Protein 3GDE (pdb70)

Structure (mmCIF, N/CA/C/O backbone):
data_3GDE
#
_entry.id   3GDE
#
_cell.length_a   94.355
_cell.length_b   94.355
_cell.length_c   197.416
_cell.angle_alpha   90.000
_cell.angle_beta   90.000
_cell.angle_gamma   90.000
#
_symmetry.space_group_name_H-M   'P 41 21 2'
#
loop_
_entity.id
_entity.type
_entity.pdbx_description
1 polymer 'DNA ligase'
2 non-polymer 'PHOSPHATE ION'
3 water water
#
loop_
_atom_site.group_PDB
_atom_site.id
_atom_site.type_symbol
_atom_site.label_atom_id
_atom_site.label_alt_id
_atom_site.label_comp_id
_atom_site.label_asym_id
_atom_site.label_entity_id
_atom_site.label_seq_id
_atom_site.pdbx_PDB_ins_code
_atom_site.Cartn_x
_atom_site.Cartn_y
_atom_site.Cartn_z
_atom_site.occupancy
_atom_site.B_iso_or_equiv
_atom_site.auth_seq_id
_atom_site.auth_comp_id
_atom_site.auth_asym_id
_atom_site.auth_atom_id
_atom_site.pdbx_PDB_model_num
ATOM 1 N N . GLY A 1 1 ? 15.684 -29.255 61.396 1.00 42.14 -2 GLY A N 1
ATOM 2 C CA . GLY A 1 1 ? 14.893 -27.989 61.299 1.00 41.76 -2 GLY A CA 1
ATOM 3 C C . GLY A 1 1 ? 13.617 -28.126 60.489 1.00 41.41 -2 GLY A C 1
ATOM 4 O O . GLY A 1 1 ? 13.081 -29.226 60.334 1.00 41.75 -2 GLY A O 1
ATOM 5 N N . SER A 1 2 ? 13.150 -27.003 59.947 1.00 40.84 -1 SER A N 1
ATOM 6 C CA . SER A 1 2 ? 11.866 -26.927 59.239 1.00 40.04 -1 SER A CA 1
ATOM 7 C C . SER A 1 2 ? 11.885 -27.414 57.785 1.00 39.17 -1 SER A C 1
ATOM 8 O O . SER A 1 2 ? 10.836 -27.785 57.252 1.00 39.50 -1 SER A O 1
ATOM 11 N N . HIS A 1 3 ? 13.056 -27.373 57.142 1.00 37.66 0 HIS A N 1
ATOM 12 C CA . HIS A 1 3 ? 13.218 -27.798 55.743 1.00 36.34 0 HIS A CA 1
ATOM 13 C C . HIS A 1 3 ? 13.131 -29.325 55.609 1.00 34.41 0 HIS A C 1
ATOM 14 O O . HIS A 1 3 ? 13.718 -30.044 56.414 1.00 34.07 0 HIS A O 1
ATOM 21 N N . MET A 1 4 ? 12.407 -29.817 54.602 1.00 32.26 1 MET A N 1
ATOM 22 C CA . MET A 1 4 ? 12.311 -31.268 54.375 1.00 30.63 1 MET A CA 1
ATOM 23 C C . MET A 1 4 ? 13.688 -31.863 54.073 1.00 29.37 1 MET A C 1
ATOM 24 O O . MET A 1 4 ? 14.411 -31.353 53.235 1.00 29.02 1 MET A O 1
ATOM 29 N N . LEU A 1 5 ? 14.051 -32.923 54.776 1.00 28.71 2 LEU A N 1
ATOM 30 C CA . LEU A 1 5 ? 15.220 -33.713 54.398 1.00 28.13 2 LEU A CA 1
ATOM 31 C C . LEU A 1 5 ? 14.861 -34.589 53.214 1.00 27.24 2 LEU A C 1
ATOM 32 O O . LEU A 1 5 ? 13.765 -35.157 53.164 1.00 26.94 2 LEU A O 1
ATOM 37 N N . PHE A 1 6 ? 15.787 -34.695 52.262 1.00 26.64 3 PHE A N 1
ATOM 38 C CA . PHE A 1 6 ? 15.637 -35.620 51.140 1.00 25.93 3 PHE A CA 1
ATOM 39 C C . PHE A 1 6 ? 15.364 -37.030 51.675 1.00 25.51 3 PHE A C 1
ATOM 40 O O . PHE A 1 6 ? 14.611 -37.790 51.056 1.00 25.83 3 PHE A O 1
ATOM 48 N N . ALA A 1 7 ? 15.951 -37.357 52.830 1.00 24.74 4 ALA A N 1
ATOM 49 C CA . ALA A 1 7 ? 15.709 -38.637 53.521 1.00 25.02 4 ALA A CA 1
ATOM 50 C C . ALA A 1 7 ? 14.250 -38.898 53.894 1.00 25.07 4 ALA A C 1
ATOM 51 O O . ALA A 1 7 ? 13.838 -40.043 53.954 1.00 24.97 4 ALA A O 1
ATOM 53 N N . GLU A 1 8 ? 13.482 -37.851 54.185 1.00 25.43 5 GLU A N 1
ATOM 54 C CA . GLU A 1 8 ? 12.059 -38.038 54.451 1.00 26.08 5 GLU A CA 1
ATOM 55 C C . GLU A 1 8 ? 11.370 -38.452 53.150 1.00 25.65 5 GLU A C 1
ATOM 56 O O . GLU A 1 8 ? 10.581 -39.398 53.127 1.00 25.64 5 GLU A O 1
ATOM 62 N N . PHE A 1 9 ? 11.698 -37.740 52.076 1.00 25.24 6 PHE A N 1
ATOM 63 C CA . PHE A 1 9 ? 11.247 -38.070 50.732 1.00 25.27 6 PHE A CA 1
ATOM 64 C C . PHE A 1 9 ? 11.694 -39.476 50.315 1.00 25.33 6 PHE A C 1
ATOM 65 O O . PHE A 1 9 ? 10.900 -40.253 49.773 1.00 24.97 6 PHE A O 1
ATOM 73 N N . ALA A 1 10 ? 12.959 -39.798 50.586 1.00 25.76 7 ALA A N 1
ATOM 74 C CA . ALA A 1 10 ? 13.544 -41.091 50.214 1.00 26.00 7 ALA A CA 1
ATOM 75 C C . ALA A 1 10 ? 12.830 -42.269 50.884 1.00 26.31 7 ALA A C 1
ATOM 76 O O . ALA A 1 10 ? 12.503 -43.257 50.216 1.00 26.57 7 ALA A O 1
ATOM 78 N N . GLU A 1 11 ? 12.570 -42.158 52.187 1.00 26.63 8 GLU A N 1
ATOM 79 C CA . GLU A 1 11 ? 11.840 -43.194 52.932 1.00 27.40 8 GLU A CA 1
ATOM 80 C C . GLU A 1 11 ? 10.422 -43.336 52.438 1.00 26.72 8 GLU A C 1
ATOM 81 O O . GLU A 1 11 ? 9.890 -44.442 52.394 1.00 26.53 8 GLU A O 1
ATOM 87 N N . PHE A 1 12 ? 9.796 -42.208 52.102 1.00 26.67 9 PHE A N 1
ATOM 88 C CA . PHE A 1 12 ? 8.468 -42.225 51.487 1.00 26.66 9 PHE A CA 1
ATOM 89 C C . PHE A 1 12 ? 8.465 -43.014 50.168 1.00 26.73 9 PHE A C 1
ATOM 90 O O . PHE A 1 12 ? 7.567 -43.821 49.937 1.00 26.78 9 PHE A O 1
ATOM 98 N N . CYS A 1 13 ? 9.473 -42.781 49.322 1.00 26.61 10 CYS A N 1
ATOM 99 C CA . CYS A 1 13 ? 9.593 -43.455 48.021 1.00 27.01 10 CYS A CA 1
ATOM 100 C C . CYS A 1 13 ? 9.834 -44.950 48.165 1.00 27.95 10 CYS A C 1
ATOM 101 O O . CYS A 1 13 ? 9.261 -45.752 47.423 1.00 27.28 10 CYS A O 1
ATOM 104 N N . GLU A 1 14 ? 10.684 -45.314 49.123 1.00 29.36 11 GLU A N 1
ATOM 105 C CA . GLU A 1 14 ? 10.990 -46.706 49.395 1.00 30.83 11 GLU A CA 1
ATOM 106 C C . GLU A 1 14 ? 9.721 -47.512 49.684 1.00 31.54 11 GLU A C 1
ATOM 107 O O . GLU A 1 14 ? 9.560 -48.624 49.175 1.00 31.21 11 GLU A O 1
ATOM 113 N N . ARG A 1 15 ? 8.820 -46.928 50.477 1.00 32.24 12 ARG A N 1
ATOM 114 C CA . ARG A 1 15 ? 7.557 -47.564 50.826 1.00 33.26 12 ARG A CA 1
ATOM 115 C C . ARG A 1 15 ? 6.620 -47.734 49.619 1.00 33.37 12 ARG A C 1
ATOM 116 O O . ARG A 1 15 ? 5.834 -48.675 49.569 1.00 33.90 12 ARG A O 1
ATOM 124 N N . LEU A 1 16 ? 6.729 -46.841 48.639 1.00 33.80 13 LEU A N 1
ATOM 125 C CA . LEU A 1 16 ? 5.923 -46.911 47.416 1.00 33.67 13 LEU A CA 1
ATOM 126 C C . LEU A 1 16 ? 6.326 -48.055 46.495 1.00 34.67 13 LEU A C 1
ATOM 127 O O . LEU A 1 16 ? 5.522 -48.499 45.674 1.00 34.78 13 LEU A O 1
ATOM 132 N N . GLU A 1 17 ? 7.574 -48.508 46.612 1.00 35.54 14 GLU A N 1
ATOM 133 C CA . GLU A 1 17 ? 8.095 -49.595 45.782 1.00 37.03 14 GLU A CA 1
ATOM 134 C C . GLU A 1 17 ? 7.321 -50.902 45.957 1.00 37.56 14 GLU A C 1
ATOM 135 O O . GLU A 1 17 ? 7.171 -51.673 45.016 1.00 38.00 14 GLU A O 1
ATOM 141 N N . LYS A 1 18 ? 6.834 -51.130 47.170 1.00 38.39 15 LYS A N 1
ATOM 142 C CA . LYS A 1 18 ? 6.091 -52.331 47.530 1.00 39.22 15 LYS A CA 1
ATOM 143 C C . LYS A 1 18 ? 4.669 -52.301 46.969 1.00 38.88 15 LYS A C 1
ATOM 144 O O . LYS A 1 18 ? 4.037 -53.348 46.788 1.00 39.50 15 LYS A O 1
ATOM 150 N N . ILE A 1 19 ? 4.182 -51.100 46.679 1.00 38.19 16 ILE A N 1
ATOM 151 C CA . ILE A 1 19 ? 2.791 -50.897 46.317 1.00 37.47 16 ILE A CA 1
ATOM 152 C C . ILE A 1 19 ? 2.612 -50.971 44.804 1.00 37.22 16 ILE A C 1
ATOM 153 O O . ILE A 1 19 ? 3.240 -50.217 44.045 1.00 37.60 16 ILE A O 1
ATOM 158 N N . SER A 1 20 ? 1.756 -51.891 44.368 1.00 36.19 17 SER A N 1
ATOM 159 C CA . SER A 1 20 ? 1.519 -52.082 42.951 1.00 35.50 17 SER A CA 1
ATOM 160 C C . SER A 1 20 ? 0.203 -51.466 42.482 1.00 34.46 17 SER A C 1
ATOM 161 O O . SER A 1 20 ? 0.048 -51.166 41.299 1.00 34.64 17 SER A O 1
ATOM 164 N N . SER A 1 21 ? -0.736 -51.261 43.403 1.00 33.14 18 SER A N 1
ATOM 165 C CA . SER A 1 21 ? -2.014 -50.667 43.043 1.00 31.71 18 SER A CA 1
ATOM 166 C C . SER A 1 21 ? -1.881 -49.187 42.701 1.00 31.08 18 SER A C 1
ATOM 167 O O . SER A 1 21 ? -1.338 -48.407 43.483 1.00 31.46 18 SER A O 1
ATOM 170 N N . THR A 1 22 ? -2.390 -48.824 41.527 1.00 30.20 19 THR A N 1
ATOM 171 C CA . THR A 1 22 ? -2.399 -47.452 41.011 1.00 29.15 19 THR A CA 1
ATOM 172 C C . THR A 1 22 ? -3.197 -46.480 41.884 1.00 28.59 19 THR A C 1
ATOM 173 O O . THR A 1 22 ? -2.793 -45.324 42.076 1.00 28.16 19 THR A O 1
ATOM 177 N N . LEU A 1 23 ? -4.341 -46.949 42.379 1.00 28.27 20 LEU A N 1
ATOM 178 C CA . LEU A 1 23 ? -5.192 -46.177 43.291 1.00 27.89 20 LEU A CA 1
ATOM 179 C C . LEU A 1 23 ? -4.523 -45.974 44.649 1.00 27.34 20 LEU A C 1
ATOM 180 O O . LEU A 1 23 ? -4.526 -44.878 45.191 1.00 27.61 20 LEU A O 1
ATOM 185 N N . GLU A 1 24 ? -3.920 -47.029 45.173 1.00 27.36 21 GLU A N 1
ATOM 186 C CA . GLU A 1 24 ? -3.159 -46.950 46.414 1.00 27.84 21 GLU A CA 1
ATOM 187 C C . GLU A 1 24 ? -1.980 -45.988 46.324 1.00 26.67 21 GLU A C 1
ATOM 188 O O . GLU A 1 24 ? -1.755 -45.203 47.252 1.00 27.21 21 GLU A O 1
ATOM 194 N N . LEU A 1 25 ? -1.240 -46.050 45.216 1.00 25.15 22 LEU A N 1
ATOM 195 C CA . LEU A 1 25 ? -0.145 -45.113 44.949 1.00 23.74 22 LEU A CA 1
ATOM 196 C C . LEU A 1 25 ? -0.643 -43.677 44.914 1.00 23.27 22 LEU A C 1
ATOM 197 O O . LEU A 1 25 ? -0.063 -42.799 45.558 1.00 22.97 22 LEU A O 1
ATOM 202 N N . THR A 1 26 ? -1.725 -43.453 44.171 1.00 22.74 23 THR A N 1
ATOM 203 C CA . THR A 1 26 ? -2.376 -42.149 44.097 1.00 22.37 23 THR A CA 1
ATOM 204 C C . THR A 1 26 ? -2.715 -41.586 45.505 1.00 22.25 23 THR A C 1
ATOM 205 O O . THR A 1 26 ? -2.427 -40.423 45.808 1.00 22.19 23 THR A O 1
ATOM 209 N N . ALA A 1 27 ? -3.295 -42.428 46.355 1.00 22.43 24 ALA A N 1
ATOM 210 C CA . ALA A 1 27 ? -3.763 -42.007 47.680 1.00 22.97 24 ALA A CA 1
ATOM 211 C C . ALA A 1 27 ? -2.602 -41.743 48.664 1.00 23.13 24 ALA A C 1
ATOM 212 O O . ALA A 1 27 ? -2.609 -40.746 49.391 1.00 23.12 24 ALA A O 1
ATOM 214 N N . ARG A 1 28 ? -1.602 -42.622 48.660 1.00 23.67 25 ARG A N 1
ATOM 215 C CA . ARG A 1 28 ? -0.365 -42.400 49.409 1.00 24.67 25 ARG A CA 1
ATOM 216 C C . ARG A 1 28 ? 0.333 -41.102 49.032 1.00 23.98 25 ARG A C 1
ATOM 217 O O . ARG A 1 28 ? 0.749 -40.344 49.907 1.00 24.06 25 ARG A O 1
ATOM 225 N N . ILE A 1 29 ? 0.450 -40.848 47.732 1.00 23.62 26 ILE A N 1
ATOM 226 C CA . ILE A 1 29 ? 1.137 -39.651 47.227 1.00 22.79 26 ILE A CA 1
ATOM 227 C C . ILE A 1 29 ? 0.381 -38.360 47.544 1.00 22.45 26 ILE A C 1
ATOM 228 O O . ILE A 1 29 ? 1.001 -37.366 47.908 1.00 22.45 26 ILE A O 1
ATOM 233 N N . ALA A 1 30 ? -0.949 -38.389 47.403 1.00 22.19 27 ALA A N 1
ATOM 234 C CA . ALA A 1 30 ? -1.812 -37.267 47.785 1.00 22.23 27 ALA A CA 1
ATOM 235 C C . ALA A 1 30 ? -1.648 -36.898 49.248 1.00 22.00 27 ALA A C 1
ATOM 236 O O . ALA A 1 30 ? -1.454 -35.724 49.574 1.00 22.63 27 ALA A O 1
ATOM 238 N N . ALA A 1 31 ? -1.725 -37.902 50.119 1.00 21.83 28 ALA A N 1
ATOM 239 C CA . ALA A 1 31 ? -1.532 -37.715 51.565 1.00 22.03 28 ALA A CA 1
ATOM 240 C C . ALA A 1 31 ? -0.216 -37.028 51.893 1.00 22.10 28 ALA A C 1
ATOM 241 O O . ALA A 1 31 ? -0.194 -36.086 52.683 1.00 21.68 28 ALA A O 1
ATOM 243 N N . PHE A 1 32 ? 0.874 -37.500 51.284 1.00 22.69 29 PHE A N 1
ATOM 244 C CA . PHE A 1 32 ? 2.208 -36.897 51.454 1.00 23.36 29 PHE A CA 1
ATOM 245 C C . PHE A 1 32 ? 2.266 -35.438 51.005 1.00 23.94 29 PHE A C 1
ATOM 246 O O . PHE A 1 32 ? 2.766 -34.574 51.729 1.00 23.68 29 PHE A O 1
ATOM 254 N N . LEU A 1 33 ? 1.757 -35.181 49.799 1.00 24.48 30 LEU A N 1
ATOM 255 C CA . LEU A 1 33 ? 1.750 -33.847 49.197 1.00 25.12 30 LEU A CA 1
ATOM 256 C C . LEU A 1 33 ? 0.983 -32.817 50.042 1.00 25.61 30 LEU A C 1
ATOM 257 O O . LEU A 1 33 ? 1.403 -31.667 50.163 1.00 25.60 30 LEU A O 1
ATOM 262 N N . GLN A 1 34 ? -0.137 -33.248 50.617 1.00 26.45 31 GLN A N 1
ATOM 263 C CA . GLN A 1 34 ? -0.997 -32.414 51.468 1.00 27.35 31 GLN A CA 1
ATOM 264 C C . GLN A 1 34 ? -0.334 -31.808 52.696 1.00 27.46 31 GLN A C 1
ATOM 265 O O . GLN A 1 34 ? -0.800 -30.788 53.205 1.00 27.45 31 GLN A O 1
ATOM 271 N N . LYS A 1 35 ? 0.726 -32.452 53.183 1.00 27.49 32 LYS A N 1
ATOM 272 C CA . LYS A 1 35 ? 1.331 -32.102 54.463 1.00 27.47 32 LYS A CA 1
ATOM 273 C C . LYS A 1 35 ? 2.609 -31.286 54.296 1.00 28.07 32 LYS A C 1
ATOM 274 O O . LYS A 1 35 ? 3.284 -30.927 55.280 1.00 28.48 32 LYS A O 1
ATOM 280 N N . ILE A 1 36 ? 2.935 -30.983 53.046 1.00 27.93 33 ILE A N 1
ATOM 281 C CA . ILE A 1 36 ? 4.059 -30.119 52.752 1.00 28.12 33 ILE A CA 1
ATOM 282 C C . ILE A 1 36 ? 3.572 -28.666 52.758 1.00 29.12 33 ILE A C 1
ATOM 283 O O . ILE A 1 36 ? 2.665 -28.299 52.007 1.00 28.83 33 ILE A O 1
ATOM 288 N N . GLU A 1 37 ? 4.172 -27.852 53.622 1.00 30.33 34 GLU A N 1
ATOM 289 C CA . GLU A 1 37 ? 3.796 -26.443 53.736 1.00 31.67 34 GLU A CA 1
ATOM 290 C C . GLU A 1 37 ? 4.719 -25.535 52.946 1.00 31.70 34 GLU A C 1
ATOM 291 O O . GLU A 1 37 ? 4.268 -24.544 52.391 1.00 32.42 34 GLU A O 1
ATOM 297 N N . ASP A 1 38 ? 5.998 -25.883 52.885 1.00 31.75 35 ASP A N 1
ATOM 298 C CA . ASP A 1 38 ? 6.958 -25.108 52.120 1.00 32.37 35 ASP A CA 1
ATOM 299 C C . ASP A 1 38 ? 6.768 -25.384 50.637 1.00 32.35 35 ASP A C 1
ATOM 300 O O . ASP A 1 38 ? 6.931 -26.520 50.184 1.00 32.13 35 ASP A O 1
ATOM 305 N N . GLU A 1 39 ? 6.436 -24.339 49.882 1.00 32.78 36 GLU A N 1
ATOM 306 C CA . GLU A 1 39 ? 5.988 -24.515 48.501 1.00 33.74 36 GLU A CA 1
ATOM 307 C C . GLU A 1 39 ? 7.089 -24.968 47.527 1.00 32.94 36 GLU A C 1
ATOM 308 O O . GLU A 1 39 ? 6.795 -25.539 46.478 1.00 32.68 36 GLU A O 1
ATOM 314 N N . ARG A 1 40 ? 8.349 -24.728 47.889 1.00 32.32 37 ARG A N 1
ATOM 315 C CA . ARG A 1 40 ? 9.469 -25.191 47.068 1.00 31.96 37 ARG A CA 1
ATOM 316 C C . ARG A 1 40 ? 9.895 -26.630 47.357 1.00 30.59 37 ARG A C 1
ATOM 317 O O . ARG A 1 40 ? 10.414 -27.291 46.466 1.00 30.48 37 ARG A O 1
ATOM 325 N N . ASP A 1 41 ? 9.672 -27.114 48.581 1.00 29.03 38 ASP A N 1
ATOM 326 C CA . ASP A 1 41 ? 9.776 -28.552 48.852 1.00 28.04 38 ASP A CA 1
ATOM 327 C C . ASP A 1 41 ? 8.662 -29.296 48.115 1.00 27.17 38 ASP A C 1
ATOM 328 O O . ASP A 1 41 ? 8.879 -30.404 47.642 1.00 27.10 38 ASP A O 1
ATOM 333 N N . LEU A 1 42 ? 7.472 -28.692 48.047 1.00 26.43 39 LEU A N 1
ATOM 334 C CA . LEU A 1 42 ? 6.338 -29.267 47.305 1.00 25.92 39 LEU A CA 1
ATOM 335 C C . LEU A 1 42 ? 6.692 -29.391 45.821 1.00 25.62 39 LEU A C 1
ATOM 336 O O . LEU A 1 42 ? 6.605 -30.468 45.241 1.00 25.14 39 LEU A O 1
ATOM 341 N N . TYR A 1 43 ? 7.114 -28.271 45.241 1.00 25.79 40 TYR A N 1
ATOM 342 C CA . TYR A 1 43 ? 7.581 -28.193 43.864 1.00 25.80 40 TYR A CA 1
ATOM 343 C C . TYR A 1 43 ? 8.632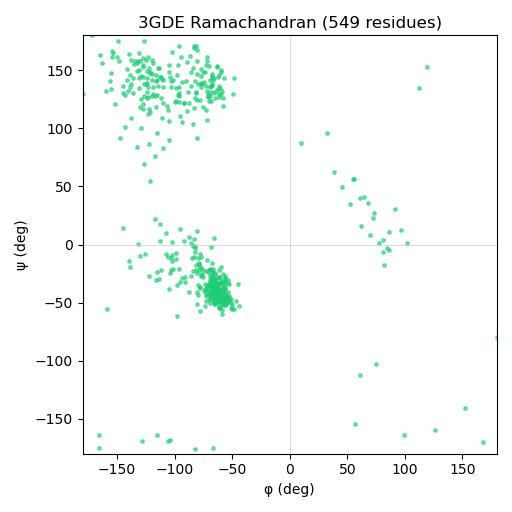 -29.257 43.580 1.00 25.55 40 TYR A C 1
ATOM 344 O O . TYR A 1 43 ? 8.492 -30.059 42.654 1.00 25.35 40 TYR A O 1
ATOM 353 N N . ASP A 1 44 ? 9.681 -29.275 44.387 1.00 25.56 41 ASP A N 1
ATOM 354 C CA . ASP A 1 44 ? 10.751 -30.241 44.191 1.00 25.87 41 ASP A CA 1
ATOM 355 C C . ASP A 1 44 ? 10.271 -31.688 44.314 1.00 25.18 41 ASP A C 1
ATOM 356 O O . ASP A 1 44 ? 10.640 -32.526 43.500 1.00 25.46 41 ASP A O 1
ATOM 361 N N . VAL A 1 45 ? 9.432 -31.975 45.303 1.00 24.12 42 VAL A N 1
ATOM 362 C CA . VAL A 1 45 ? 8.941 -33.348 45.502 1.00 23.75 42 VAL A CA 1
ATOM 363 C C . VAL A 1 45 ? 8.130 -33.837 44.286 1.00 23.31 42 VAL A C 1
ATOM 364 O O . VAL A 1 45 ? 8.262 -34.988 43.872 1.00 23.02 42 VAL A O 1
ATOM 368 N N . VAL A 1 46 ? 7.308 -32.954 43.718 1.00 22.65 43 VAL A N 1
ATOM 369 C CA . VAL A 1 46 ? 6.470 -33.319 42.585 1.00 22.50 43 VAL A CA 1
ATOM 370 C C . VAL A 1 46 ? 7.339 -33.648 41.358 1.00 22.29 43 VAL A C 1
ATOM 371 O O . VAL A 1 46 ? 7.142 -34.680 40.705 1.00 21.53 43 VAL A O 1
ATOM 375 N N . LEU A 1 47 ? 8.305 -32.778 41.072 1.00 22.12 44 LEU A N 1
ATOM 376 C CA . LEU A 1 47 ? 9.302 -33.060 40.046 1.00 22.39 44 LEU A CA 1
ATOM 377 C C . LEU A 1 47 ? 10.075 -34.338 40.355 1.00 21.96 44 LEU A C 1
ATOM 378 O O . LEU A 1 47 ? 10.022 -35.289 39.573 1.00 21.65 44 LEU A O 1
ATOM 383 N N . PHE A 1 48 ? 10.752 -34.366 41.505 1.00 21.91 45 PHE A N 1
ATOM 384 C CA . PHE A 1 48 ? 11.631 -35.477 41.877 1.00 22.27 45 PHE A CA 1
ATOM 385 C C . PHE A 1 48 ? 10.980 -36.868 41.820 1.00 23.08 45 PHE A C 1
ATOM 386 O O . PHE A 1 48 ? 11.607 -37.822 41.365 1.00 22.66 45 PHE A O 1
ATOM 394 N N . ILE A 1 49 ? 9.728 -36.991 42.259 1.00 24.15 46 ILE A N 1
ATOM 395 C CA . ILE A 1 49 ? 9.065 -38.302 42.237 1.00 25.10 46 ILE A CA 1
ATOM 396 C C . ILE A 1 49 ? 8.849 -38.831 40.804 1.00 25.25 46 ILE A C 1
ATOM 397 O O . ILE A 1 49 ? 8.764 -40.051 40.591 1.00 24.80 46 ILE A O 1
ATOM 402 N N . THR A 1 50 ? 8.785 -37.915 39.835 1.00 25.22 47 THR A N 1
ATOM 403 C CA . THR A 1 50 ? 8.631 -38.285 38.424 1.00 25.70 47 THR A CA 1
ATOM 404 C C . THR A 1 50 ? 9.963 -38.544 37.716 1.00 25.92 47 THR A C 1
ATOM 405 O O . THR A 1 50 ? 9.983 -38.742 36.503 1.00 25.72 47 THR A O 1
ATOM 409 N N . GLY A 1 51 ? 11.064 -38.531 38.470 1.00 25.94 48 GLY A N 1
ATOM 410 C CA . GLY A 1 51 ? 12.400 -38.667 37.896 1.00 26.10 48 GLY A CA 1
ATOM 411 C C . GLY A 1 51 ? 12.894 -37.454 37.131 1.00 26.53 48 GLY A C 1
ATOM 412 O O . GLY A 1 51 ? 13.779 -37.580 36.290 1.00 25.89 48 GLY A O 1
ATOM 413 N N . LYS A 1 52 ? 12.332 -36.279 37.426 1.00 27.07 49 LYS A N 1
ATOM 414 C CA . LYS A 1 52 ? 12.725 -35.030 36.755 1.00 27.93 49 LYS A CA 1
ATOM 415 C C . LYS A 1 52 ? 13.354 -34.050 37.730 1.00 27.75 49 LYS A C 1
ATOM 416 O O . LYS A 1 52 ? 12.898 -33.896 38.868 1.00 27.45 49 LYS A O 1
ATOM 422 N N . VAL A 1 53 ? 14.375 -33.353 37.257 1.00 28.08 50 VAL A N 1
ATOM 423 C CA . VAL A 1 53 ? 14.976 -32.260 38.004 1.00 28.42 50 VAL A CA 1
ATOM 424 C C . VAL A 1 53 ? 14.536 -30.923 37.384 1.00 28.81 50 VAL A C 1
ATOM 425 O O . VAL A 1 53 ? 14.278 -29.949 38.107 1.00 29.00 50 VAL A O 1
ATOM 429 N N . TYR A 1 54 ? 14.445 -30.897 36.052 1.00 29.15 51 TYR A N 1
ATOM 430 C CA . TYR A 1 54 ? 13.965 -29.737 35.291 1.00 30.19 51 TYR A CA 1
ATOM 431 C C . TYR A 1 54 ? 12.912 -30.180 34.288 1.00 31.30 51 TYR A C 1
ATOM 432 O O . TYR A 1 54 ? 12.948 -31.313 33.836 1.00 31.70 51 TYR A O 1
ATOM 441 N N . PRO A 1 55 ? 11.954 -29.292 33.952 1.00 32.96 52 PRO A N 1
ATOM 442 C CA . PRO A 1 55 ? 11.106 -29.503 32.768 1.00 33.50 52 PRO A CA 1
ATOM 443 C C . PRO A 1 55 ? 11.963 -29.581 31.499 1.00 34.57 52 PRO A C 1
ATOM 444 O O . PRO A 1 55 ? 13.023 -28.961 31.435 1.00 34.36 52 PRO A O 1
ATOM 448 N N . PRO A 1 56 ? 11.527 -30.368 30.497 1.00 35.64 53 PRO A N 1
ATOM 449 C CA . PRO A 1 56 ? 12.352 -30.551 29.291 1.00 36.03 53 PRO A CA 1
ATOM 450 C C . PRO A 1 56 ? 12.542 -29.260 28.481 1.00 36.24 53 PRO A C 1
ATOM 451 O O . PRO A 1 56 ? 13.579 -29.074 27.837 1.00 36.72 53 PRO A O 1
ATOM 455 N N . TRP A 1 57 ? 11.553 -28.380 28.529 1.00 35.85 54 TRP A N 1
ATOM 456 C CA . TRP A 1 57 ? 11.602 -27.122 27.798 1.00 35.92 54 TRP A CA 1
ATOM 457 C C . TRP A 1 57 ? 12.498 -26.071 28.452 1.00 35.99 54 TRP A C 1
ATOM 458 O O . TRP A 1 57 ? 12.898 -25.100 27.806 1.00 36.00 54 TRP A O 1
ATOM 469 N N . ASP A 1 58 ? 12.761 -26.251 29.746 1.00 36.11 55 ASP A N 1
ATOM 470 C CA . ASP A 1 58 ? 13.723 -25.451 30.486 1.00 36.35 55 ASP A CA 1
ATOM 471 C C . ASP A 1 58 ? 15.095 -25.669 29.839 1.00 36.26 55 ASP A C 1
ATOM 472 O O . ASP A 1 58 ? 15.444 -26.788 29.489 1.00 36.17 55 ASP A O 1
ATOM 477 N N . GLU A 1 59 ? 15.858 -24.601 29.657 1.00 36.63 56 GLU A N 1
ATOM 478 C CA . GLU A 1 59 ? 17.190 -24.729 29.060 1.00 37.41 56 GLU A CA 1
ATOM 479 C C . GLU A 1 59 ? 18.190 -25.467 29.965 1.00 36.68 56 GLU A C 1
ATOM 480 O O . GLU A 1 59 ? 19.166 -26.011 29.470 1.00 37.08 56 GLU A O 1
ATOM 486 N N . ARG A 1 60 ? 17.928 -25.505 31.271 1.00 35.96 57 ARG A N 1
ATOM 487 C CA . ARG A 1 60 ? 18.782 -26.235 32.223 1.00 35.36 57 ARG A CA 1
ATOM 488 C C . ARG A 1 60 ? 18.684 -27.764 32.106 1.00 35.04 57 ARG A C 1
ATOM 489 O O . ARG A 1 60 ? 17.593 -28.328 32.087 1.00 34.63 57 ARG A O 1
ATOM 497 N N . GLU A 1 61 ? 19.849 -28.403 32.009 1.00 34.69 58 GLU A N 1
ATOM 498 C CA . GLU A 1 61 ? 20.019 -29.855 32.081 1.00 35.09 58 GLU A CA 1
ATOM 499 C C . GLU A 1 61 ? 21.140 -30.117 33.085 1.00 33.62 58 GLU A C 1
ATOM 500 O O . GLU A 1 61 ? 22.115 -29.358 33.112 1.00 33.40 58 GLU A O 1
ATOM 506 N N . LEU A 1 62 ? 21.026 -31.185 33.882 1.00 32.28 59 LEU A N 1
ATOM 507 C CA . LEU A 1 62 ? 22.118 -31.598 34.780 1.00 31.39 59 LEU A CA 1
ATOM 508 C C . LEU A 1 62 ? 23.414 -31.915 34.017 1.00 31.03 59 LEU A C 1
ATOM 509 O O . LEU A 1 62 ? 24.490 -31.466 34.406 1.00 31.06 59 LEU A O 1
ATOM 514 N N . GLY A 1 63 ? 23.303 -32.697 32.942 1.00 30.59 60 GLY A N 1
ATOM 515 C CA . GLY A 1 63 ? 24.469 -33.081 32.141 1.00 29.90 60 GLY A CA 1
ATOM 516 C C . GLY A 1 63 ? 25.391 -34.012 32.902 1.00 29.57 60 GLY A C 1
ATOM 517 O O . GLY A 1 63 ? 26.621 -33.942 32.775 1.00 29.89 60 GLY A O 1
ATOM 518 N N . VAL A 1 64 ? 24.788 -34.877 33.708 1.00 28.87 61 VAL A N 1
ATOM 519 C CA . VAL A 1 64 ? 25.522 -35.858 34.486 1.00 28.26 61 VAL A CA 1
ATOM 520 C C . VAL A 1 64 ? 25.235 -37.267 33.950 1.00 28.28 61 VAL A C 1
ATOM 521 O O . VAL A 1 64 ? 24.122 -37.793 34.097 1.00 27.86 61 VAL A O 1
ATOM 525 N N . GLY A 1 65 ? 26.248 -37.851 33.307 1.00 28.42 62 GLY A N 1
ATOM 526 C CA . GLY A 1 65 ? 26.183 -39.230 32.820 1.00 28.57 62 GLY A CA 1
ATOM 527 C C . GLY A 1 65 ? 26.601 -40.213 33.897 1.00 29.02 62 GLY A C 1
ATOM 528 O O . GLY A 1 65 ? 27.249 -39.829 34.901 1.00 28.88 62 GLY A O 1
ATOM 529 N N . ILE A 1 66 ? 26.242 -41.480 33.694 1.00 28.55 63 ILE A N 1
ATOM 530 C CA . ILE A 1 66 ? 26.558 -42.533 34.654 1.00 28.86 63 ILE A CA 1
ATOM 531 C C . ILE A 1 66 ? 28.058 -42.611 35.032 1.00 29.32 63 ILE A C 1
ATOM 532 O O . ILE A 1 66 ? 28.402 -43.002 36.153 1.00 29.38 63 ILE A O 1
ATOM 537 N N . GLY A 1 67 ? 28.931 -42.243 34.093 1.00 29.50 64 GLY A N 1
ATOM 538 C CA . GLY A 1 67 ? 30.376 -42.210 34.318 1.00 29.92 64 GLY A CA 1
ATOM 539 C C . GLY A 1 67 ? 30.793 -41.244 35.420 1.00 30.44 64 GLY A C 1
ATOM 540 O O . GLY A 1 67 ? 31.689 -41.552 36.206 1.00 30.59 64 GLY A O 1
ATOM 541 N N . LEU A 1 68 ? 30.149 -40.075 35.474 1.00 30.38 65 LEU A N 1
ATOM 542 C CA . LEU A 1 68 ? 30.354 -39.120 36.568 1.00 30.57 65 LEU A CA 1
ATOM 543 C C . LEU A 1 68 ? 29.903 -39.677 37.905 1.00 30.45 65 LEU A C 1
ATOM 544 O O . LEU A 1 68 ? 30.553 -39.439 38.926 1.00 31.09 65 LEU A O 1
ATOM 549 N N . LEU A 1 69 ? 28.798 -40.419 37.901 1.00 30.32 66 LEU A N 1
ATOM 550 C CA . LEU A 1 69 ? 28.307 -41.094 39.106 1.00 30.60 66 LEU A CA 1
ATOM 551 C C . LEU A 1 69 ? 29.297 -42.133 39.637 1.00 30.59 66 LEU A C 1
ATOM 552 O O . LEU A 1 69 ? 29.535 -42.208 40.850 1.00 30.36 66 LEU A O 1
ATOM 557 N N . TYR A 1 70 ? 29.863 -42.930 38.728 1.00 30.34 67 TYR A N 1
ATOM 558 C CA . TYR A 1 70 ? 30.884 -43.912 39.083 1.00 30.58 67 TYR A CA 1
ATOM 559 C C . TYR A 1 70 ? 32.087 -43.296 39.808 1.00 30.65 67 TYR A C 1
ATOM 560 O O . TYR A 1 70 ? 32.484 -43.776 40.868 1.00 30.79 67 TYR A O 1
ATOM 569 N N . GLU A 1 71 ? 32.651 -42.241 39.237 1.00 30.88 68 GLU A N 1
ATOM 570 C CA . GLU A 1 71 ? 33.787 -41.544 39.834 1.00 31.97 68 GLU A CA 1
ATOM 571 C C . GLU A 1 71 ? 33.476 -40.980 41.227 1.00 31.74 68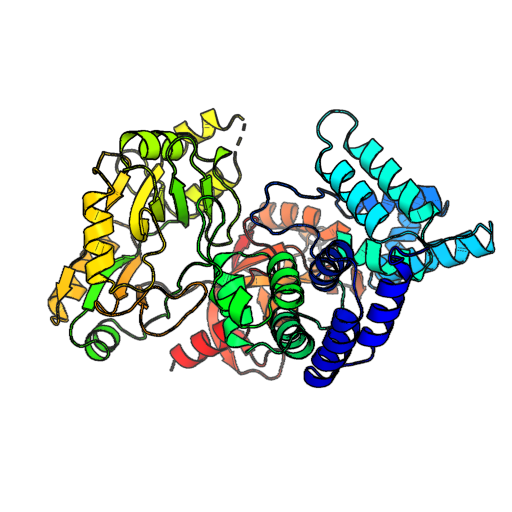 GLU A C 1
ATOM 572 O O . GLU A 1 71 ? 34.314 -41.079 42.131 1.00 32.19 68 GLU A O 1
ATOM 578 N N . ALA A 1 72 ? 32.285 -40.399 41.399 1.00 31.10 69 ALA A N 1
ATOM 579 C CA . ALA A 1 72 ? 31.865 -39.867 42.699 1.00 30.98 69 ALA A CA 1
ATOM 580 C C . ALA A 1 72 ? 31.723 -40.984 43.724 1.00 31.04 69 ALA A C 1
ATOM 581 O O . ALA A 1 72 ? 32.157 -40.847 44.865 1.00 31.48 69 ALA A O 1
ATOM 583 N N . LEU A 1 73 ? 31.122 -42.089 43.308 1.00 31.21 70 LEU A N 1
ATOM 584 C CA . LEU A 1 73 ? 30.962 -43.261 44.160 1.00 31.51 70 LEU A CA 1
ATOM 585 C C . LEU A 1 73 ? 32.311 -43.893 44.527 1.00 32.42 70 LEU A C 1
ATOM 586 O O . LEU A 1 73 ? 32.489 -44.366 45.648 1.00 32.65 70 LEU A O 1
ATOM 591 N N . GLU A 1 74 ? 33.248 -43.885 43.579 1.00 33.44 71 GLU A N 1
ATOM 592 C CA . GLU A 1 74 ? 34.641 -44.249 43.814 1.00 34.40 71 GLU A CA 1
ATOM 593 C C . GLU A 1 74 ? 35.235 -43.391 44.931 1.00 34.32 71 GLU A C 1
ATOM 594 O O . GLU A 1 74 ? 35.832 -43.912 45.881 1.00 34.25 71 GLU A O 1
ATOM 600 N N . ASN A 1 75 ? 35.097 -42.071 44.785 1.00 33.81 72 ASN A N 1
ATOM 601 C CA . ASN A 1 75 ? 35.654 -41.122 45.748 1.00 33.92 72 ASN A CA 1
ATOM 602 C C . ASN A 1 75 ? 35.173 -41.355 47.169 1.00 33.79 72 ASN A C 1
ATOM 603 O O . ASN A 1 75 ? 35.980 -41.363 48.093 1.00 33.87 72 ASN A O 1
ATOM 608 N N . VAL A 1 76 ? 33.867 -41.562 47.336 1.00 33.50 73 VAL A N 1
ATOM 609 C CA . VAL A 1 76 ? 33.280 -41.636 48.670 1.00 33.48 73 VAL A CA 1
ATOM 610 C C . VAL A 1 76 ? 33.489 -42.986 49.350 1.00 33.99 73 VAL A C 1
ATOM 611 O O . VAL A 1 76 ? 33.676 -43.043 50.568 1.00 34.03 73 VAL A O 1
ATOM 615 N N . SER A 1 77 ? 33.476 -44.063 48.563 1.00 34.25 74 SER A N 1
ATOM 616 C CA . SER A 1 77 ? 33.491 -45.424 49.104 1.00 34.39 74 SER A CA 1
ATOM 617 C C . SER A 1 77 ? 34.885 -46.027 49.148 1.00 35.35 74 SER A C 1
ATOM 618 O O . SER A 1 77 ? 35.134 -46.985 49.892 1.00 35.84 74 SER A O 1
ATOM 621 N N . GLY A 1 78 ? 35.782 -45.483 48.334 1.00 35.98 75 GLY A N 1
ATOM 622 C CA . GLY A 1 78 ? 37.122 -46.033 48.200 1.00 37.11 75 GLY A CA 1
ATOM 623 C C . GLY A 1 78 ? 37.207 -47.215 47.248 1.00 37.88 75 GLY A C 1
ATOM 624 O O . GLY A 1 78 ? 38.301 -47.554 46.798 1.00 38.16 75 GLY A O 1
ATOM 625 N N . VAL A 1 79 ? 36.067 -47.844 46.941 1.00 38.21 76 VAL A N 1
ATOM 626 C CA . VAL A 1 79 ? 36.058 -49.016 46.057 1.00 38.46 76 VAL A CA 1
ATOM 627 C C . VAL A 1 79 ? 36.269 -48.602 44.597 1.00 38.85 76 VAL A C 1
ATOM 628 O O . VAL A 1 79 ? 35.753 -47.568 44.150 1.00 39.04 76 VAL A O 1
ATOM 632 N N . LYS A 1 80 ? 37.051 -49.393 43.864 1.00 38.88 77 LYS A N 1
ATOM 633 C CA . LYS A 1 80 ? 37.412 -49.009 42.499 1.00 39.27 77 LYS A CA 1
ATOM 634 C C . LYS A 1 80 ? 36.241 -49.155 41.544 1.00 38.82 77 LYS A C 1
ATOM 635 O O . LYS A 1 80 ? 35.331 -49.950 41.782 1.00 38.77 77 LYS A O 1
ATOM 641 N N . ARG A 1 81 ? 36.276 -48.380 40.467 1.00 39.00 78 ARG A N 1
ATOM 642 C CA . ARG A 1 81 ? 35.162 -48.297 39.522 1.00 38.89 78 ARG A CA 1
ATOM 643 C C . ARG A 1 81 ? 34.769 -49.657 38.931 1.00 38.57 78 ARG A C 1
ATOM 644 O O . ARG A 1 81 ? 33.580 -49.942 38.785 1.00 38.38 78 ARG A O 1
ATOM 652 N N . SER A 1 82 ? 35.765 -50.488 38.616 1.00 38.37 79 SER A N 1
ATOM 653 C CA . SER A 1 82 ? 35.528 -51.838 38.073 1.00 38.04 79 SER A CA 1
ATOM 654 C C . SER A 1 82 ? 34.654 -52.692 38.994 1.00 37.27 79 SER A C 1
ATOM 655 O O . SER A 1 82 ? 33.783 -53.418 38.525 1.00 36.88 79 SER A O 1
ATOM 658 N N . GLU A 1 83 ? 34.874 -52.580 40.302 1.00 36.87 80 GLU A N 1
ATOM 659 C CA . GLU A 1 83 ? 34.018 -53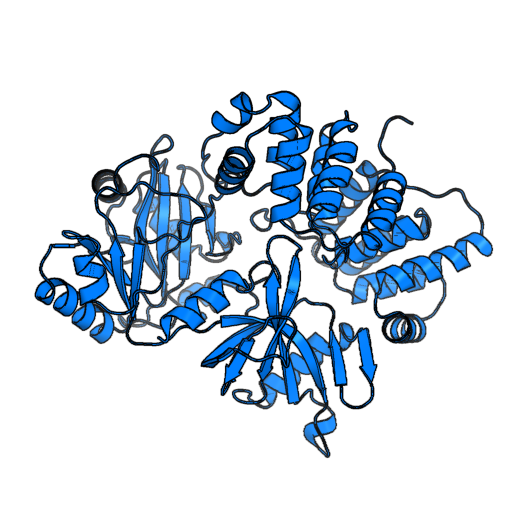.261 41.282 1.00 36.53 80 GLU A CA 1
ATOM 660 C C . GLU A 1 83 ? 32.596 -52.674 41.363 1.00 35.60 80 GLU A C 1
ATOM 661 O O . GLU A 1 83 ? 31.626 -53.421 41.473 1.00 35.70 80 GLU A O 1
ATOM 667 N N . ILE A 1 84 ? 32.476 -51.348 41.316 1.00 35.02 81 ILE A N 1
ATOM 668 C CA . ILE A 1 84 ? 31.164 -50.686 41.343 1.00 34.36 81 ILE A CA 1
ATOM 669 C C . ILE A 1 84 ? 30.341 -51.063 40.098 1.00 34.14 81 ILE A C 1
ATOM 670 O O . ILE A 1 84 ? 29.121 -51.208 40.178 1.00 33.94 81 ILE A O 1
ATOM 675 N N . GLU A 1 85 ? 31.022 -51.217 38.963 1.00 33.66 82 GLU A N 1
ATOM 676 C CA . GLU A 1 85 ? 30.391 -51.655 37.720 1.00 33.93 82 GLU A CA 1
ATOM 677 C C . GLU A 1 85 ? 29.887 -53.095 37.809 1.00 33.97 82 GLU A C 1
ATOM 678 O O . GLU A 1 85 ? 28.765 -53.384 37.391 1.00 34.02 82 GLU A O 1
ATOM 684 N N . SER A 1 86 ? 30.672 -53.991 38.401 1.00 33.82 83 SER A N 1
ATOM 685 C CA . SER A 1 86 ? 30.191 -55.357 38.591 1.00 34.27 83 SER A CA 1
ATOM 686 C C . SER A 1 86 ? 29.008 -55.393 39.560 1.00 33.92 83 SER A C 1
ATOM 687 O O . SER A 1 86 ? 28.113 -56.225 39.415 1.00 34.02 83 SER A O 1
ATOM 690 N N . MET A 1 87 ? 29.010 -54.483 40.537 1.00 33.51 84 MET A N 1
ATOM 691 C CA . MET A 1 87 ? 27.896 -54.339 41.474 1.00 32.88 84 MET A CA 1
ATOM 692 C C . MET A 1 87 ? 26.590 -53.919 40.779 1.00 32.54 84 MET A C 1
ATOM 693 O O . MET A 1 87 ? 25.524 -54.395 41.156 1.00 32.29 84 MET A O 1
ATOM 698 N N . ILE A 1 88 ? 26.667 -53.039 39.776 1.00 32.54 85 ILE A N 1
ATOM 699 C CA . ILE A 1 88 ? 25.462 -52.634 39.029 1.00 32.89 85 ILE A CA 1
ATOM 700 C C . ILE A 1 88 ? 24.816 -53.815 38.294 1.00 33.08 85 ILE A C 1
ATOM 701 O O . ILE A 1 88 ? 23.598 -53.905 38.224 1.00 33.31 85 ILE A O 1
ATOM 706 N N . ARG A 1 89 ? 25.642 -54.725 37.784 1.00 33.87 86 ARG A N 1
ATOM 707 C CA . ARG A 1 89 ? 25.166 -55.939 37.113 1.00 34.28 86 ARG A CA 1
ATOM 708 C C . ARG A 1 89 ? 24.683 -56.979 38.125 1.00 34.95 86 ARG A C 1
ATOM 709 O O . ARG A 1 89 ? 23.830 -57.809 37.809 1.00 35.15 86 ARG A O 1
ATOM 717 N N . GLU A 1 90 ? 25.227 -56.922 39.341 1.00 35.56 87 GLU A N 1
ATOM 718 C CA . GLU A 1 90 ? 24.755 -57.751 40.455 1.00 36.39 87 GLU A CA 1
ATOM 719 C C . GLU A 1 90 ? 23.406 -57.263 40.991 1.00 36.28 87 GLU A C 1
ATOM 720 O O . GLU A 1 90 ? 22.457 -58.042 41.097 1.00 36.40 87 GLU A O 1
ATOM 726 N N . TYR A 1 91 ? 23.324 -55.974 41.327 1.00 36.11 88 TYR A N 1
ATOM 727 C CA . TYR A 1 91 ? 22.109 -55.416 41.927 1.00 36.03 88 TYR A CA 1
ATOM 728 C C . TYR A 1 91 ? 21.045 -55.012 40.895 1.00 35.57 88 TYR A C 1
ATOM 729 O O . TYR A 1 91 ? 19.862 -54.926 41.231 1.00 35.81 88 TYR A O 1
ATOM 738 N N . GLY A 1 92 ? 21.464 -54.762 39.655 1.00 34.90 89 GLY A N 1
ATOM 739 C CA . GLY A 1 92 ? 20.533 -54.391 38.582 1.00 34.27 89 GLY A CA 1
ATOM 740 C C . GLY A 1 92 ? 20.125 -52.919 38.584 1.00 33.79 89 GLY A C 1
ATOM 741 O O . GLY A 1 92 ? 19.303 -52.496 37.771 1.00 33.37 89 GLY A O 1
ATOM 742 N N . ASP A 1 93 ? 20.717 -52.137 39.486 1.00 32.90 90 ASP A N 1
ATOM 743 C CA . ASP A 1 93 ? 20.357 -50.734 39.660 1.00 32.35 90 ASP A CA 1
ATOM 744 C C . ASP A 1 93 ? 21.494 -50.003 40.349 1.00 31.25 90 ASP A C 1
ATOM 745 O O . ASP A 1 93 ? 22.005 -50.481 41.354 1.00 30.70 90 ASP A O 1
ATOM 750 N N . LEU A 1 94 ? 21.888 -48.847 39.811 1.00 30.24 91 LEU A N 1
ATOM 751 C CA . LEU A 1 94 ? 22.954 -48.060 40.420 1.00 29.76 91 LEU A CA 1
ATOM 752 C C . LEU A 1 94 ? 22.522 -47.443 41.753 1.00 29.72 91 LEU A C 1
ATOM 753 O O . LEU A 1 94 ? 23.367 -47.217 42.629 1.00 30.03 91 LEU A O 1
ATOM 758 N N . GLY A 1 95 ? 21.218 -47.179 41.899 1.00 29.35 92 GLY A N 1
ATOM 759 C CA . GLY A 1 95 ? 20.654 -46.671 43.149 1.00 28.57 92 GLY A CA 1
ATOM 760 C C . GLY A 1 95 ? 20.921 -47.630 44.297 1.00 28.85 92 GLY A C 1
ATOM 761 O O . GLY A 1 95 ? 21.398 -47.217 45.355 1.00 28.46 92 GLY A O 1
ATOM 762 N N . LEU A 1 96 ? 20.635 -48.914 44.074 1.00 28.23 93 LEU A N 1
ATOM 763 C CA . LEU A 1 96 ? 20.860 -49.949 45.080 1.00 28.28 93 LEU A CA 1
ATOM 764 C C . LEU A 1 96 ? 22.342 -50.156 45.383 1.00 28.43 93 LEU A C 1
ATOM 765 O O . LEU A 1 96 ? 22.711 -50.521 46.499 1.00 28.54 93 LEU A O 1
ATOM 770 N N . VAL A 1 97 ? 23.188 -49.910 44.388 1.00 28.49 94 VAL A N 1
ATOM 771 C CA . VAL A 1 97 ? 24.627 -49.955 44.581 1.00 28.38 94 VAL A CA 1
ATOM 772 C C . VAL A 1 97 ? 25.100 -48.779 45.437 1.00 28.49 94 VAL A C 1
ATOM 773 O O . VAL A 1 97 ? 25.887 -48.969 46.368 1.00 28.91 94 VAL A O 1
ATOM 777 N N . ALA A 1 98 ? 24.641 -47.573 45.107 1.00 28.20 95 ALA A N 1
ATOM 778 C CA . ALA A 1 98 ? 24.972 -46.387 45.889 1.00 28.32 95 ALA A CA 1
ATOM 779 C C . ALA A 1 98 ? 24.570 -46.580 47.361 1.00 28.62 95 ALA A C 1
ATOM 780 O O . ALA A 1 98 ? 25.378 -46.332 48.258 1.00 28.37 95 ALA A O 1
ATOM 782 N N . GLU A 1 99 ? 23.345 -47.057 47.587 1.00 29.08 96 GLU A N 1
ATOM 783 C CA . GLU A 1 99 ? 22.851 -47.388 48.918 1.00 30.55 96 GLU A CA 1
ATOM 784 C C . GLU A 1 99 ? 23.793 -48.332 49.683 1.00 31.15 96 GLU A C 1
ATOM 785 O O . GLU A 1 99 ? 24.075 -48.125 50.861 1.00 30.80 96 GLU A O 1
ATOM 791 N N . GLN A 1 100 ? 24.282 -49.352 48.987 1.00 32.23 97 GLN A N 1
ATOM 792 C CA . GLN A 1 100 ? 25.172 -50.343 49.563 1.00 33.31 97 GLN A CA 1
ATOM 793 C C . GLN A 1 100 ? 26.542 -49.766 49.892 1.00 33.11 97 GLN A C 1
ATOM 794 O O . GLN A 1 100 ? 27.083 -50.031 50.964 1.00 33.12 97 GLN A O 1
ATOM 800 N N . LEU A 1 101 ? 27.097 -48.971 48.985 1.00 33.36 98 LEU A N 1
ATOM 801 C CA . LEU A 1 101 ? 28.393 -48.331 49.238 1.00 34.19 98 LEU A CA 1
ATOM 802 C C . LEU A 1 101 ? 28.368 -47.356 50.424 1.00 34.86 98 LEU A C 1
ATOM 803 O O . LEU A 1 101 ? 29.296 -47.326 51.217 1.00 34.70 98 LEU A O 1
ATOM 808 N N . ILE A 1 102 ? 27.309 -46.560 50.539 1.00 35.82 99 ILE A N 1
ATOM 809 C CA . ILE A 1 102 ? 27.190 -45.614 51.644 1.00 37.03 99 ILE A CA 1
ATOM 810 C C . ILE A 1 102 ? 26.898 -46.328 52.976 1.00 37.88 99 ILE A C 1
ATOM 811 O O . ILE A 1 102 ? 27.408 -45.927 54.021 1.00 37.92 99 ILE A O 1
ATOM 816 N N . LYS A 1 103 ? 26.113 -47.401 52.921 1.00 39.19 100 LYS A N 1
ATOM 817 C CA . LYS A 1 103 ? 25.849 -48.231 54.091 1.00 40.87 100 LYS A CA 1
ATOM 818 C C . LYS A 1 103 ? 27.154 -48.763 54.679 1.00 41.93 100 LYS A C 1
ATOM 819 O O . LYS A 1 103 ? 27.368 -48.694 55.886 1.00 42.36 100 LYS A O 1
ATOM 825 N N . LYS A 1 104 ? 28.019 -49.277 53.808 1.00 43.18 101 LYS A N 1
ATOM 826 C CA . LYS A 1 104 ? 29.348 -49.761 54.178 1.00 44.45 101 LYS A CA 1
ATOM 827 C C . LYS A 1 104 ? 30.254 -48.633 54.694 1.00 45.18 101 LYS A C 1
ATOM 828 O O . LYS A 1 104 ? 30.998 -48.827 55.655 1.00 45.62 101 LYS A O 1
ATOM 834 N N . LYS A 1 105 ? 30.168 -47.460 54.074 1.00 46.15 102 LYS A N 1
ATOM 835 C CA . LYS A 1 105 ? 31.047 -46.335 54.400 1.00 47.38 102 LYS A CA 1
ATOM 836 C C . LYS A 1 105 ? 30.751 -45.644 55.734 1.00 48.07 102 LYS A C 1
ATOM 837 O O . LYS A 1 105 ? 31.672 -45.247 56.440 1.00 48.01 102 LYS A O 1
ATOM 843 N N . LYS A 1 106 ? 29.479 -45.477 56.074 1.00 49.30 103 LYS A N 1
ATOM 844 C CA . LYS A 1 106 ? 29.151 -44.869 57.356 1.00 50.57 103 LYS A CA 1
ATOM 845 C C . LYS A 1 106 ? 29.325 -45.858 58.515 1.00 51.19 103 LYS A C 1
ATOM 846 O O . LYS A 1 106 ? 29.581 -45.455 59.645 1.00 51.34 103 LYS A O 1
ATOM 852 N N . MET A 1 107 ? 29.186 -47.149 58.226 1.00 51.90 104 MET A N 1
ATOM 853 C CA . MET A 1 107 ? 29.549 -48.191 59.177 1.00 52.79 104 MET A CA 1
ATOM 854 C C . MET A 1 107 ? 31.041 -48.087 59.523 1.00 52.71 104 MET A C 1
ATOM 855 O O . MET A 1 107 ? 31.431 -48.229 60.681 1.00 52.71 104 MET A O 1
ATOM 860 N N . THR A 1 108 ? 31.860 -47.819 58.510 1.00 52.59 105 THR A N 1
ATOM 861 C CA . THR A 1 108 ? 33.300 -47.725 58.685 1.00 52.56 105 THR A CA 1
ATOM 862 C C . THR A 1 108 ? 33.703 -46.362 59.276 1.00 52.43 105 THR A C 1
ATOM 863 O O . THR A 1 108 ? 34.521 -46.293 60.196 1.00 52.45 105 THR A O 1
ATOM 867 N N . THR A 1 109 ? 33.104 -45.288 58.768 1.00 52.16 106 THR A N 1
ATOM 868 C CA . THR A 1 109 ? 33.444 -43.938 59.199 1.00 51.82 106 THR A CA 1
ATOM 869 C C . THR A 1 109 ? 32.176 -43.126 59.496 1.00 51.31 106 THR A C 1
ATOM 870 O O . THR A 1 109 ? 31.690 -42.372 58.649 1.00 51.14 106 THR A O 1
ATOM 874 N N . LEU A 1 110 ? 31.654 -43.295 60.711 1.00 50.64 107 LEU A N 1
ATOM 875 C CA . LEU A 1 110 ? 30.405 -42.655 61.146 1.00 50.10 107 LEU A CA 1
ATOM 876 C C . LEU A 1 110 ? 30.476 -41.120 61.162 1.00 49.41 107 LEU A C 1
ATOM 877 O O . LEU A 1 110 ? 31.459 -40.531 61.629 1.00 49.15 107 LEU A O 1
ATOM 882 N N . ALA A 1 111 ? 29.433 -40.497 60.616 1.00 48.35 108 ALA A N 1
ATOM 883 C CA . ALA A 1 111 ? 29.189 -39.057 60.721 1.00 47.55 108 ALA A CA 1
ATOM 884 C C . ALA A 1 111 ? 27.682 -38.898 60.661 1.00 46.76 108 ALA A C 1
ATOM 885 O O . ALA A 1 111 ? 26.995 -39.817 60.221 1.00 46.66 108 ALA A O 1
ATOM 887 N N . PHE A 1 112 ? 27.125 -37.772 61.096 1.00 45.77 109 PHE A N 1
ATOM 888 C CA . PHE A 1 112 ? 25.695 -37.678 60.866 1.00 44.94 109 PHE A CA 1
ATOM 889 C C . PHE A 1 112 ? 25.346 -37.213 59.454 1.00 43.52 109 PHE A C 1
ATOM 890 O O . PHE A 1 112 ? 26.043 -36.385 58.853 1.00 42.73 109 PHE A O 1
ATOM 898 N N . GLU A 1 113 ? 24.300 -37.842 58.929 1.00 41.65 110 GLU A N 1
ATOM 899 C CA . GLU A 1 113 ? 23.968 -37.787 57.527 1.00 40.24 110 GLU A CA 1
ATOM 900 C C . GLU A 1 113 ? 22.529 -37.346 57.365 1.00 39.08 110 GLU A C 1
ATOM 901 O O . GLU A 1 113 ? 21.816 -37.184 58.362 1.00 38.89 110 GLU A O 1
ATOM 907 N N . GLU A 1 114 ? 22.122 -37.155 56.110 1.00 37.48 111 GLU A N 1
ATOM 908 C CA . GLU A 1 114 ? 20.854 -36.521 55.737 1.00 36.35 111 GLU A CA 1
ATOM 909 C C . GLU A 1 114 ? 21.164 -35.186 55.062 1.00 34.48 111 GLU A C 1
ATOM 910 O O . GLU A 1 114 ? 22.032 -34.444 55.513 1.00 33.96 111 GLU A O 1
ATOM 916 N N . LEU A 1 115 ? 20.502 -34.896 53.952 1.00 32.36 112 LEU A N 1
ATOM 917 C CA . LEU A 1 115 ? 20.507 -33.529 53.444 1.00 30.88 112 LEU A CA 1
ATOM 918 C C . LEU A 1 115 ? 19.129 -33.098 53.046 1.00 29.14 112 LEU A C 1
ATOM 919 O O . LEU A 1 115 ? 18.265 -33.920 52.800 1.00 28.78 112 LEU A O 1
ATOM 924 N N . THR A 1 116 ? 18.945 -31.787 53.022 1.00 27.66 113 THR A N 1
ATOM 925 C CA . THR A 1 116 ? 17.667 -31.190 52.716 1.00 26.38 113 THR A CA 1
ATOM 926 C C . THR A 1 116 ? 17.416 -31.255 51.224 1.00 25.67 113 THR A C 1
ATOM 927 O O . THR A 1 116 ? 18.355 -31.260 50.416 1.00 25.32 113 THR A O 1
ATOM 931 N N . VAL A 1 117 ? 16.142 -31.310 50.869 1.00 24.98 114 VAL A N 1
ATOM 932 C CA . VAL A 1 117 ? 15.723 -31.182 49.491 1.00 24.68 114 VAL A CA 1
ATOM 933 C C . VAL A 1 117 ? 16.263 -29.856 48.937 1.00 25.23 114 VAL A C 1
ATOM 934 O O . VAL A 1 117 ? 16.646 -29.767 47.770 1.00 25.18 114 VAL A O 1
ATOM 938 N N . ARG A 1 118 ? 16.317 -28.836 49.790 1.00 25.84 115 ARG A N 1
ATOM 939 C CA . ARG A 1 118 ? 16.806 -27.526 49.385 1.00 26.44 115 ARG A CA 1
ATOM 940 C C . ARG A 1 118 ? 18.276 -27.591 48.947 1.00 26.02 115 ARG A C 1
ATOM 941 O O . ARG A 1 118 ? 18.624 -27.079 47.884 1.00 25.94 115 ARG A O 1
ATOM 949 N N . LYS A 1 119 ? 19.118 -28.242 49.750 1.00 25.56 116 LYS A N 1
ATOM 950 C CA . LYS A 1 119 ? 20.514 -28.478 49.381 1.00 25.54 116 LYS A CA 1
ATOM 951 C C . LYS A 1 119 ? 20.678 -29.307 48.099 1.00 25.25 116 LYS A C 1
ATOM 952 O O . LYS A 1 119 ? 21.545 -28.998 47.274 1.00 25.65 116 LYS A O 1
ATOM 958 N N . VAL A 1 120 ? 19.860 -30.346 47.938 1.00 24.53 117 VAL A N 1
ATOM 959 C CA . VAL A 1 120 ? 19.856 -31.147 46.704 1.00 24.72 117 VAL A CA 1
ATOM 960 C C . VAL A 1 120 ? 19.559 -30.265 45.483 1.00 24.76 117 VAL A C 1
ATOM 961 O O . VAL A 1 120 ? 20.275 -30.297 44.492 1.00 24.48 117 VAL A O 1
ATOM 965 N N . ARG A 1 121 ? 18.501 -29.475 45.588 1.00 25.42 118 ARG A N 1
ATOM 966 C CA . ARG A 1 121 ? 18.127 -28.512 44.562 1.00 26.39 118 ARG A CA 1
ATOM 967 C C . ARG A 1 121 ? 19.256 -27.523 44.229 1.00 26.34 118 ARG A C 1
ATOM 968 O O . ARG A 1 121 ? 19.531 -27.289 43.061 1.00 26.39 118 ARG A O 1
ATOM 976 N N . GLU A 1 122 ? 19.893 -26.963 45.258 1.00 26.84 119 GLU A N 1
ATOM 977 C CA . GLU A 1 122 ? 20.968 -25.967 45.081 1.00 27.89 119 GLU A CA 1
ATOM 978 C C . GLU A 1 122 ? 22.190 -26.575 44.403 1.00 26.82 119 GLU A C 1
ATOM 979 O O . GLU A 1 122 ? 22.736 -25.987 43.478 1.00 26.98 119 GLU A O 1
ATOM 985 N N . THR A 1 123 ? 22.602 -27.750 44.874 1.00 26.05 120 THR A N 1
ATOM 986 C CA . THR A 1 123 ? 23.718 -28.497 44.293 1.00 25.69 120 THR A CA 1
ATOM 987 C C . THR A 1 123 ? 23.456 -28.855 42.822 1.00 25.40 120 THR A C 1
ATOM 988 O O . THR A 1 123 ? 24.344 -28.698 41.974 1.00 24.97 120 THR A O 1
ATOM 992 N N . PHE A 1 124 ? 22.234 -29.323 42.536 1.00 25.31 121 PHE A N 1
ATOM 993 C CA . PHE A 1 124 ? 21.777 -29.582 41.151 1.00 24.88 121 PHE A CA 1
ATOM 994 C C . PHE A 1 124 ? 21.828 -28.346 40.254 1.00 25.16 121 PHE A C 1
ATOM 995 O O . PHE A 1 124 ? 22.316 -28.426 39.120 1.00 25.33 121 PHE A O 1
ATOM 1003 N N . ASP A 1 125 ? 21.323 -27.212 40.752 1.00 25.14 122 ASP A N 1
ATOM 1004 C CA . ASP A 1 125 ? 21.347 -25.960 39.990 1.00 25.54 122 ASP A CA 1
ATOM 1005 C C . ASP A 1 125 ? 22.774 -25.501 39.672 1.00 25.80 122 ASP A C 1
ATOM 1006 O O . ASP A 1 125 ? 23.036 -25.027 38.564 1.00 25.79 122 ASP A O 1
ATOM 1011 N N . GLU A 1 126 ? 23.701 -25.667 40.623 1.00 25.96 123 GLU A N 1
ATOM 1012 C CA . GLU A 1 126 ? 25.108 -25.398 40.344 1.00 25.90 123 GLU A CA 1
ATOM 1013 C C . GLU A 1 126 ? 25.688 -26.349 39.289 1.00 26.04 123 GLU A C 1
ATOM 1014 O O . GLU A 1 126 ? 26.331 -25.898 38.352 1.00 26.34 123 GLU A O 1
ATOM 1020 N N . ILE A 1 127 ? 25.469 -27.654 39.460 1.00 25.89 124 ILE A N 1
ATOM 1021 C CA . ILE A 1 127 ? 25.913 -28.654 38.496 1.00 26.18 124 ILE A CA 1
ATOM 1022 C C . ILE A 1 127 ? 25.443 -28.339 37.073 1.00 26.77 124 ILE A C 1
ATOM 1023 O O . ILE A 1 127 ? 26.250 -28.357 36.148 1.00 26.85 124 ILE A O 1
ATOM 1028 N N . ALA A 1 128 ? 24.154 -28.030 36.911 1.00 27.70 125 ALA A N 1
ATOM 1029 C CA . ALA A 1 128 ? 23.582 -27.625 35.612 1.00 28.69 125 ALA A CA 1
ATOM 1030 C C . ALA A 1 128 ? 24.250 -26.403 34.939 1.00 29.65 125 ALA A C 1
ATOM 1031 O O . ALA A 1 128 ? 24.298 -26.311 33.706 1.00 30.28 125 ALA A O 1
ATOM 1033 N N . SER A 1 129 ? 24.763 -25.473 35.736 1.00 30.69 126 SER A N 1
ATOM 1034 C CA . SER A 1 129 ? 25.389 -24.251 35.207 1.00 31.72 126 SER A CA 1
ATOM 1035 C C . SER A 1 129 ? 26.838 -24.431 34.709 1.00 32.54 126 SER A C 1
ATOM 1036 O O . SER A 1 129 ? 27.389 -23.544 34.039 1.00 32.07 126 SER A O 1
ATOM 1039 N N . LEU A 1 130 ? 27.443 -25.577 35.018 1.00 33.61 127 LEU A N 1
ATOM 1040 C CA . LEU A 1 130 ? 28.873 -25.764 34.792 1.00 34.53 127 LEU A CA 1
ATOM 1041 C C . LEU A 1 130 ? 29.210 -26.161 33.360 1.00 35.73 127 LEU A C 1
ATOM 1042 O O . LEU A 1 130 ? 28.789 -27.206 32.882 1.00 36.20 127 LEU A O 1
ATOM 1047 N N . THR A 1 131 ? 29.971 -25.309 32.681 1.00 37.11 128 THR A N 1
ATOM 1048 C CA . THR A 1 131 ? 30.487 -25.619 31.352 1.00 38.44 128 THR A CA 1
ATOM 1049 C C . THR A 1 131 ? 31.980 -25.318 31.270 1.00 38.90 128 THR A C 1
ATOM 1050 O O . THR A 1 131 ? 32.526 -24.541 32.066 1.00 38.56 128 THR A O 1
ATOM 1054 N N . GLY A 1 132 ? 32.637 -25.956 30.310 1.00 39.59 129 GLY A N 1
ATOM 1055 C CA . GLY A 1 132 ? 33.983 -25.558 29.934 1.00 40.67 129 GLY A CA 1
ATOM 1056 C C . GLY A 1 132 ? 35.037 -26.430 30.555 1.00 41.23 129 GLY A C 1
ATOM 1057 O O . GLY A 1 132 ? 34.741 -27.525 31.040 1.00 41.39 129 GLY A O 1
ATOM 1058 N N . GLU A 1 133 ? 36.274 -25.940 30.536 1.00 41.88 130 GLU A N 1
ATOM 1059 C CA . GLU A 1 133 ? 37.407 -26.708 31.042 1.00 42.47 130 GLU A CA 1
ATOM 1060 C C . GLU A 1 133 ? 37.283 -26.935 32.533 1.00 41.54 130 GLU A C 1
ATOM 1061 O O . GLU A 1 133 ? 37.095 -25.985 33.299 1.00 42.28 130 GLU A O 1
ATOM 1067 N N . GLY A 1 134 ? 37.363 -28.199 32.932 1.00 40.37 131 GLY A N 1
ATOM 1068 C CA . GLY A 1 134 ? 37.324 -28.565 34.342 1.00 39.04 131 GLY A CA 1
ATOM 1069 C C . GLY A 1 134 ? 35.936 -28.739 34.919 1.00 37.98 131 GLY A C 1
ATOM 1070 O O . GLY A 1 134 ? 35.801 -29.135 36.071 1.00 37.88 131 GLY A O 1
ATOM 1071 N N . SER A 1 135 ? 34.907 -28.442 34.123 1.00 37.31 132 SER A N 1
ATOM 1072 C CA . SER A 1 135 ? 33.515 -28.549 34.564 1.00 36.57 132 SER A CA 1
ATOM 1073 C C . SER A 1 135 ? 33.117 -29.970 34.957 1.00 36.30 132 SER A C 1
ATOM 1074 O O . SER A 1 135 ? 32.471 -30.156 35.970 1.00 36.13 132 SER A O 1
ATOM 1077 N N . MET A 1 136 ? 33.531 -30.965 34.174 1.00 36.39 133 MET A N 1
ATOM 1078 C CA . MET A 1 136 ? 33.244 -32.371 34.481 1.00 37.31 133 MET A CA 1
ATOM 1079 C C . MET A 1 136 ? 33.796 -32.796 35.852 1.00 36.32 133 MET A C 1
ATOM 1080 O O . MET A 1 136 ? 33.109 -33.480 36.615 1.00 35.83 133 MET A O 1
ATOM 1085 N N . LYS A 1 137 ? 35.033 -32.397 36.152 1.00 35.62 134 LYS A N 1
ATOM 1086 C CA . LYS A 1 137 ? 35.660 -32.763 37.419 1.00 35.38 134 LYS A CA 1
ATOM 1087 C C . LYS A 1 137 ? 35.010 -32.065 38.625 1.00 34.03 134 LYS A C 1
ATOM 1088 O O . LYS A 1 137 ? 34.837 -32.681 39.677 1.00 33.84 134 LYS A O 1
ATOM 1094 N N . ARG A 1 138 ? 34.644 -30.794 38.472 1.00 32.65 135 ARG A N 1
ATOM 1095 C CA . ARG A 1 138 ? 33.900 -30.107 39.537 1.00 31.80 135 ARG A CA 1
ATOM 1096 C C . ARG A 1 138 ? 32.535 -30.764 39.794 1.00 30.71 135 ARG A C 1
ATOM 1097 O O . ARG A 1 138 ? 32.135 -30.947 40.950 1.00 30.13 135 ARG A O 1
ATOM 1105 N N . LYS A 1 139 ? 31.840 -31.135 38.718 1.00 29.42 136 LYS A N 1
ATOM 1106 C CA . LYS A 1 139 ? 30.592 -31.889 38.842 1.00 28.21 136 LYS A CA 1
ATOM 1107 C C . LYS A 1 139 ? 30.781 -33.141 39.686 1.00 27.08 136 LYS A C 1
ATOM 1108 O O . LYS A 1 139 ? 29.979 -33.429 40.560 1.00 27.17 136 LYS A O 1
ATOM 1114 N N . ILE A 1 140 ? 31.853 -33.874 39.429 1.00 26.13 137 ILE A N 1
ATOM 1115 C CA . ILE A 1 140 ? 32.183 -35.049 40.225 1.00 25.37 137 ILE A CA 1
ATOM 1116 C C . ILE A 1 140 ? 32.424 -34.652 41.695 1.00 25.22 137 ILE A C 1
ATOM 1117 O O . ILE A 1 140 ? 31.950 -35.324 42.602 1.00 24.64 137 ILE A O 1
ATOM 1122 N N . MET A 1 141 ? 33.128 -33.544 41.923 1.00 25.21 138 MET A N 1
ATOM 1123 C CA . MET A 1 141 ? 33.379 -33.083 43.288 1.00 25.43 138 MET A CA 1
ATOM 1124 C C . MET A 1 141 ? 32.101 -32.678 44.022 1.00 24.54 138 MET A C 1
ATOM 1125 O O . MET A 1 141 ? 31.951 -32.966 45.204 1.00 24.95 138 MET A O 1
ATOM 1130 N N . LEU A 1 142 ? 31.174 -32.038 43.311 1.00 23.60 139 LEU A N 1
ATOM 1131 C CA . LEU A 1 142 ? 29.867 -31.669 43.869 1.00 22.58 139 LEU A CA 1
ATOM 1132 C C . LEU A 1 142 ? 28.995 -32.874 44.200 1.00 22.53 139 LEU A C 1
ATOM 1133 O O . LEU A 1 142 ? 28.386 -32.930 45.263 1.00 22.35 139 LEU A O 1
ATOM 1138 N N . LEU A 1 143 ? 28.940 -33.836 43.286 1.00 22.71 140 LEU A N 1
ATOM 1139 C CA . LEU A 1 143 ? 28.261 -35.107 43.539 1.00 22.94 140 LEU A CA 1
ATOM 1140 C C . LEU A 1 143 ? 28.889 -35.887 44.699 1.00 23.17 140 LEU A C 1
ATOM 1141 O O . LEU A 1 143 ? 28.168 -36.469 45.504 1.00 23.51 140 LEU A O 1
ATOM 1146 N N . THR A 1 144 ? 30.225 -35.918 44.745 1.00 23.21 141 THR A N 1
ATOM 1147 C CA . THR A 1 144 ? 31.017 -36.526 45.829 1.00 23.61 141 THR A CA 1
ATOM 1148 C C . THR A 1 144 ? 30.711 -35.914 47.201 1.00 24.12 141 THR A C 1
ATOM 1149 O O . THR A 1 144 ? 30.639 -36.628 48.204 1.00 24.05 141 THR A O 1
ATOM 1153 N N . GLY A 1 145 ? 30.535 -34.595 47.237 1.00 24.20 142 GLY A N 1
ATOM 1154 C CA . GLY A 1 145 ? 30.162 -33.909 48.454 1.00 25.05 142 GLY A CA 1
ATOM 1155 C C . GLY A 1 145 ? 28.776 -34.298 48.918 1.00 25.98 142 GLY A C 1
ATOM 1156 O O . GLY A 1 145 ? 28.524 -34.388 50.124 1.00 26.19 142 GLY A O 1
ATOM 1157 N N . LEU A 1 146 ? 27.880 -34.536 47.960 1.00 26.20 143 LEU A N 1
ATOM 1158 C CA . LEU A 1 146 ? 26.501 -34.894 48.252 1.00 26.78 143 LEU A CA 1
ATOM 1159 C C . LEU A 1 146 ? 26.409 -36.337 48.778 1.00 26.76 143 LEU A C 1
ATOM 1160 O O . LEU A 1 146 ? 25.718 -36.608 49.769 1.00 26.42 143 LEU A O 1
ATOM 1165 N N . TYR A 1 147 ? 27.123 -37.253 48.126 1.00 26.70 144 TYR A N 1
ATOM 1166 C CA . TYR A 1 147 ? 27.174 -38.652 48.566 1.00 27.03 144 TYR A CA 1
ATOM 1167 C C . TYR A 1 147 ? 27.842 -38.820 49.930 1.00 26.65 144 TYR A C 1
ATOM 1168 O O . TYR A 1 147 ? 27.509 -39.741 50.668 1.00 26.76 144 TYR A O 1
ATOM 1177 N N . GLY A 1 148 ? 28.797 -37.946 50.248 1.00 26.60 145 GLY A N 1
ATOM 1178 C CA . GLY A 1 148 ? 29.431 -37.927 51.568 1.00 26.23 145 GLY A CA 1
ATOM 1179 C C . GLY A 1 148 ? 28.503 -37.527 52.710 1.00 26.09 145 GLY A C 1
ATOM 1180 O O . GLY A 1 148 ? 28.748 -37.884 53.856 1.00 26.34 145 GLY A O 1
ATOM 1181 N N . LEU A 1 149 ? 27.438 -36.797 52.400 1.00 25.97 146 LEU A N 1
ATOM 1182 C CA . LEU A 1 149 ? 26.482 -36.314 53.412 1.00 26.21 146 LEU A CA 1
ATOM 1183 C C . LEU A 1 149 ? 25.165 -37.102 53.464 1.00 26.51 146 LEU A C 1
ATOM 1184 O O . LEU A 1 149 ? 24.381 -36.947 54.408 1.00 27.49 146 LEU A O 1
ATOM 1189 N N . ALA A 1 150 ? 24.930 -37.943 52.463 1.00 26.04 147 ALA A N 1
ATOM 1190 C CA . ALA A 1 150 ? 23.658 -38.628 52.287 1.00 26.02 147 ALA A CA 1
ATOM 1191 C C . ALA A 1 150 ? 23.540 -39.938 53.074 1.00 26.22 147 ALA A C 1
ATOM 1192 O O . ALA A 1 150 ? 24.528 -40.631 53.294 1.00 26.60 147 ALA A O 1
ATOM 1194 N N . THR A 1 151 ? 22.323 -40.269 53.500 1.00 26.17 148 THR A N 1
ATOM 1195 C CA . THR A 1 151 ? 22.039 -41.603 54.033 1.00 26.27 148 THR A CA 1
ATOM 1196 C C . THR A 1 151 ? 22.048 -42.624 52.874 1.00 26.27 148 THR A C 1
ATOM 1197 O O . THR A 1 151 ? 21.966 -42.236 51.711 1.00 26.35 148 THR A O 1
ATOM 1201 N N . PRO A 1 152 ? 22.186 -43.925 53.186 1.00 26.54 149 PRO A N 1
ATOM 1202 C CA . PRO A 1 152 ? 22.103 -44.953 52.146 1.00 26.13 149 PRO A CA 1
ATOM 1203 C C . PRO A 1 152 ? 20.849 -44.816 51.271 1.00 25.92 149 PRO A C 1
ATOM 1204 O O . PRO A 1 152 ? 20.957 -44.844 50.048 1.00 25.32 149 PRO A O 1
ATOM 1208 N N . LEU A 1 153 ? 19.686 -44.631 51.890 1.00 25.70 150 LEU A N 1
ATOM 1209 C CA . LEU A 1 153 ? 18.434 -44.454 51.140 1.00 25.93 150 LEU A CA 1
ATOM 1210 C C . LEU A 1 153 ? 18.363 -43.149 50.345 1.00 25.85 150 LEU A C 1
ATOM 1211 O O . LEU A 1 153 ? 17.741 -43.096 49.277 1.00 25.88 150 LEU A O 1
ATOM 1216 N N . GLU A 1 154 ? 18.992 -42.093 50.856 1.00 25.52 151 GLU A N 1
ATOM 1217 C CA . GLU A 1 154 ? 19.116 -40.855 50.082 1.00 25.66 151 GLU A CA 1
ATOM 1218 C C . GLU A 1 154 ? 19.977 -41.076 48.847 1.00 24.95 151 GLU A C 1
ATOM 1219 O O . GLU A 1 154 ? 19.656 -40.583 47.772 1.00 24.80 151 GLU A O 1
ATOM 1225 N N . ALA A 1 155 ? 21.078 -41.805 49.018 1.00 24.68 152 ALA A N 1
ATOM 1226 C CA . ALA A 1 155 ? 22.015 -42.051 47.931 1.00 24.75 152 ALA A CA 1
ATOM 1227 C C . ALA A 1 155 ? 21.350 -42.856 46.815 1.00 24.62 152 ALA A C 1
ATOM 1228 O O . ALA A 1 155 ? 21.630 -42.660 45.631 1.00 24.67 152 ALA A O 1
ATOM 1230 N N . ARG A 1 156 ? 20.468 -43.762 47.212 1.00 24.85 153 ARG A N 1
ATOM 1231 C CA . ARG A 1 156 ? 19.673 -44.552 46.281 1.00 24.99 153 ARG A CA 1
ATOM 1232 C C . ARG A 1 156 ? 18.815 -43.699 45.354 1.00 24.86 153 ARG A C 1
ATOM 1233 O O . ARG A 1 156 ? 18.933 -43.817 44.139 1.00 25.17 153 ARG A O 1
ATOM 1241 N N . TYR A 1 157 ? 17.960 -42.843 45.923 1.00 24.99 154 TYR A N 1
ATOM 1242 C CA . TYR A 1 157 ? 17.055 -42.004 45.113 1.00 24.82 154 TYR A CA 1
ATOM 1243 C C . TYR A 1 157 ? 17.707 -40.775 44.487 1.00 24.76 154 TYR A C 1
ATOM 1244 O O . TYR A 1 157 ? 17.208 -40.256 43.508 1.00 24.77 154 TYR A O 1
ATOM 1253 N N . LEU A 1 158 ? 18.822 -40.316 45.044 1.00 24.85 155 LEU A N 1
ATOM 1254 C CA . LEU A 1 158 ? 19.622 -39.274 44.395 1.00 25.08 155 LEU A CA 1
ATOM 1255 C C . LEU A 1 158 ? 20.154 -39.812 43.077 1.00 24.49 155 LEU A C 1
ATOM 1256 O O . LEU A 1 158 ? 20.113 -39.136 42.043 1.00 24.61 155 LEU A O 1
ATOM 1261 N N . THR A 1 159 ? 20.651 -41.038 43.132 1.00 24.12 156 THR A N 1
ATOM 1262 C CA . THR A 1 159 ? 21.227 -41.708 41.979 1.00 24.17 156 THR A CA 1
ATOM 1263 C C . THR A 1 159 ? 20.139 -41.974 40.935 1.00 24.06 156 THR A C 1
ATOM 1264 O O . THR A 1 159 ? 20.320 -41.668 39.755 1.00 24.29 156 THR A O 1
ATOM 1268 N N . ARG A 1 160 ? 19.004 -42.508 41.381 1.00 23.71 157 ARG A N 1
ATOM 1269 C CA . ARG A 1 160 ? 17.891 -42.827 40.487 1.00 23.50 157 ARG A CA 1
ATOM 1270 C C . ARG A 1 160 ? 17.292 -41.572 39.857 1.00 23.76 157 ARG A C 1
ATOM 1271 O O . ARG A 1 160 ? 16.854 -41.599 38.706 1.00 23.44 157 ARG A O 1
ATOM 1279 N N . LEU A 1 161 ? 17.304 -40.480 40.617 1.00 23.86 158 LEU A N 1
ATOM 1280 C CA . LEU A 1 161 ? 16.812 -39.184 40.161 1.00 24.27 158 LEU A CA 1
ATOM 1281 C C . LEU A 1 161 ? 17.684 -38.639 39.029 1.00 24.38 158 LEU A C 1
ATOM 1282 O O . LEU A 1 161 ? 17.163 -38.277 37.975 1.00 24.92 158 LEU A O 1
ATOM 1287 N N . ILE A 1 162 ? 19.001 -38.604 39.244 1.00 24.55 159 ILE A N 1
ATOM 1288 C CA . ILE A 1 162 ? 19.970 -38.216 38.209 1.00 24.50 159 ILE A CA 1
ATOM 1289 C C . ILE A 1 162 ? 19.852 -39.078 36.933 1.00 25.20 159 ILE A C 1
ATOM 1290 O O . ILE A 1 162 ? 20.001 -38.578 35.820 1.00 24.82 159 ILE A O 1
ATOM 1295 N N . LEU A 1 163 ? 19.581 -40.367 37.112 1.00 26.22 160 LEU A N 1
ATOM 1296 C CA . LEU A 1 163 ? 19.386 -41.302 36.003 1.00 27.38 160 LEU A CA 1
ATOM 1297 C C . LEU A 1 163 ? 17.955 -41.280 35.449 1.00 28.65 160 LEU A C 1
ATOM 1298 O O . LEU A 1 163 ? 17.645 -42.007 34.510 1.00 28.87 160 LEU A O 1
ATOM 1303 N N . ASN A 1 164 ? 17.096 -40.450 36.048 1.00 29.90 161 ASN A N 1
ATOM 1304 C CA . ASN A 1 164 ? 15.714 -40.242 35.608 1.00 31.03 161 ASN A CA 1
ATOM 1305 C C . ASN A 1 164 ? 14.764 -41.460 35.628 1.00 31.40 161 ASN A C 1
ATOM 1306 O O . ASN A 1 164 ? 13.695 -41.407 35.011 1.00 31.80 161 ASN A O 1
ATOM 1311 N N . GLU A 1 165 ? 15.141 -42.531 36.328 1.00 31.75 162 GLU A N 1
ATOM 1312 C CA . GLU A 1 165 ? 14.246 -43.676 36.560 1.00 32.42 162 GLU A CA 1
ATOM 1313 C C . GLU A 1 165 ? 14.164 -44.069 38.039 1.00 31.04 162 GLU A C 1
ATOM 1314 O O . GLU A 1 165 ? 15.043 -44.744 38.574 1.00 31.35 162 GLU A O 1
ATOM 1320 N N . MET A 1 166 ? 13.087 -43.629 38.692 1.00 29.99 163 MET A N 1
ATOM 1321 C CA . MET A 1 166 ? 12.891 -43.802 40.139 1.00 28.20 163 MET A CA 1
ATOM 1322 C C . MET A 1 166 ? 12.472 -45.223 40.523 1.00 27.91 163 MET A C 1
ATOM 1323 O O . MET A 1 166 ? 12.696 -45.658 41.658 1.00 26.82 163 MET A O 1
ATOM 1328 N N . ARG A 1 167 ? 11.846 -45.916 39.571 1.00 27.81 164 ARG A N 1
ATOM 1329 C CA . ARG A 1 167 ? 11.413 -47.326 39.694 1.00 28.86 164 ARG A CA 1
ATOM 1330 C C . ARG A 1 167 ? 10.348 -47.540 40.760 1.00 27.64 164 ARG A C 1
ATOM 1331 O O . ARG A 1 167 ? 10.380 -48.525 41.487 1.00 27.77 164 ARG A O 1
ATOM 1339 N N . LEU A 1 168 ? 9.395 -46.611 40.821 1.00 26.98 165 LEU A N 1
ATOM 1340 C CA . LEU A 1 168 ? 8.355 -46.599 41.851 1.00 26.12 165 LEU A CA 1
ATOM 1341 C C . LEU A 1 168 ? 7.008 -46.993 41.280 1.00 25.93 165 LEU A C 1
ATOM 1342 O O . LEU A 1 168 ? 6.036 -47.164 42.024 1.00 26.74 165 LEU A O 1
ATOM 1347 N N . GLY A 1 169 ? 6.940 -47.120 39.958 1.00 25.03 166 GLY A N 1
ATOM 1348 C CA . GLY A 1 169 ? 5.674 -47.382 39.291 1.00 23.98 166 GLY A CA 1
ATOM 1349 C C . GLY A 1 169 ? 4.765 -46.158 39.272 1.00 23.53 166 GLY A C 1
ATOM 1350 O O . GLY A 1 169 ? 3.540 -46.289 39.199 1.00 23.41 166 GLY A O 1
ATOM 1351 N N . VAL A 1 170 ? 5.369 -44.971 39.306 1.00 22.58 167 VAL A N 1
ATOM 1352 C CA . VAL A 1 170 ? 4.630 -43.711 39.342 1.00 22.15 167 VAL A CA 1
ATOM 1353 C C . VAL A 1 170 ? 4.913 -42.912 38.071 1.00 22.72 167 VAL A C 1
ATOM 1354 O O . VAL A 1 170 ? 6.056 -42.562 37.776 1.00 22.19 167 VAL A O 1
ATOM 1358 N N . GLY A 1 171 ? 3.864 -42.662 37.303 1.00 23.39 168 GLY A N 1
ATOM 1359 C CA . GLY A 1 171 ? 3.990 -41.853 36.106 1.00 24.74 168 GLY A CA 1
ATOM 1360 C C . GLY A 1 171 ? 3.203 -40.564 36.215 1.00 25.68 168 GLY A C 1
ATOM 1361 O O . GLY A 1 171 ? 2.791 -40.145 37.310 1.00 25.28 168 GLY A O 1
ATOM 1362 N N . GLU A 1 172 ? 2.996 -39.955 35.054 1.00 26.60 169 GLU A N 1
ATOM 1363 C CA . GLU A 1 172 ? 2.323 -38.676 34.904 1.00 27.83 169 GLU A CA 1
ATOM 1364 C C . GLU A 1 172 ? 0.865 -38.766 35.336 1.00 27.43 169 GLU A C 1
ATOM 1365 O O . GLU A 1 172 ? 0.358 -37.852 35.986 1.00 27.62 169 GLU A O 1
ATOM 1371 N N . GLY A 1 173 ? 0.207 -39.871 34.972 1.00 27.19 170 GLY A N 1
ATOM 1372 C CA . GLY A 1 173 ? -1.201 -40.115 35.285 1.00 27.07 170 GLY A CA 1
ATOM 1373 C C . GLY A 1 173 ? -1.471 -40.205 36.783 1.00 27.20 170 GLY A C 1
ATOM 1374 O O . GLY A 1 173 ? -2.396 -39.585 37.301 1.00 26.82 170 GLY A O 1
ATOM 1375 N N . ILE A 1 174 ? -0.655 -40.984 37.485 1.00 27.13 171 ILE A N 1
ATOM 1376 C CA . ILE A 1 174 ? -0.778 -41.072 38.937 1.00 26.85 171 ILE A CA 1
ATOM 1377 C C . ILE A 1 174 ? -0.551 -39.700 39.589 1.00 27.18 171 ILE A C 1
ATOM 1378 O O . ILE A 1 174 ? -1.337 -39.277 40.443 1.00 26.90 171 ILE A O 1
ATOM 1383 N N . MET A 1 175 ? 0.481 -38.986 39.146 1.00 27.41 172 MET A N 1
ATOM 1384 C CA . MET A 1 175 ? 0.777 -37.657 39.691 1.00 28.02 172 MET A CA 1
ATOM 1385 C C . MET A 1 175 ? -0.331 -36.614 39.495 1.00 28.10 172 MET A C 1
ATOM 1386 O O . MET A 1 175 ? -0.635 -35.870 40.429 1.00 27.02 172 MET A O 1
ATOM 1391 N N . ARG A 1 176 ? -0.911 -36.562 38.288 1.00 28.69 173 ARG A N 1
ATOM 1392 C CA . ARG A 1 176 ? -2.079 -35.709 37.992 1.00 29.39 173 ARG A CA 1
ATOM 1393 C C . ARG A 1 176 ? -3.202 -36.028 38.983 1.00 28.76 173 ARG A C 1
ATOM 1394 O O . ARG A 1 176 ? -3.770 -35.130 39.595 1.00 28.91 173 ARG A O 1
ATOM 1402 N N . ASP A 1 177 ? -3.483 -37.317 39.144 1.00 28.58 174 ASP A N 1
ATOM 1403 C CA . ASP A 1 177 ? -4.565 -37.796 39.993 1.00 28.29 174 ASP A CA 1
ATOM 1404 C C . ASP A 1 177 ? -4.302 -37.528 41.478 1.00 28.05 174 ASP A C 1
ATOM 1405 O O . ASP A 1 177 ? -5.235 -37.236 42.236 1.00 28.25 174 ASP A O 1
ATOM 1410 N N . ALA A 1 178 ? -3.036 -37.634 41.881 1.00 27.33 175 ALA A N 1
ATOM 1411 C CA . ALA A 1 178 ? -2.623 -37.430 43.270 1.00 26.58 175 ALA A CA 1
ATOM 1412 C C . ALA A 1 178 ? -2.676 -35.956 43.652 1.00 26.28 175 ALA A C 1
ATOM 1413 O O . ALA A 1 178 ? -3.077 -35.607 44.766 1.00 26.71 175 ALA A O 1
ATOM 1415 N N . ILE A 1 179 ? -2.283 -35.093 42.721 1.00 25.97 176 ILE A N 1
ATOM 1416 C CA . ILE A 1 179 ? -2.382 -33.649 42.909 1.00 25.42 176 ILE A CA 1
ATOM 1417 C C . ILE A 1 179 ? -3.844 -33.215 42.987 1.00 25.82 176 ILE A C 1
ATOM 1418 O O . ILE A 1 179 ? -4.200 -32.356 43.808 1.00 25.77 176 ILE A O 1
ATOM 1423 N N . ALA A 1 180 ? -4.681 -33.800 42.128 1.00 25.57 177 ALA A N 1
ATOM 1424 C CA . ALA A 1 180 ? -6.124 -33.554 42.172 1.00 25.52 177 ALA A CA 1
ATOM 1425 C C . ALA A 1 180 ? -6.746 -33.997 43.510 1.00 25.45 177 ALA A C 1
ATOM 1426 O O . ALA A 1 180 ? -7.536 -33.265 44.102 1.00 25.12 177 ALA A O 1
ATOM 1428 N N . ARG A 1 181 ? -6.377 -35.194 43.969 1.00 25.59 178 ARG A N 1
ATOM 1429 C CA . ARG A 1 181 ? -6.866 -35.752 45.226 1.00 25.78 178 ARG A CA 1
ATOM 1430 C C . ARG A 1 181 ? -6.451 -34.905 46.441 1.00 26.49 178 ARG A C 1
ATOM 1431 O O . ARG A 1 181 ? -7.285 -34.603 47.301 1.00 26.68 178 ARG A O 1
ATOM 1439 N N . ALA A 1 182 ? -5.176 -34.506 46.477 1.00 26.88 179 ALA A N 1
ATOM 1440 C CA . ALA A 1 182 ? -4.585 -33.769 47.588 1.00 27.55 179 ALA A CA 1
ATOM 1441 C C . ALA A 1 182 ? -5.214 -32.401 47.794 1.00 28.45 179 ALA A C 1
ATOM 1442 O O . ALA A 1 182 ? -5.444 -31.978 48.933 1.00 28.56 179 ALA A O 1
ATOM 1444 N N . PHE A 1 183 ? -5.480 -31.711 46.692 1.00 29.08 180 PHE A N 1
ATOM 1445 C CA . PHE A 1 183 ? -5.849 -30.303 46.750 1.00 29.71 180 PHE A CA 1
ATOM 1446 C C . PHE A 1 183 ? -7.253 -30.005 46.238 1.00 30.70 180 PHE A C 1
ATOM 1447 O O . PHE A 1 183 ? -7.550 -28.865 45.874 1.00 31.07 180 PHE A O 1
ATOM 1455 N N . ARG A 1 184 ? -8.110 -31.026 46.231 1.00 32.02 181 ARG A N 1
ATOM 1456 C CA . ARG A 1 184 ? -9.537 -30.869 45.935 1.00 33.57 181 ARG A CA 1
ATOM 1457 C C . ARG A 1 184 ? -9.766 -30.195 44.586 1.00 33.95 181 ARG A C 1
ATOM 1458 O O . ARG A 1 184 ? -10.427 -29.153 44.493 1.00 34.18 181 ARG A O 1
ATOM 1466 N N . ALA A 1 185 ? -9.190 -30.799 43.548 1.00 34.26 182 ALA A N 1
ATOM 1467 C CA . ALA A 1 185 ? -9.363 -30.341 42.177 1.00 34.54 182 ALA A CA 1
ATOM 1468 C C . ALA A 1 185 ? -9.821 -31.492 41.284 1.00 34.76 182 ALA A C 1
ATOM 1469 O O . ALA A 1 185 ? -9.597 -32.668 41.597 1.00 34.77 182 ALA A O 1
ATOM 1471 N N . ASP A 1 186 ? -10.496 -31.141 40.193 1.00 35.21 183 ASP A N 1
ATOM 1472 C CA . ASP A 1 186 ? -10.875 -32.095 39.152 1.00 35.75 183 ASP A CA 1
ATOM 1473 C C . ASP A 1 186 ? -9.565 -32.511 38.493 1.00 35.18 183 ASP A C 1
ATOM 1474 O O . ASP A 1 186 ? -8.745 -31.659 38.189 1.00 35.05 183 ASP A O 1
ATOM 1479 N N . PRO A 1 187 ? -9.339 -33.830 38.319 1.00 35.06 184 PRO A N 1
ATOM 1480 C CA . PRO A 1 187 ? -8.148 -34.306 37.611 1.00 34.69 184 PRO A CA 1
ATOM 1481 C C . PRO A 1 187 ? -8.015 -33.735 36.195 1.00 34.50 184 PRO A C 1
ATOM 1482 O O . PRO A 1 187 ? -6.903 -33.602 35.698 1.00 34.10 184 PRO A O 1
ATOM 1486 N N . GLU A 1 188 ? -9.145 -33.414 35.566 1.00 34.34 185 GLU A N 1
ATOM 1487 C CA . GLU A 1 188 ? -9.167 -32.833 34.222 1.00 34.73 185 GLU A CA 1
ATOM 1488 C C . GLU A 1 188 ? -8.674 -31.405 34.170 1.00 33.52 185 GLU A C 1
ATOM 1489 O O . GLU A 1 188 ? -8.067 -30.999 33.188 1.00 33.43 185 GLU A O 1
ATOM 1495 N N . THR A 1 189 ? -8.946 -30.637 35.217 1.00 32.68 186 THR A N 1
ATOM 1496 C CA . THR A 1 189 ? -8.423 -29.283 35.276 1.00 31.88 186 THR A CA 1
ATOM 1497 C C . THR A 1 189 ? -6.967 -29.219 35.750 1.00 31.26 186 THR A C 1
ATOM 1498 O O . THR A 1 189 ? -6.283 -28.262 35.435 1.00 31.38 186 THR A O 1
ATOM 1502 N N . VAL A 1 190 ? -6.491 -30.245 36.460 1.00 30.73 187 VAL A N 1
ATOM 1503 C CA . VAL A 1 190 ? -5.049 -30.370 36.769 1.00 30.09 187 VAL A CA 1
ATOM 1504 C C . VAL A 1 190 ? -4.311 -30.676 35.463 1.00 30.26 187 VAL A C 1
ATOM 1505 O O . VAL A 1 190 ? -3.317 -30.026 35.117 1.00 29.77 187 VAL A O 1
ATOM 1509 N N . GLU A 1 191 ? -4.830 -31.679 34.756 1.00 30.24 188 GLU A N 1
ATOM 1510 C CA . GLU A 1 191 ? -4.407 -32.030 33.415 1.00 31.11 188 GLU A CA 1
ATOM 1511 C C . GLU A 1 191 ? -4.342 -30.818 32.491 1.00 30.47 188 GLU A C 1
ATOM 1512 O O . GLU A 1 191 ? -3.302 -30.561 31.894 1.00 30.60 188 GLU A O 1
ATOM 1518 N N . ARG A 1 192 ? -5.455 -30.092 32.373 1.00 29.98 189 ARG A N 1
ATOM 1519 C CA . ARG A 1 192 ? -5.534 -28.908 31.502 1.00 29.71 189 ARG A CA 1
ATOM 1520 C C . ARG A 1 192 ? -4.483 -27.855 31.811 1.00 28.31 189 ARG A C 1
ATOM 1521 O O . ARG A 1 192 ? -3.888 -27.296 30.900 1.00 27.70 189 ARG A O 1
ATOM 1529 N N . ALA A 1 193 ? -4.270 -27.591 33.098 1.00 27.80 190 ALA A N 1
ATOM 1530 C CA . ALA A 1 193 ? -3.254 -26.642 33.565 1.00 27.25 190 ALA A CA 1
ATOM 1531 C C . ALA A 1 193 ? -1.820 -27.101 33.243 1.00 27.15 190 ALA A C 1
ATOM 1532 O O . ALA A 1 193 ? -0.942 -26.287 32.920 1.00 26.73 190 ALA A O 1
ATOM 1534 N N . TYR A 1 194 ? -1.596 -28.407 33.342 1.00 26.89 191 TYR A N 1
ATOM 1535 C CA . TYR A 1 194 ? -0.332 -29.013 32.957 1.00 27.40 191 TYR A CA 1
ATOM 1536 C C . TYR A 1 194 ? -0.029 -28.834 31.468 1.00 26.97 191 TYR A C 1
ATOM 1537 O O . TYR A 1 194 ? 1.121 -28.572 31.084 1.00 26.45 191 TYR A O 1
ATOM 1546 N N . MET A 1 195 ? -1.060 -28.976 30.640 1.00 26.60 192 MET A N 1
ATOM 1547 C CA . MET A 1 195 ? -0.899 -28.856 29.190 1.00 26.62 192 MET A CA 1
ATOM 1548 C C . MET A 1 195 ? -0.486 -27.442 28.734 1.00 26.53 192 MET A C 1
ATOM 1549 O O . MET A 1 195 ? 0.143 -27.289 27.686 1.00 26.75 192 MET A O 1
ATOM 1554 N N . ILE A 1 196 ? -0.815 -26.414 29.514 1.00 26.42 193 ILE A N 1
ATOM 1555 C CA . ILE A 1 196 ? -0.429 -25.046 29.135 1.00 26.88 193 ILE A CA 1
ATOM 1556 C C . ILE A 1 196 ? 0.782 -24.481 29.892 1.00 26.68 193 ILE A C 1
ATOM 1557 O O . ILE A 1 196 ? 1.283 -23.415 29.537 1.00 26.62 193 ILE A O 1
ATOM 1562 N N . THR A 1 197 ? 1.247 -25.188 30.923 1.00 26.71 194 THR A N 1
ATOM 1563 C CA . THR A 1 197 ? 2.428 -24.752 31.693 1.00 26.47 194 THR A CA 1
ATOM 1564 C C . THR A 1 197 ? 3.604 -25.688 31.524 1.00 26.62 194 THR A C 1
ATOM 1565 O O . THR A 1 197 ? 4.750 -25.255 31.622 1.00 27.11 194 THR A O 1
ATOM 1569 N N . ASN A 1 198 ? 3.308 -26.970 31.296 1.00 26.83 195 ASN A N 1
ATOM 1570 C CA . ASN A 1 198 ? 4.313 -28.034 31.204 1.00 26.79 195 ASN A CA 1
ATOM 1571 C C . ASN A 1 198 ? 5.298 -28.100 32.388 1.00 27.06 195 ASN A C 1
ATOM 1572 O O . ASN A 1 198 ? 6.488 -28.438 32.235 1.00 26.83 195 ASN A O 1
ATOM 1577 N N . ASP A 1 199 ? 4.771 -27.786 33.570 1.00 27.19 196 ASP A N 1
ATOM 1578 C CA . ASP A 1 199 ? 5.491 -27.909 34.822 1.00 27.62 196 ASP A CA 1
ATOM 1579 C C . ASP A 1 199 ? 4.505 -28.365 35.896 1.00 27.55 196 ASP A C 1
ATOM 1580 O O . ASP A 1 199 ? 3.736 -27.553 36.418 1.00 27.44 196 ASP A O 1
ATOM 1585 N N . LEU A 1 200 ? 4.532 -29.662 36.219 1.00 27.54 197 LEU A N 1
ATOM 1586 C CA . LEU A 1 200 ? 3.643 -30.239 37.227 1.00 27.31 197 LEU A CA 1
ATOM 1587 C C . LEU A 1 200 ? 3.885 -29.697 38.622 1.00 26.83 197 LEU A C 1
ATOM 1588 O O . LEU A 1 200 ? 2.971 -29.659 39.443 1.00 26.70 197 LEU A O 1
ATOM 1593 N N . GLY A 1 201 ? 5.125 -29.303 38.892 1.00 26.76 198 GLY A N 1
ATOM 1594 C CA . GLY A 1 201 ? 5.481 -28.668 40.156 1.00 26.83 198 GLY A CA 1
ATOM 1595 C C . GLY A 1 201 ? 4.767 -27.343 40.337 1.00 26.79 198 GLY A C 1
ATOM 1596 O O . GLY A 1 201 ? 4.147 -27.107 41.376 1.00 26.54 198 GLY A O 1
ATOM 1597 N N . ARG A 1 202 ? 4.855 -26.488 39.314 1.00 27.02 199 ARG A N 1
ATOM 1598 C CA . ARG A 1 202 ? 4.122 -25.228 39.263 1.00 27.22 199 ARG A CA 1
ATOM 1599 C C . ARG A 1 202 ? 2.622 -25.458 39.461 1.00 26.67 199 ARG A C 1
ATOM 1600 O O . ARG A 1 202 ? 1.972 -24.741 40.217 1.00 26.94 199 ARG A O 1
ATOM 1608 N N . VAL A 1 203 ? 2.083 -26.450 38.763 1.00 25.89 200 VAL A N 1
ATOM 1609 C CA . VAL A 1 203 ? 0.670 -26.810 38.873 1.00 25.87 200 VAL A CA 1
ATOM 1610 C C . VAL A 1 203 ? 0.284 -27.222 40.310 1.00 26.25 200 VAL A C 1
ATOM 1611 O O . VAL A 1 203 ? -0.754 -26.787 40.821 1.00 26.94 200 VAL A O 1
ATOM 1615 N N . ALA A 1 204 ? 1.117 -28.043 40.952 1.00 26.03 201 ALA A N 1
ATOM 1616 C CA . ALA A 1 204 ? 0.874 -28.486 42.326 1.00 25.99 201 ALA A CA 1
ATOM 1617 C C . ALA A 1 204 ? 0.826 -27.294 43.289 1.00 26.53 201 ALA A C 1
ATOM 1618 O O . ALA A 1 204 ? -0.081 -27.194 44.128 1.00 26.33 201 ALA A O 1
ATOM 1620 N N . VAL A 1 205 ? 1.784 -26.380 43.137 1.00 26.57 202 VAL A N 1
ATOM 1621 C CA . VAL A 1 205 ? 1.846 -25.190 43.972 1.00 26.72 202 VAL A CA 1
ATOM 1622 C C . VAL A 1 205 ? 0.595 -24.309 43.807 1.00 27.24 202 VAL A C 1
ATOM 1623 O O . VAL A 1 205 ? 0.081 -23.772 44.782 1.00 27.18 202 VAL A O 1
ATOM 1627 N N . VAL A 1 206 ? 0.097 -24.176 42.583 1.00 28.07 203 VAL A N 1
ATOM 1628 C CA . VAL A 1 206 ? -1.120 -23.402 42.346 1.00 28.41 203 VAL A CA 1
ATOM 1629 C C . VAL A 1 206 ? -2.310 -24.121 42.981 1.00 28.99 203 VAL A C 1
ATOM 1630 O O . VAL A 1 206 ? -3.161 -23.478 43.591 1.00 29.24 203 VAL A O 1
ATOM 1634 N N . ALA A 1 207 ? -2.341 -25.449 42.861 1.00 29.35 204 ALA A N 1
ATOM 1635 C CA . ALA A 1 207 ? -3.401 -26.254 43.453 1.00 30.33 204 ALA A CA 1
ATOM 1636 C C . ALA A 1 207 ? -3.405 -26.143 44.973 1.00 30.99 204 ALA A C 1
ATOM 1637 O O . ALA A 1 207 ? -4.459 -26.133 45.574 1.00 31.30 204 ALA A O 1
ATOM 1639 N N . LYS A 1 208 ? -2.223 -26.062 45.579 1.00 31.85 205 LYS A N 1
ATOM 1640 C CA . LYS A 1 208 ? -2.085 -25.893 47.018 1.00 32.90 205 LYS A CA 1
ATOM 1641 C C . LYS A 1 208 ? -2.623 -24.532 47.481 1.00 33.45 205 LYS A C 1
ATOM 1642 O O . LYS A 1 208 ? -3.413 -24.445 48.423 1.00 33.39 205 LYS A O 1
ATOM 1648 N N . LYS A 1 209 ? -2.184 -23.482 46.801 1.00 34.28 206 LYS A N 1
ATOM 1649 C CA . LYS A 1 209 ? -2.464 -22.114 47.206 1.00 35.49 206 LYS A CA 1
ATOM 1650 C C . LYS A 1 209 ? -3.880 -21.653 46.859 1.00 35.52 206 LYS A C 1
ATOM 1651 O O . LYS A 1 209 ? -4.487 -20.908 47.630 1.00 35.65 206 LYS A O 1
ATOM 1657 N N . GLU A 1 210 ? -4.402 -22.098 45.712 1.00 35.80 207 GLU A N 1
ATOM 1658 C CA . GLU A 1 210 ? -5.630 -21.518 45.151 1.00 36.10 207 GLU A CA 1
ATOM 1659 C C . GLU A 1 210 ? -6.677 -22.544 44.720 1.00 35.64 207 GLU A C 1
ATOM 1660 O O . GLU A 1 210 ? -7.732 -22.173 44.211 1.00 35.38 207 GLU A O 1
ATOM 1666 N N . GLY A 1 211 ? -6.382 -23.825 44.910 1.00 35.71 208 GLY A N 1
ATOM 1667 C CA . GLY A 1 211 ? -7.307 -24.899 44.544 1.00 35.86 208 GLY A CA 1
ATOM 1668 C C . GLY A 1 211 ? -7.758 -24.922 43.086 1.00 36.25 208 GLY A C 1
ATOM 1669 O O . GLY A 1 211 ? -7.068 -24.424 42.192 1.00 35.42 208 GLY A O 1
ATOM 1670 N N . GLU A 1 212 ? -8.931 -25.507 42.870 1.00 36.97 209 GLU A N 1
ATOM 1671 C CA . GLU A 1 212 ? -9.564 -25.619 41.553 1.00 38.32 209 GLU A CA 1
ATOM 1672 C C . GLU A 1 212 ? -9.699 -24.281 40.799 1.00 38.64 209 GLU A C 1
ATOM 1673 O O . GLU A 1 212 ? -9.347 -24.180 39.621 1.00 38.30 209 GLU A O 1
ATOM 1679 N N . GLU A 1 213 ? -10.198 -23.263 41.491 1.00 39.44 210 GLU A N 1
ATOM 1680 C CA . GLU A 1 213 ? -10.402 -21.941 40.891 1.00 40.34 210 GLU A CA 1
ATOM 1681 C C . GLU A 1 213 ? -9.109 -21.312 40.371 1.00 39.90 210 GLU A C 1
ATOM 1682 O O . GLU A 1 213 ? -9.112 -20.686 39.317 1.00 40.23 210 GLU A O 1
ATOM 1688 N N . GLY A 1 214 ? -8.013 -21.488 41.109 1.00 39.70 211 GLY A N 1
ATOM 1689 C CA . GLY A 1 214 ? -6.704 -20.975 40.705 1.00 39.04 211 GLY A CA 1
ATOM 1690 C C . GLY A 1 214 ? -6.133 -21.698 39.491 1.00 38.72 211 GLY A C 1
ATOM 1691 O O . GLY A 1 214 ? -5.417 -21.103 38.686 1.00 38.14 211 GLY A O 1
ATOM 1692 N N . LEU A 1 215 ? -6.459 -22.981 39.361 1.00 38.30 212 LEU A N 1
ATOM 1693 C CA . LEU A 1 215 ? -6.015 -23.779 38.221 1.00 38.44 212 LEU A CA 1
ATOM 1694 C C . LEU A 1 215 ? -6.765 -23.436 36.928 1.00 38.83 212 LEU A C 1
ATOM 1695 O O . LEU A 1 215 ? -6.168 -23.425 35.854 1.00 38.63 212 LEU A O 1
ATOM 1700 N N . ARG A 1 216 ? -8.067 -23.166 37.040 1.00 39.62 213 ARG A N 1
ATOM 1701 C CA . ARG A 1 216 ? -8.886 -22.769 35.891 1.00 40.39 213 ARG A CA 1
ATOM 1702 C C . ARG A 1 216 ? -8.437 -21.430 35.339 1.00 40.28 213 ARG A C 1
ATOM 1703 O O . ARG A 1 216 ? -8.523 -21.195 34.144 1.00 40.72 213 ARG A O 1
ATOM 1711 N N . LYS A 1 217 ? -7.944 -20.575 36.229 1.00 40.55 214 LYS A N 1
ATOM 1712 C CA . LYS A 1 217 ? -7.517 -19.213 35.920 1.00 41.03 214 LYS A CA 1
ATOM 1713 C C . LYS A 1 217 ? -6.153 -19.131 35.227 1.00 40.57 214 LYS A C 1
ATOM 1714 O O . LYS A 1 217 ? -5.756 -18.056 34.764 1.00 40.64 214 LYS A O 1
ATOM 1720 N N . MET A 1 218 ? -5.425 -20.244 35.175 1.00 40.17 215 MET A N 1
ATOM 1721 C CA . MET A 1 218 ? -4.118 -20.260 34.506 1.00 40.00 215 MET A CA 1
ATOM 1722 C C . MET A 1 218 ? -4.252 -20.087 32.987 1.00 39.52 215 MET A C 1
ATOM 1723 O O . MET A 1 218 ? -5.129 -20.680 32.347 1.00 39.64 215 MET A O 1
ATOM 1728 N N . LYS A 1 219 ? -3.387 -19.250 32.425 1.00 39.15 216 LYS A N 1
ATOM 1729 C CA . LYS A 1 219 ? -3.423 -18.931 30.999 1.00 38.72 216 LYS A CA 1
ATOM 1730 C C . LYS A 1 219 ? -2.094 -19.241 30.319 1.00 38.07 216 LYS A C 1
ATOM 1731 O O . LYS A 1 219 ? -1.056 -19.376 30.981 1.00 37.81 216 LYS A O 1
ATOM 1737 N N . ILE A 1 220 ? -2.145 -19.353 28.993 1.00 37.54 217 ILE A N 1
ATOM 1738 C CA . ILE A 1 220 ? -0.951 -19.420 28.162 1.00 37.15 217 ILE A CA 1
ATOM 1739 C C . ILE A 1 220 ? -0.197 -18.099 28.294 1.00 37.12 217 ILE A C 1
ATOM 1740 O O . ILE A 1 220 ? -0.790 -17.030 28.204 1.00 36.44 217 ILE A O 1
ATOM 1745 N N . GLU A 1 221 ? 1.106 -18.188 28.532 1.00 37.33 218 GLU A N 1
ATOM 1746 C CA . GLU A 1 221 ? 1.968 -17.025 28.469 1.00 38.05 218 GLU A CA 1
ATOM 1747 C C . GLU A 1 221 ? 3.106 -17.265 27.484 1.00 37.37 218 GLU A C 1
ATOM 1748 O O . GLU A 1 221 ? 3.619 -18.389 27.367 1.00 37.45 218 GLU A O 1
ATOM 1754 N N . ILE A 1 222 ? 3.477 -16.208 26.761 1.00 36.80 219 ILE A N 1
ATOM 1755 C CA . ILE A 1 222 ? 4.507 -16.297 25.733 1.00 36.27 219 ILE A CA 1
ATOM 1756 C C . ILE A 1 222 ? 5.848 -16.741 26.322 1.00 35.81 219 ILE A C 1
ATOM 1757 O O . ILE A 1 222 ? 6.278 -16.256 27.382 1.00 35.39 219 ILE A O 1
ATOM 1762 N N . HIS A 1 223 ? 6.473 -17.683 25.615 1.00 34.89 220 HIS A N 1
ATOM 1763 C CA . HIS A 1 223 ? 7.751 -18.297 25.974 1.00 34.28 220 HIS A CA 1
ATOM 1764 C C . HIS A 1 223 ? 7.602 -19.467 26.960 1.00 33.46 220 HIS A C 1
ATOM 1765 O O . HIS A 1 223 ? 8.580 -20.140 27.285 1.00 33.34 220 HIS A O 1
ATOM 1772 N N . ILE A 1 224 ? 6.374 -19.725 27.402 1.00 32.39 221 ILE A N 1
ATOM 1773 C CA . ILE A 1 224 ? 6.079 -20.974 28.104 1.00 31.69 221 ILE A CA 1
ATOM 1774 C C . ILE A 1 224 ? 5.300 -21.905 27.174 1.00 30.47 221 ILE A C 1
ATOM 1775 O O . ILE A 1 224 ? 4.175 -21.593 26.770 1.00 30.40 221 ILE A O 1
ATOM 1780 N N . PRO A 1 225 ? 5.911 -23.051 26.826 1.00 29.46 222 PRO A N 1
ATOM 1781 C CA . PRO A 1 225 ? 5.361 -23.927 25.800 1.00 28.58 222 PRO A CA 1
ATOM 1782 C C . PRO A 1 225 ? 4.064 -24.566 26.231 1.00 27.62 222 PRO A C 1
ATOM 1783 O O . PRO A 1 225 ? 3.880 -24.900 27.404 1.00 26.89 222 PRO A O 1
ATOM 1787 N N . VAL A 1 226 ? 3.169 -24.713 25.268 1.00 27.08 223 VAL A N 1
ATOM 1788 C CA . VAL A 1 226 ? 1.940 -25.441 25.478 1.00 26.54 223 VAL A CA 1
ATOM 1789 C C . VAL A 1 226 ? 1.966 -26.756 24.697 1.00 26.52 223 VAL A C 1
ATOM 1790 O O . VAL A 1 226 ? 2.521 -26.839 23.591 1.00 26.53 223 VAL A O 1
ATOM 1794 N N . ARG A 1 227 ? 1.421 -27.797 25.317 1.00 26.04 224 ARG A N 1
ATOM 1795 C CA . ARG A 1 227 ? 1.398 -29.116 24.714 1.00 26.10 224 ARG A CA 1
ATOM 1796 C C . ARG A 1 227 ? 0.600 -29.047 23.425 1.00 25.52 224 ARG A C 1
ATOM 1797 O O . ARG A 1 227 ? -0.530 -28.555 23.413 1.00 25.23 224 ARG A O 1
ATOM 1805 N N . MET A 1 228 ? 1.197 -29.508 22.335 1.00 25.20 225 MET A N 1
ATOM 1806 C CA . MET A 1 228 ? 0.551 -29.394 21.031 1.00 25.52 225 MET A CA 1
ATOM 1807 C C . MET A 1 228 ? -0.698 -30.269 20.917 1.00 25.40 225 MET A C 1
ATOM 1808 O O . MET A 1 228 ? -0.763 -31.361 21.491 1.00 25.08 225 MET A O 1
ATOM 1813 N N . MET A 1 229 ? -1.691 -29.774 20.193 1.00 25.68 226 MET A N 1
ATOM 1814 C CA . MET A 1 229 ? -2.853 -30.594 19.840 1.00 26.69 226 MET A CA 1
ATOM 1815 C C . MET A 1 229 ? -2.408 -31.656 18.842 1.00 26.83 226 MET A C 1
ATOM 1816 O O . MET A 1 229 ? -1.673 -31.358 17.902 1.00 27.06 226 MET A O 1
ATOM 1821 N N . LEU A 1 230 ? -2.845 -32.893 19.050 1.00 27.64 227 LEU A N 1
ATOM 1822 C CA . LEU A 1 230 ? -2.398 -34.009 18.216 1.00 28.22 227 LEU A CA 1
ATOM 1823 C C . LEU A 1 230 ? -3.524 -34.598 17.375 1.00 29.09 227 LEU A C 1
ATOM 1824 O O . LEU A 1 230 ? -4.683 -34.553 17.777 1.00 29.58 227 LEU A O 1
ATOM 1829 N N . ALA A 1 231 ? -3.176 -35.172 16.221 1.00 30.03 228 ALA A N 1
ATOM 1830 C CA . ALA A 1 231 ? -4.155 -35.789 15.326 1.00 30.76 228 ALA A CA 1
ATOM 1831 C C . ALA A 1 231 ? -4.134 -37.322 15.360 1.00 31.68 228 ALA A C 1
ATOM 1832 O O . ALA A 1 231 ? -3.086 -37.939 15.579 1.00 31.56 228 ALA A O 1
ATOM 1834 N N . GLN A 1 232 ? -5.303 -37.922 15.146 1.00 32.81 229 GLN A N 1
ATOM 1835 C CA . GLN A 1 232 ? -5.428 -39.370 14.966 1.00 35.07 229 GLN A CA 1
ATOM 1836 C C . GLN A 1 232 ? -5.161 -39.773 13.517 1.00 35.52 229 GLN A C 1
ATOM 1837 O O . GLN A 1 232 ? -5.387 -38.993 12.603 1.00 35.09 229 GLN A O 1
ATOM 1843 N N . VAL A 1 233 ? -4.682 -40.994 13.312 1.00 37.15 230 VAL A N 1
ATOM 1844 C CA . VAL A 1 233 ? -4.536 -41.510 11.956 1.00 39.20 230 VAL A CA 1
ATOM 1845 C C . VAL A 1 233 ? -5.918 -41.942 11.446 1.00 40.33 230 VAL A C 1
ATOM 1846 O O . VAL A 1 233 ? -6.603 -42.726 12.087 1.00 40.25 230 VAL A O 1
ATOM 1850 N N . ALA A 1 234 ? -6.326 -41.393 10.306 1.00 42.18 231 ALA A N 1
ATOM 1851 C CA . ALA A 1 234 ? -7.579 -41.783 9.666 1.00 44.22 231 ALA A CA 1
ATOM 1852 C C . ALA A 1 234 ? -7.382 -43.071 8.888 1.00 45.71 231 ALA A C 1
ATOM 1853 O O . ALA A 1 234 ? -6.300 -43.314 8.346 1.00 46.02 231 ALA A O 1
ATOM 1855 N N . GLU A 1 235 ? -8.432 -43.885 8.837 1.00 47.67 232 GLU A N 1
ATOM 1856 C CA . GLU A 1 235 ? -8.432 -45.138 8.080 1.00 49.59 232 GLU A CA 1
ATOM 1857 C C . GLU A 1 235 ? -8.254 -44.856 6.595 1.00 50.12 232 GLU A C 1
ATOM 1858 O O . GLU A 1 235 ? -7.434 -45.483 5.922 1.00 50.20 232 GLU A O 1
ATOM 1864 N N . SER A 1 236 ? -9.035 -43.896 6.101 1.00 51.11 233 SER A N 1
ATOM 1865 C CA . SER A 1 236 ? -9.001 -43.485 4.707 1.00 51.93 233 SER A CA 1
ATOM 1866 C C . SER A 1 236 ? -9.452 -42.038 4.567 1.00 52.54 233 SER A C 1
ATOM 1867 O O . SER A 1 236 ? -10.055 -41.464 5.478 1.00 52.16 233 SER A O 1
ATOM 1870 N N . LEU A 1 237 ? -9.165 -41.473 3.398 1.00 53.69 234 LEU A N 1
ATOM 1871 C CA . LEU A 1 237 ? -9.524 -40.106 3.048 1.00 54.79 234 LEU A CA 1
ATOM 1872 C C . LEU A 1 237 ? -11.042 -39.849 3.092 1.00 56.03 234 LEU A C 1
ATOM 1873 O O . LEU A 1 237 ? -11.494 -38.869 3.692 1.00 56.04 234 LEU A O 1
ATOM 1878 N N . GLU A 1 238 ? -11.818 -40.737 2.473 1.00 57.54 235 GLU A N 1
ATOM 1879 C CA . GLU A 1 238 ? -13.274 -40.562 2.373 1.00 58.91 235 GLU A CA 1
ATOM 1880 C C . GLU A 1 238 ? -14.051 -40.906 3.650 1.00 59.62 235 GLU A C 1
ATOM 1881 O O . GLU A 1 238 ? -15.190 -40.471 3.813 1.00 59.72 235 GLU A O 1
ATOM 1887 N N . SER A 1 239 ? -13.441 -41.676 4.548 1.00 60.53 236 SER A N 1
ATOM 1888 C CA . SER A 1 239 ? -14.047 -41.948 5.851 1.00 61.45 236 SER A CA 1
ATOM 1889 C C . SER A 1 239 ? -13.870 -40.757 6.785 1.00 62.05 236 SER A C 1
ATOM 1890 O O . SER A 1 239 ? -14.765 -40.431 7.573 1.00 62.33 236 SER A O 1
ATOM 1893 N N . ALA A 1 240 ? -12.706 -40.118 6.695 1.00 62.71 237 ALA A N 1
ATOM 1894 C CA . ALA A 1 240 ? -12.421 -38.905 7.454 1.00 63.28 237 ALA A CA 1
ATOM 1895 C C . ALA A 1 240 ? -13.324 -37.758 6.997 1.00 63.72 237 ALA A C 1
ATOM 1896 O O . ALA A 1 240 ? -13.957 -37.088 7.819 1.00 63.90 237 ALA A O 1
ATOM 1898 N N . VAL A 1 241 ? -13.403 -37.559 5.682 1.00 64.26 238 VAL A N 1
ATOM 1899 C CA . VAL A 1 241 ? -14.146 -36.430 5.113 1.00 64.90 238 VAL A CA 1
ATOM 1900 C C . VAL A 1 241 ? -15.663 -36.684 5.042 1.00 65.13 238 VAL A C 1
ATOM 1901 O O . VAL A 1 241 ? -16.401 -35.924 4.407 1.00 65.27 238 VAL A O 1
ATOM 1905 N N . ARG A 1 242 ? -16.119 -37.745 5.709 1.00 65.39 239 ARG A N 1
ATOM 1906 C CA . ARG A 1 242 ? -17.551 -37.988 5.878 1.00 65.67 239 ARG A CA 1
ATOM 1907 C C . ARG A 1 242 ? -17.992 -37.937 7.347 1.00 65.49 239 ARG A C 1
ATOM 1908 O O . ARG A 1 242 ? -19.138 -37.561 7.637 1.00 65.53 239 ARG A O 1
ATOM 1916 N N . GLU A 1 243 ? -17.091 -38.308 8.265 1.00 65.17 240 GLU A N 1
ATOM 1917 C CA . GLU A 1 243 ? -17.333 -38.105 9.697 1.00 64.85 240 GLU A CA 1
ATOM 1918 C C . GLU A 1 243 ? -17.512 -36.606 9.947 1.00 64.07 240 GLU A C 1
ATOM 1919 O O . GLU A 1 243 ? -18.515 -36.179 10.520 1.00 63.98 240 GLU A O 1
ATOM 1925 N N . MET A 1 244 ? -16.532 -35.820 9.511 1.00 63.21 241 MET A N 1
ATOM 1926 C CA . MET A 1 244 ? -16.723 -34.390 9.328 1.00 62.41 241 MET A CA 1
ATOM 1927 C C . MET A 1 244 ? -17.396 -34.253 7.975 1.00 61.67 241 MET A C 1
ATOM 1928 O O . MET A 1 244 ? -16.954 -34.863 7.001 1.00 62.02 241 MET A O 1
ATOM 1933 N N . ARG A 1 245 ? -18.468 -33.474 7.909 1.00 60.48 242 ARG A N 1
ATOM 1934 C CA . 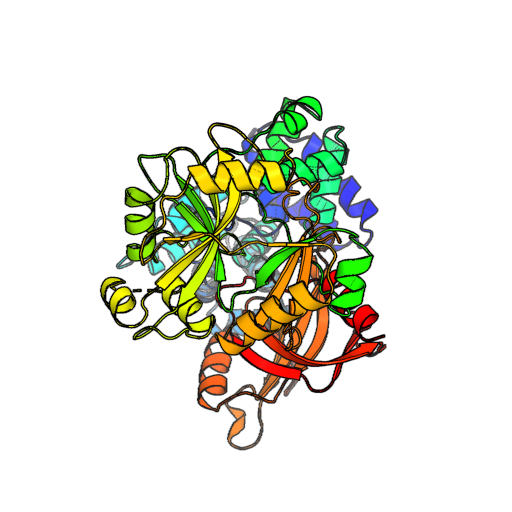ARG A 1 245 ? -19.201 -33.300 6.659 1.00 59.12 242 ARG A CA 1
ATOM 1935 C C . ARG A 1 245 ? -18.437 -32.317 5.768 1.00 57.66 242 ARG A C 1
ATOM 1936 O O . ARG A 1 245 ? -18.067 -32.642 4.639 1.00 57.46 242 ARG A O 1
ATOM 1944 N N . THR A 1 246 ? -18.208 -31.118 6.296 1.00 55.81 243 THR A N 1
ATOM 1945 C CA . THR A 1 246 ? -17.291 -30.152 5.708 1.00 53.81 243 THR A CA 1
ATOM 1946 C C . THR A 1 246 ? -16.019 -30.175 6.557 1.00 52.30 243 THR A C 1
ATOM 1947 O O . THR A 1 246 ? -16.083 -30.357 7.777 1.00 52.09 243 THR A O 1
ATOM 1951 N N . ALA A 1 247 ? -14.867 -30.005 5.913 1.00 50.34 244 ALA A N 1
ATOM 1952 C CA . ALA A 1 247 ? -13.581 -30.135 6.594 1.00 48.20 244 ALA A CA 1
ATOM 1953 C C . ALA A 1 247 ? -12.580 -29.105 6.118 1.00 46.70 244 ALA A C 1
ATOM 1954 O O . ALA A 1 247 ? -12.529 -28.780 4.928 1.00 46.69 244 ALA A O 1
ATOM 1956 N N . ALA A 1 248 ? -11.793 -28.585 7.057 1.00 44.61 245 ALA A N 1
ATOM 1957 C CA . ALA A 1 248 ? -10.623 -27.781 6.727 1.00 42.59 245 ALA A CA 1
ATOM 1958 C C . ALA A 1 248 ? -9.482 -28.746 6.406 1.00 41.17 245 ALA A C 1
ATOM 1959 O O . ALA A 1 248 ? -9.175 -29.643 7.199 1.00 40.95 245 ALA A O 1
ATOM 1961 N N . VAL A 1 249 ? -8.878 -28.583 5.233 1.00 39.37 246 VAL A N 1
ATOM 1962 C CA . VAL A 1 249 ? -7.869 -29.522 4.759 1.00 37.74 246 VAL A CA 1
ATOM 1963 C C . VAL A 1 249 ? -6.578 -28.791 4.451 1.00 36.57 246 VAL A C 1
ATOM 1964 O O . VAL A 1 249 ? -6.580 -27.768 3.774 1.00 36.31 246 VAL A O 1
ATOM 1968 N N . GLU A 1 250 ? -5.479 -29.330 4.966 1.00 35.06 247 GLU A N 1
ATOM 1969 C CA . GLU A 1 250 ? -4.150 -28.792 4.732 1.00 33.98 247 GLU A CA 1
ATOM 1970 C C . GLU A 1 250 ? -3.231 -29.932 4.316 1.00 32.74 247 GLU A C 1
ATOM 1971 O O . GLU A 1 250 ? -3.564 -31.095 4.483 1.00 32.10 247 GLU A O 1
ATOM 1977 N N . TRP A 1 251 ? -2.077 -29.585 3.766 1.00 31.91 248 TRP A N 1
ATOM 1978 C CA . TRP A 1 251 ? -1.024 -30.552 3.512 1.00 31.43 248 TRP A CA 1
ATOM 1979 C C . TRP A 1 251 ? -0.493 -31.090 4.839 1.00 31.07 248 TRP A C 1
ATOM 1980 O O . TRP A 1 251 ? -0.429 -30.358 5.821 1.00 30.94 248 TRP A O 1
ATOM 1991 N N . LYS A 1 252 ? -0.150 -32.375 4.872 1.00 30.70 249 LYS A N 1
ATOM 1992 C CA . LYS A 1 252 ? 0.741 -32.882 5.899 1.00 30.39 249 LYS A CA 1
ATOM 1993 C C . LYS A 1 252 ? 2.176 -32.913 5.387 1.00 30.28 249 LYS A C 1
ATOM 1994 O O . LYS A 1 252 ? 2.518 -33.731 4.526 1.00 30.12 249 LYS A O 1
ATOM 2000 N N . PHE A 1 253 ? 3.004 -32.030 5.947 1.00 30.10 250 PHE A N 1
ATOM 2001 C CA . PHE A 1 253 ? 4.403 -31.864 5.543 1.00 30.24 250 PHE A CA 1
ATOM 2002 C C . PHE A 1 253 ? 5.369 -32.934 6.067 1.00 29.88 250 PHE A C 1
ATOM 2003 O O . PHE A 1 253 ? 5.224 -33.445 7.172 1.00 29.89 250 PHE A O 1
ATOM 2011 N N . ASP A 1 254 ? 6.354 -33.271 5.247 1.00 29.78 251 ASP A N 1
ATOM 2012 C CA . ASP A 1 254 ? 7.507 -34.027 5.707 1.00 29.41 251 ASP A CA 1
ATOM 2013 C C . ASP A 1 254 ? 8.448 -33.024 6.371 1.00 28.93 251 ASP A C 1
ATOM 2014 O O . ASP A 1 254 ? 9.281 -32.389 5.708 1.00 28.88 251 ASP A O 1
ATOM 2019 N N . GLY A 1 255 ? 8.281 -32.861 7.679 1.00 28.28 252 GLY A N 1
ATOM 2020 C CA . GLY A 1 255 ? 9.100 -31.936 8.449 1.00 27.76 252 GLY A CA 1
ATOM 2021 C C . GLY A 1 255 ? 8.982 -32.160 9.944 1.00 27.36 252 GLY A C 1
ATOM 2022 O O . GLY A 1 255 ? 8.524 -33.217 10.381 1.00 26.89 252 GLY A O 1
ATOM 2023 N N . SER A 1 256 ? 9.415 -31.167 10.725 1.00 26.75 253 SER A N 1
ATOM 2024 C CA . SER A 1 256 ? 9.335 -31.242 12.177 1.00 26.61 253 SER A CA 1
ATOM 2025 C C . SER A 1 256 ? 8.422 -30.169 12.735 1.00 26.10 253 SER A C 1
ATOM 2026 O O . SER A 1 256 ? 8.595 -28.995 12.455 1.00 25.89 253 SER A O 1
ATOM 2029 N N . ARG A 1 257 ? 7.463 -30.590 13.548 1.00 25.97 254 ARG A N 1
ATOM 2030 C CA . ARG A 1 257 ? 6.557 -29.662 14.185 1.00 26.12 254 ARG A CA 1
ATOM 2031 C C . ARG A 1 257 ? 7.270 -28.768 15.215 1.00 26.40 254 ARG A C 1
ATOM 2032 O O . ARG A 1 257 ? 8.148 -29.214 15.960 1.00 26.89 254 ARG A O 1
ATOM 2040 N N . VAL A 1 258 ? 6.910 -27.496 15.212 1.00 26.32 255 VAL A N 1
ATOM 2041 C CA . VAL A 1 258 ? 7.448 -26.535 16.159 1.00 26.50 255 VAL A CA 1
ATOM 2042 C C . VAL A 1 258 ? 6.361 -25.592 16.656 1.00 26.71 255 VAL A C 1
ATOM 2043 O O . VAL A 1 258 ? 5.264 -25.483 16.069 1.00 26.28 255 VAL A O 1
ATOM 2047 N N . GLN A 1 259 ? 6.686 -24.916 17.748 1.00 26.80 256 GLN A N 1
ATOM 2048 C CA . GLN A 1 259 ? 5.823 -23.896 18.304 1.00 27.18 256 GLN A CA 1
ATOM 2049 C C . GLN A 1 259 ? 6.661 -22.630 18.523 1.00 27.40 256 GLN A C 1
ATOM 2050 O O . GLN A 1 259 ? 7.703 -22.659 19.174 1.00 27.20 256 GLN A O 1
ATOM 2056 N N . VAL A 1 260 ? 6.200 -21.529 17.951 1.00 28.48 257 VAL A N 1
ATOM 2057 C CA . VAL A 1 260 ? 6.971 -20.287 17.901 1.00 29.21 257 VAL A CA 1
ATOM 2058 C C . VAL A 1 260 ? 6.316 -19.220 18.774 1.00 29.87 257 VAL A C 1
ATOM 2059 O O . VAL A 1 260 ? 5.123 -18.934 18.628 1.00 29.83 257 VAL A O 1
ATOM 2063 N N . HIS A 1 261 ? 7.109 -18.656 19.686 1.00 30.64 258 HIS A N 1
ATOM 2064 C CA . HIS A 1 261 ? 6.641 -17.650 20.636 1.00 31.87 258 HIS A CA 1
ATOM 2065 C C . HIS A 1 261 ? 7.340 -16.303 20.392 1.00 33.20 258 HIS A C 1
ATOM 2066 O O . HIS A 1 261 ? 8.573 -16.241 20.342 1.00 33.10 258 HIS A O 1
ATOM 2073 N N . TRP A 1 262 ? 6.553 -15.235 20.274 1.00 35.04 259 TRP A N 1
ATOM 2074 C CA . TRP A 1 262 ? 7.069 -13.910 19.879 1.00 36.97 259 TRP A CA 1
ATOM 2075 C C . TRP A 1 262 ? 5.958 -12.846 19.831 1.00 38.28 259 TRP A C 1
ATOM 2076 O O . TRP A 1 262 ? 4.924 -13.102 19.223 1.00 39.26 259 TRP A O 1
ATOM 2087 N N . ASP A 1 263 ? 6.069 -11.666 20.438 1.00 40.37 260 ASP A N 1
ATOM 2088 C CA . ASP A 1 263 ? 6.791 -11.257 21.645 1.00 41.53 260 ASP A CA 1
ATOM 2089 C C . ASP A 1 263 ? 6.584 -9.747 21.894 1.00 42.19 260 ASP A C 1
ATOM 2090 O O . ASP A 1 263 ? 5.732 -9.412 22.714 1.00 43.60 260 ASP A O 1
ATOM 2095 N N . GLY A 1 264 ? 7.280 -8.822 21.214 1.00 41.88 261 GLY A N 1
ATOM 2096 C CA . GLY A 1 264 ? 8.223 -9.062 20.117 1.00 41.79 261 GLY A CA 1
ATOM 2097 C C . GLY A 1 264 ? 9.588 -8.423 20.355 1.00 41.96 261 GLY A C 1
ATOM 2098 O O . GLY A 1 264 ? 9.972 -7.467 19.681 1.00 41.66 261 GLY A O 1
ATOM 2099 N N . SER A 1 265 ? 10.318 -8.972 21.321 1.00 41.82 262 SER A N 1
ATOM 2100 C CA . SER A 1 265 ? 11.665 -8.542 21.656 1.00 41.94 262 SER A CA 1
ATOM 2101 C C . SER A 1 265 ? 12.600 -9.747 21.527 1.00 41.72 262 SER A C 1
ATOM 2102 O O . SER A 1 265 ? 13.797 -9.599 21.280 1.00 41.95 262 SER A O 1
ATOM 2105 N N . ARG A 1 266 ? 12.037 -10.941 21.710 1.00 40.99 263 ARG A N 1
ATOM 2106 C CA . ARG A 1 266 ? 12.758 -12.198 21.530 1.00 40.09 263 ARG A CA 1
ATOM 2107 C C . ARG A 1 266 ? 11.847 -13.327 21.026 1.00 38.75 263 ARG A C 1
ATOM 2108 O O . ARG A 1 266 ? 10.627 -13.287 21.195 1.00 38.68 263 ARG A O 1
ATOM 2116 N N . VAL A 1 267 ? 12.469 -14.326 20.409 1.00 37.17 264 VAL A N 1
ATOM 2117 C CA . VAL A 1 267 ? 11.790 -15.497 19.881 1.00 35.62 264 VAL A CA 1
ATOM 2118 C C . VAL A 1 267 ? 12.249 -16.709 20.686 1.00 34.85 264 VAL A C 1
ATOM 2119 O O . VAL A 1 267 ? 13.435 -16.830 21.002 1.00 34.65 264 VAL A O 1
ATOM 2123 N N . THR A 1 268 ? 11.305 -17.572 21.053 1.00 33.77 265 THR A N 1
ATOM 2124 C CA . THR A 1 268 ? 11.625 -18.950 21.437 1.00 32.92 265 THR A CA 1
ATOM 2125 C C . THR A 1 268 ? 10.919 -19.930 20.505 1.00 31.87 265 THR A C 1
ATOM 2126 O O . THR A 1 268 ? 9.772 -19.705 20.091 1.00 31.58 265 THR A O 1
ATOM 2130 N N . ILE A 1 269 ? 11.619 -21.010 20.177 1.00 30.89 266 ILE A N 1
ATOM 2131 C CA . ILE A 1 269 ? 11.071 -22.077 19.341 1.00 30.05 266 ILE A CA 1
ATOM 2132 C C . ILE A 1 269 ? 11.178 -23.398 20.094 1.00 29.72 266 ILE A C 1
ATOM 2133 O O . ILE A 1 269 ? 12.256 -23.776 20.565 1.00 29.70 266 ILE A O 1
ATOM 2138 N N . TYR A 1 270 ? 10.047 -24.078 20.220 1.00 29.52 267 TYR A N 1
ATOM 2139 C CA . TYR A 1 270 ? 9.990 -25.396 20.831 1.00 29.88 267 TYR A CA 1
ATOM 2140 C C . TYR A 1 270 ? 9.669 -26.468 19.799 1.00 29.83 267 TYR A C 1
ATOM 2141 O O . TYR A 1 270 ? 8.871 -26.247 18.883 1.00 30.25 267 TYR A O 1
ATOM 2150 N N . SER A 1 271 ? 10.300 -27.624 19.948 1.00 29.49 268 SER A N 1
ATOM 2151 C CA . SER A 1 271 ? 10.050 -28.754 19.065 1.00 29.40 268 SER A CA 1
ATOM 2152 C C . SER A 1 271 ? 8.790 -29.528 19.491 1.00 29.58 268 SER A C 1
ATOM 2153 O O . SER A 1 271 ? 8.076 -29.121 20.413 1.00 29.47 268 SER A O 1
ATOM 2156 N N . ARG A 1 272 ? 8.514 -30.631 18.797 1.00 29.95 269 ARG A N 1
ATOM 2157 C CA . ARG A 1 272 ? 7.353 -31.491 19.061 1.00 30.45 269 ARG A CA 1
ATOM 2158 C C . ARG A 1 272 ? 7.345 -31.986 20.503 1.00 30.54 269 ARG A C 1
ATOM 2159 O O . ARG A 1 272 ? 6.289 -32.048 21.125 1.00 29.96 269 ARG A O 1
ATOM 2167 N N . ARG A 1 273 ? 8.529 -32.311 21.026 1.00 31.23 270 ARG A N 1
ATOM 2168 C CA . ARG A 1 273 ? 8.672 -32.785 22.413 1.00 32.48 270 ARG A CA 1
ATOM 2169 C C . ARG A 1 273 ? 9.029 -31.633 23.355 1.00 33.05 270 ARG A C 1
ATOM 2170 O O . ARG A 1 273 ? 9.418 -31.843 24.515 1.00 33.07 270 ARG A O 1
ATOM 2178 N N . LEU A 1 274 ? 8.878 -30.416 22.829 1.00 33.70 271 LEU A N 1
ATOM 2179 C CA . LEU A 1 274 ? 9.100 -29.176 23.548 1.00 34.54 271 LEU A CA 1
ATOM 2180 C C . LEU A 1 274 ? 10.533 -28.997 24.058 1.00 35.38 271 LEU A C 1
ATOM 2181 O O . LEU A 1 274 ? 10.733 -28.518 25.165 1.00 35.60 271 LEU A O 1
ATOM 2186 N N . GLU A 1 275 ? 11.515 -29.383 23.245 1.00 35.89 272 GLU A N 1
ATOM 2187 C CA . GLU A 1 275 ? 12.900 -28.981 23.465 1.00 37.07 272 GLU A CA 1
ATOM 2188 C C . GLU A 1 275 ? 13.037 -27.563 22.933 1.00 36.67 272 GLU A C 1
ATOM 2189 O O . GLU A 1 275 ? 12.498 -27.248 21.865 1.00 36.69 272 GLU A O 1
ATOM 2195 N N . ASN A 1 276 ? 13.749 -26.716 23.678 1.00 36.46 273 ASN A N 1
ATOM 2196 C CA . ASN A 1 276 ? 14.086 -25.366 23.228 1.00 36.39 273 ASN A CA 1
ATOM 2197 C C . ASN A 1 276 ? 15.153 -25.454 22.124 1.00 36.17 273 ASN A C 1
ATOM 2198 O O . ASN A 1 276 ? 16.316 -25.774 22.384 1.00 36.16 273 ASN A O 1
ATOM 2203 N N . VAL A 1 277 ? 14.738 -25.197 20.889 1.00 36.08 274 VAL A N 1
ATOM 2204 C CA . VAL A 1 277 ? 15.623 -25.334 19.725 1.00 36.02 274 VAL A CA 1
ATOM 2205 C C . VAL A 1 277 ? 15.907 -23.961 19.089 1.00 36.36 274 VAL A C 1
ATOM 2206 O O . VAL A 1 277 ? 16.357 -23.872 17.947 1.00 36.51 274 VAL A O 1
ATOM 2210 N N . THR A 1 278 ? 15.645 -22.899 19.843 1.00 36.68 275 THR A N 1
ATOM 2211 C CA . THR A 1 278 ? 15.799 -21.514 19.368 1.00 37.45 275 THR A CA 1
ATOM 2212 C C . THR A 1 278 ? 17.208 -21.178 18.846 1.00 38.10 275 THR A C 1
ATOM 2213 O O . THR A 1 278 ? 17.345 -20.624 17.757 1.00 38.50 275 THR A O 1
ATOM 2217 N N . ASN A 1 279 ? 18.237 -21.522 19.619 1.00 38.74 276 ASN A N 1
ATOM 2218 C CA . ASN A 1 279 ? 19.626 -21.221 19.257 1.00 39.71 276 ASN A CA 1
ATOM 2219 C C . ASN A 1 279 ? 20.117 -22.034 18.060 1.00 39.73 276 ASN A C 1
ATOM 2220 O O . ASN A 1 279 ? 21.083 -21.647 17.394 1.00 40.17 276 ASN A O 1
ATOM 2225 N N . ALA A 1 280 ? 19.447 -23.155 17.795 1.00 39.31 277 ALA A N 1
ATOM 2226 C CA . ALA A 1 280 ? 19.766 -23.992 16.643 1.00 38.61 277 ALA A CA 1
ATOM 2227 C C . ALA A 1 280 ? 19.182 -23.416 15.353 1.00 38.08 277 ALA A C 1
ATOM 2228 O O . ALA A 1 280 ? 19.611 -23.783 14.260 1.00 37.95 277 ALA A O 1
ATOM 2230 N N . LEU A 1 281 ? 18.223 -22.500 15.483 1.00 38.01 278 LEU A N 1
ATOM 2231 C CA . LEU A 1 281 ? 17.519 -21.952 14.321 1.00 37.98 278 LEU A CA 1
ATOM 2232 C C . LEU A 1 281 ? 17.623 -20.428 14.151 1.00 38.17 278 LEU A C 1
ATOM 2233 O O . LEU A 1 281 ? 16.593 -19.749 14.025 1.00 38.39 278 LEU A O 1
ATOM 2238 N N . PRO A 1 282 ? 18.858 -19.877 14.108 1.00 38.33 279 PRO A N 1
ATOM 2239 C CA . PRO A 1 282 ? 18.973 -18.429 13.885 1.00 38.40 279 PRO A CA 1
ATOM 2240 C C . PRO A 1 282 ? 18.310 -17.967 12.586 1.00 38.64 279 PRO A C 1
ATOM 2241 O O . PRO A 1 282 ? 17.706 -16.883 12.554 1.00 38.77 279 PRO A O 1
ATOM 2245 N N . ASP A 1 283 ? 18.394 -18.792 11.540 1.00 38.32 280 ASP A N 1
ATOM 2246 C CA . ASP A 1 283 ? 17.779 -18.475 10.253 1.00 38.08 280 ASP A CA 1
ATOM 2247 C C . ASP A 1 283 ? 16.262 -18.298 10.334 1.00 37.84 280 ASP A C 1
ATOM 2248 O O . ASP A 1 283 ? 15.714 -17.317 9.821 1.00 37.67 280 ASP A O 1
ATOM 2253 N N . ILE A 1 284 ? 15.588 -19.251 10.980 1.00 37.41 281 ILE A N 1
ATOM 2254 C CA . ILE A 1 284 ? 14.137 -19.184 11.154 1.00 36.57 281 ILE A CA 1
ATOM 2255 C C . ILE A 1 284 ? 13.760 -18.071 12.142 1.00 36.48 281 ILE A C 1
ATOM 2256 O O . ILE A 1 284 ? 12.817 -17.324 11.901 1.00 36.08 281 ILE A O 1
ATOM 2261 N N . VAL A 1 285 ? 14.512 -17.961 13.235 1.00 36.77 282 VAL A N 1
ATOM 2262 C CA . VAL A 1 285 ? 14.327 -16.876 14.213 1.00 37.51 282 VAL A CA 1
ATOM 2263 C C . VAL A 1 285 ? 14.289 -15.486 13.543 1.00 37.74 282 VAL A C 1
ATOM 2264 O O . VAL A 1 285 ? 13.339 -14.719 13.751 1.00 37.46 282 VAL A O 1
ATOM 2268 N N . GLU A 1 286 ? 15.299 -15.183 12.724 1.00 38.34 283 GLU A N 1
ATOM 2269 C CA . GLU A 1 286 ? 15.364 -13.896 12.017 1.00 39.05 283 GLU A CA 1
ATOM 2270 C C . GLU A 1 286 ? 14.176 -13.675 11.087 1.00 39.40 283 GLU A C 1
ATOM 2271 O O . GLU A 1 286 ? 13.621 -12.572 11.052 1.00 39.62 283 GLU A O 1
ATOM 2277 N N . GLU A 1 287 ? 13.774 -14.724 10.361 1.00 39.63 284 GLU A N 1
ATOM 2278 C CA . GLU A 1 287 ? 12.639 -14.646 9.430 1.00 40.00 284 GLU A CA 1
ATOM 2279 C C . GLU A 1 287 ? 11.324 -14.390 10.146 1.00 39.79 284 GLU A C 1
ATOM 2280 O O . GLU A 1 287 ? 10.437 -13.735 9.604 1.00 40.11 284 GLU A O 1
ATOM 2286 N N . ILE A 1 288 ? 11.197 -14.930 11.354 1.00 39.52 285 ILE A N 1
ATOM 2287 C CA . ILE A 1 288 ? 10.039 -14.674 12.211 1.00 39.29 285 ILE A CA 1
ATOM 2288 C C . ILE A 1 288 ? 9.972 -13.195 12.643 1.00 39.40 285 ILE A C 1
ATOM 2289 O O . ILE A 1 288 ? 8.904 -12.572 12.616 1.00 39.15 285 ILE A O 1
ATOM 2294 N N . LYS A 1 289 ? 11.126 -12.641 13.006 1.00 39.77 286 LYS A N 1
ATOM 2295 C CA . LYS A 1 289 ? 11.236 -11.236 13.419 1.00 40.24 286 LYS A CA 1
ATOM 2296 C C . LYS A 1 289 ? 10.863 -10.253 12.314 1.00 40.54 286 LYS A C 1
ATOM 2297 O O . LYS A 1 289 ? 10.300 -9.195 12.594 1.00 40.85 286 LYS A O 1
ATOM 2303 N N . LYS A 1 290 ? 11.140 -10.603 11.060 1.00 40.98 287 LYS A N 1
ATOM 2304 C CA . LYS A 1 290 ? 10.704 -9.734 9.961 1.00 41.08 287 LYS A CA 1
ATOM 2305 C C . LYS A 1 290 ? 9.332 -10.056 9.379 1.00 40.75 287 LYS A C 1
ATOM 2306 O O . LYS A 1 290 ? 8.650 -9.159 8.888 1.00 40.68 287 LYS A O 1
ATOM 2312 N N . SER A 1 291 ? 8.910 -11.317 9.461 1.00 40.48 288 SER A N 1
ATOM 2313 C CA . SER A 1 291 ? 7.676 -11.736 8.785 1.00 40.05 288 SER A CA 1
ATOM 2314 C C . SER A 1 291 ? 6.445 -11.875 9.677 1.00 39.76 288 SER A C 1
ATOM 2315 O O . SER A 1 291 ? 5.314 -11.861 9.174 1.00 39.46 288 SER A O 1
ATOM 2318 N N . VAL A 1 292 ? 6.637 -12.034 10.986 1.00 39.42 289 VAL A N 1
ATOM 2319 C CA . VAL A 1 292 ? 5.465 -12.231 11.841 1.00 39.22 289 VAL A CA 1
ATOM 2320 C C . VAL A 1 292 ? 5.166 -11.080 12.811 1.00 39.14 289 VAL A C 1
ATOM 2321 O O . VAL A 1 292 ? 6.067 -10.405 13.319 1.00 38.88 289 VAL A O 1
ATOM 2325 N N . LYS A 1 293 ? 3.875 -10.850 13.010 1.00 39.09 290 LYS A N 1
ATOM 2326 C CA . LYS A 1 293 ? 3.362 -9.839 13.912 1.00 39.66 290 LYS A CA 1
ATOM 2327 C C . LYS A 1 293 ? 3.652 -10.240 15.369 1.00 39.25 290 LYS A C 1
ATOM 2328 O O . LYS A 1 293 ? 3.354 -11.365 15.768 1.00 39.52 290 LYS A O 1
ATOM 2334 N N . PRO A 1 294 ? 4.278 -9.334 16.151 1.00 38.66 291 PRO A N 1
ATOM 2335 C CA . PRO A 1 294 ? 4.658 -9.613 17.543 1.00 37.88 291 PRO A CA 1
ATOM 2336 C C . PRO A 1 294 ? 3.448 -9.879 18.433 1.00 36.88 291 PRO A C 1
ATOM 2337 O O . PRO A 1 294 ? 2.361 -9.385 18.151 1.00 37.12 291 PRO A O 1
ATOM 2341 N N . GLY A 1 295 ? 3.641 -10.659 19.490 1.00 35.79 292 GLY A N 1
ATOM 2342 C CA . GLY A 1 295 ? 2.565 -10.960 20.446 1.00 34.50 292 GLY A CA 1
ATOM 2343 C C . GLY A 1 295 ? 1.779 -12.218 20.118 1.00 33.37 292 GLY A C 1
ATOM 2344 O O . GLY A 1 295 ? 0.589 -12.305 20.422 1.00 33.12 292 GLY A O 1
ATOM 2345 N N . VAL A 1 296 ? 2.441 -13.187 19.487 1.00 32.48 293 VAL A N 1
ATOM 2346 C CA . VAL A 1 296 ? 1.784 -14.432 19.074 1.00 31.94 293 VAL A CA 1
ATOM 2347 C C . VAL A 1 296 ? 2.501 -15.701 19.540 1.00 31.38 293 VAL A C 1
ATOM 2348 O O . VAL A 1 296 ? 3.694 -15.688 19.890 1.00 31.17 293 VAL A O 1
ATOM 2352 N N . ILE A 1 297 ? 1.745 -16.796 19.550 1.00 30.92 294 ILE A N 1
ATOM 2353 C CA . ILE A 1 297 ? 2.309 -18.129 19.686 1.00 30.28 294 ILE A CA 1
ATOM 2354 C C . ILE A 1 297 ? 1.702 -18.958 18.566 1.00 30.04 294 ILE A C 1
ATOM 2355 O O . ILE A 1 297 ? 0.485 -19.130 18.486 1.00 29.17 294 ILE A O 1
ATOM 2360 N N . LEU A 1 298 ? 2.572 -19.439 17.689 1.00 29.93 295 LEU A N 1
ATOM 2361 C CA . LEU A 1 298 ? 2.144 -20.121 16.471 1.00 30.37 295 LEU A CA 1
ATOM 2362 C C . LEU A 1 298 ? 2.514 -21.595 16.478 1.00 30.13 295 LEU A C 1
ATOM 2363 O O . LEU A 1 298 ? 3.577 -21.963 16.974 1.00 29.75 295 LEU A O 1
ATOM 2368 N N . ASP A 1 299 ? 1.633 -22.412 15.907 1.00 30.55 296 ASP A N 1
ATOM 2369 C CA . ASP A 1 299 ? 1.921 -23.804 15.578 1.00 31.19 296 ASP A CA 1
ATOM 2370 C C . ASP A 1 299 ? 2.333 -23.932 14.111 1.00 30.59 296 ASP A C 1
ATOM 2371 O O . ASP A 1 299 ? 1.633 -23.459 13.219 1.00 29.63 296 ASP A O 1
ATOM 2376 N N . GLY A 1 300 ? 3.461 -24.595 13.869 1.00 30.63 297 GLY A N 1
ATOM 2377 C CA . GLY A 1 300 ? 3.977 -24.749 12.520 1.00 31.05 297 GLY A CA 1
ATOM 2378 C C . GLY A 1 300 ? 4.773 -26.010 12.216 1.00 31.49 297 GLY A C 1
ATOM 2379 O O . GLY A 1 300 ? 5.050 -26.832 13.085 1.00 30.89 297 GLY A O 1
ATOM 2380 N N . GLU A 1 301 ? 5.139 -26.146 10.948 1.00 32.03 298 GLU A N 1
ATOM 2381 C CA . GLU A 1 301 ? 6.024 -27.201 10.512 1.00 32.70 298 GLU A CA 1
ATOM 2382 C C . GLU A 1 301 ? 7.277 -26.590 9.893 1.00 32.59 298 GLU A C 1
ATOM 2383 O O . GLU A 1 301 ? 7.195 -25.722 9.014 1.00 32.21 298 GLU A O 1
ATOM 2389 N N . VAL A 1 302 ? 8.436 -27.028 10.370 1.00 32.59 299 VAL A N 1
ATOM 2390 C CA . VAL A 1 302 ? 9.707 -26.639 9.757 1.00 32.66 299 VAL A CA 1
ATOM 2391 C C . VAL A 1 302 ? 10.145 -27.737 8.780 1.00 33.21 299 VAL A C 1
ATOM 2392 O O . VAL A 1 302 ? 10.183 -28.925 9.135 1.00 32.63 299 VAL A O 1
ATOM 2396 N N . ILE A 1 303 ? 10.448 -27.344 7.546 1.00 33.73 300 ILE A N 1
ATOM 2397 C CA . ILE A 1 303 ? 10.899 -28.304 6.546 1.00 34.98 300 ILE A CA 1
ATOM 2398 C C . ILE A 1 303 ? 12.278 -27.933 6.013 1.00 35.98 300 ILE A C 1
ATOM 2399 O O . ILE A 1 303 ? 12.632 -26.752 5.936 1.00 36.36 300 ILE A O 1
ATOM 2404 N N . ALA A 1 304 ? 13.061 -28.947 5.667 1.00 37.00 301 ALA A N 1
ATOM 2405 C CA . ALA A 1 304 ? 14.363 -28.728 5.060 1.00 38.16 301 ALA A CA 1
ATOM 2406 C C . ALA A 1 304 ? 14.177 -28.630 3.554 1.00 39.33 301 ALA A C 1
ATOM 2407 O O . ALA A 1 304 ? 13.486 -29.451 2.960 1.00 39.28 301 ALA A O 1
ATOM 2409 N N . VAL A 1 305 ? 14.767 -27.600 2.948 1.00 41.07 302 VAL A N 1
ATOM 2410 C CA . VAL A 1 305 ? 14.736 -27.419 1.489 1.00 42.57 302 VAL A CA 1
ATOM 2411 C C . VAL A 1 305 ? 16.153 -27.230 0.938 1.00 43.77 302 VAL A C 1
ATOM 2412 O O . VAL A 1 305 ? 17.046 -26.773 1.648 1.00 44.14 302 VAL A O 1
ATOM 2416 N N . LYS A 1 306 ? 16.361 -27.606 -0.319 1.00 45.17 303 LYS A N 1
ATOM 2417 C CA . LYS A 1 306 ? 17.679 -27.475 -0.940 1.00 46.62 303 LYS A CA 1
ATOM 2418 C C . LYS A 1 306 ? 17.543 -27.288 -2.453 1.00 47.21 303 LYS A C 1
ATOM 2419 O O . LYS A 1 306 ? 16.970 -28.136 -3.149 1.00 47.29 303 LYS A O 1
ATOM 2425 N N . GLU A 1 307 ? 18.066 -26.158 -2.938 1.00 48.03 304 GLU A N 1
ATOM 2426 C CA . GLU A 1 307 ? 17.919 -25.724 -4.334 1.00 48.74 304 GLU A CA 1
ATOM 2427 C C . GLU A 1 307 ? 16.474 -25.896 -4.812 1.00 48.70 304 GLU A C 1
ATOM 2428 O O . GLU A 1 307 ? 16.221 -26.493 -5.859 1.00 49.14 304 GLU A O 1
ATOM 2434 N N . GLY A 1 308 ? 15.531 -25.400 -4.017 1.00 48.74 305 GLY A N 1
ATOM 2435 C CA . GLY A 1 308 ? 14.113 -25.405 -4.376 1.00 48.76 305 GLY A CA 1
ATOM 2436 C C . GLY A 1 308 ? 13.334 -26.693 -4.164 1.00 48.98 305 GLY A C 1
ATOM 2437 O O . GLY A 1 308 ? 12.113 -26.711 -4.347 1.00 48.95 305 GLY A O 1
ATOM 2438 N N . LYS A 1 309 ? 14.014 -27.776 -3.787 1.00 48.96 306 LYS A N 1
ATOM 2439 C CA . LYS A 1 309 ? 13.316 -29.050 -3.573 1.00 49.20 306 LYS A CA 1
ATOM 2440 C C . LYS A 1 309 ? 13.356 -29.568 -2.118 1.00 48.30 306 LYS A C 1
ATOM 2441 O O . LYS A 1 309 ? 14.376 -29.436 -1.437 1.00 48.18 306 LYS A O 1
ATOM 2447 N N . PRO A 1 310 ? 12.227 -30.140 -1.642 1.00 47.74 307 PRO A N 1
ATOM 2448 C CA . PRO A 1 310 ? 12.048 -30.601 -0.257 1.00 46.89 307 PRO A CA 1
ATOM 2449 C C . PRO A 1 310 ? 13.014 -31.701 0.162 1.00 46.06 307 PRO A C 1
ATOM 2450 O O . PRO A 1 310 ? 13.382 -32.552 -0.649 1.00 46.24 307 PRO A O 1
ATOM 2454 N N . MET A 1 311 ? 13.413 -31.675 1.429 1.00 44.98 308 MET A N 1
ATOM 2455 C CA . MET A 1 311 ? 14.296 -32.687 1.999 1.00 43.83 308 MET A CA 1
ATOM 2456 C C . MET A 1 311 ? 13.589 -33.402 3.151 1.00 42.35 308 MET A C 1
ATOM 2457 O O . MET A 1 311 ? 12.653 -32.849 3.727 1.00 41.98 308 MET A O 1
ATOM 2462 N N . PRO A 1 312 ? 14.039 -34.626 3.502 1.00 41.00 309 PRO A N 1
ATOM 2463 C CA . PRO A 1 312 ? 13.334 -35.406 4.531 1.00 39.97 309 PRO A CA 1
ATOM 2464 C C . PRO A 1 312 ? 13.541 -34.838 5.944 1.00 38.46 309 PRO A C 1
ATOM 2465 O O . PRO A 1 312 ? 14.520 -34.138 6.192 1.00 38.42 309 PRO A O 1
ATOM 2469 N N . PHE A 1 313 ? 12.628 -35.158 6.854 1.00 37.07 310 PHE A N 1
ATOM 2470 C CA . PHE A 1 313 ? 12.560 -34.498 8.168 1.00 35.87 310 PHE A CA 1
ATOM 2471 C C . PHE A 1 313 ? 13.790 -34.670 9.063 1.00 35.12 310 PHE A C 1
ATOM 2472 O O . PHE A 1 313 ? 14.058 -33.815 9.901 1.00 34.70 310 PHE A O 1
ATOM 2480 N N . GLN A 1 314 ? 14.521 -35.770 8.902 1.00 34.44 311 GLN A N 1
ATOM 2481 C CA . GLN A 1 314 ? 15.690 -36.023 9.751 1.00 34.55 311 GLN A CA 1
ATOM 2482 C C . GLN A 1 314 ? 16.817 -35.020 9.478 1.00 34.52 311 GLN A C 1
ATOM 2483 O O . GLN A 1 314 ? 17.731 -34.874 10.283 1.00 34.25 311 GLN A O 1
ATOM 2489 N N . HIS A 1 315 ? 16.723 -34.328 8.343 1.00 34.79 312 HIS A N 1
ATOM 2490 C CA . HIS A 1 315 ? 17.585 -33.190 8.047 1.00 35.07 312 HIS A CA 1
ATOM 2491 C C . HIS A 1 315 ? 17.283 -32.011 8.975 1.00 34.38 312 HIS A C 1
ATOM 2492 O O . HIS A 1 315 ? 18.207 -31.359 9.461 1.00 34.32 312 HIS A O 1
ATOM 2499 N N . VAL A 1 316 ? 16.000 -31.738 9.219 1.00 34.13 313 VAL A N 1
ATOM 2500 C CA . VAL A 1 316 ? 15.614 -30.735 10.221 1.00 34.02 313 VAL A CA 1
ATOM 2501 C C . VAL A 1 316 ? 16.117 -31.160 11.612 1.00 34.70 313 VAL A C 1
ATOM 2502 O O . VAL A 1 316 ? 16.588 -30.327 12.388 1.00 34.44 313 VAL A O 1
ATOM 25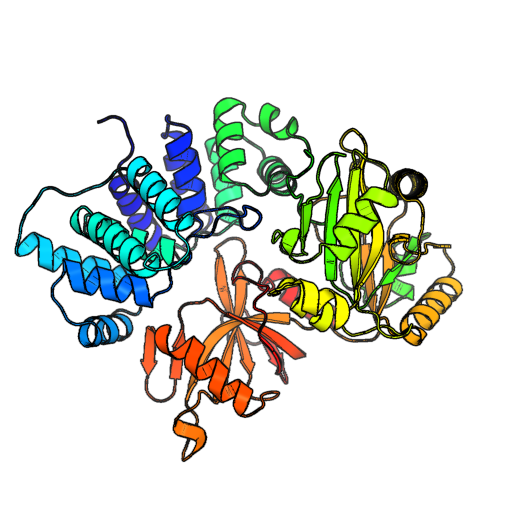06 N N . LEU A 1 317 ? 16.032 -32.458 11.908 1.00 35.11 314 LEU A N 1
ATOM 2507 C CA . LEU A 1 317 ? 16.494 -32.978 13.191 1.00 36.11 314 LEU A CA 1
ATOM 2508 C C . LEU A 1 317 ? 17.991 -32.743 13.399 1.00 37.06 314 LEU A C 1
ATOM 2509 O O . LEU A 1 317 ? 18.407 -32.433 14.511 1.00 37.09 314 LEU A O 1
ATOM 2514 N N . ARG A 1 318 ? 18.785 -32.885 12.333 1.00 38.55 315 ARG A N 1
ATOM 2515 C CA . ARG A 1 318 ? 20.223 -32.554 12.372 1.00 40.19 315 ARG A CA 1
ATOM 2516 C C . ARG A 1 318 ? 20.493 -31.103 12.748 1.00 40.46 315 ARG A C 1
ATOM 2517 O O . ARG A 1 318 ? 21.402 -30.825 13.524 1.00 40.77 315 ARG A O 1
ATOM 2525 N N . ARG A 1 319 ? 19.712 -30.189 12.177 1.00 41.33 316 ARG A N 1
ATOM 2526 C CA . ARG A 1 319 ? 19.755 -28.777 12.550 1.00 42.22 316 ARG A CA 1
ATOM 2527 C C . ARG A 1 319 ? 19.464 -28.626 14.037 1.00 43.30 316 ARG A C 1
ATOM 2528 O O . ARG A 1 319 ? 20.189 -27.925 14.738 1.00 43.50 316 ARG A O 1
ATOM 2536 N N . PHE A 1 320 ? 18.406 -29.293 14.504 1.00 44.76 317 PHE A N 1
ATOM 2537 C CA . PHE A 1 320 ? 18.024 -29.307 15.925 1.00 46.27 317 PHE A CA 1
ATOM 2538 C C . PHE A 1 320 ? 19.157 -29.798 16.830 1.00 47.95 317 PHE A C 1
ATOM 2539 O O . PHE A 1 320 ? 19.333 -29.276 17.927 1.00 48.26 317 PHE A O 1
ATOM 2547 N N . ARG A 1 321 ? 19.910 -30.799 16.370 1.00 50.13 318 ARG A N 1
ATOM 2548 C CA . ARG A 1 321 ? 21.093 -31.285 17.093 1.00 52.67 318 ARG A CA 1
ATOM 2549 C C . ARG A 1 321 ? 22.188 -30.225 17.171 1.00 53.45 318 ARG A C 1
ATOM 2550 O O . ARG A 1 321 ? 22.697 -29.956 18.259 1.00 53.97 318 ARG A O 1
ATOM 2558 N N . ARG A 1 322 ? 22.532 -29.644 16.015 1.00 54.70 319 ARG A N 1
ATOM 2559 C CA . ARG A 1 322 ? 23.455 -28.488 15.863 1.00 55.75 319 ARG A CA 1
ATOM 2560 C C . ARG A 1 322 ? 24.598 -28.752 14.877 1.00 56.00 319 ARG A C 1
ATOM 2561 O O . ARG A 1 322 ? 25.502 -27.925 14.711 1.00 56.49 319 ARG A O 1
ATOM 2569 N N . ASP A 1 325 ? 29.511 -24.168 16.358 1.00 67.13 322 ASP A N 1
ATOM 2570 C CA . ASP A 1 325 ? 29.370 -23.445 15.089 1.00 66.94 322 ASP A CA 1
ATOM 2571 C C . ASP A 1 325 ? 28.134 -23.891 14.299 1.00 66.52 322 ASP A C 1
ATOM 2572 O O . ASP A 1 325 ? 28.192 -24.792 13.454 1.00 66.55 322 ASP A O 1
ATOM 2577 N N . VAL A 1 326 ? 27.013 -23.242 14.597 1.00 65.94 323 VAL A N 1
ATOM 2578 C CA . VAL A 1 326 ? 25.733 -23.543 13.961 1.00 65.32 323 VAL A CA 1
ATOM 2579 C C . VAL A 1 326 ? 25.579 -22.804 12.627 1.00 64.84 323 VAL A C 1
ATOM 2580 O O . VAL A 1 326 ? 24.671 -23.096 11.845 1.00 64.87 323 VAL A O 1
ATOM 2584 N N . ALA A 1 327 ? 26.483 -21.856 12.381 1.00 64.24 324 ALA A N 1
ATOM 2585 C CA . ALA A 1 327 ? 26.524 -21.074 11.142 1.00 63.63 324 ALA A CA 1
ATOM 2586 C C . ALA A 1 327 ? 26.743 -21.946 9.901 1.00 63.12 324 ALA A C 1
ATOM 2587 O O . ALA A 1 327 ? 26.238 -21.640 8.817 1.00 62.80 324 ALA A O 1
ATOM 2589 N N . LYS A 1 328 ? 27.498 -23.029 10.083 1.00 62.61 325 LYS A N 1
ATOM 2590 C CA . LYS A 1 328 ? 27.777 -24.003 9.029 1.00 62.14 325 LYS A CA 1
ATOM 2591 C C . LYS A 1 328 ? 26.522 -24.787 8.645 1.00 61.44 325 LYS A C 1
ATOM 2592 O O . LYS A 1 328 ? 26.318 -25.122 7.479 1.00 61.22 325 LYS A O 1
ATOM 2598 N N . MET A 1 329 ? 25.692 -25.069 9.646 1.00 60.85 326 MET A N 1
ATOM 2599 C CA . MET A 1 329 ? 24.455 -25.831 9.477 1.00 60.10 326 MET A CA 1
ATOM 2600 C C . MET A 1 329 ? 23.390 -25.073 8.689 1.00 59.13 326 MET A C 1
ATOM 2601 O O . MET A 1 329 ? 22.642 -25.676 7.917 1.00 59.04 326 MET A O 1
ATOM 2606 N N . VAL A 1 330 ? 23.333 -23.756 8.878 1.00 58.08 327 VAL A N 1
ATOM 2607 C CA . VAL A 1 330 ? 22.412 -22.907 8.114 1.00 57.19 327 VAL A CA 1
ATOM 2608 C C . VAL A 1 330 ? 22.692 -23.016 6.610 1.00 56.61 327 VAL A C 1
ATOM 2609 O O . VAL A 1 330 ? 21.767 -22.924 5.795 1.00 56.46 327 VAL A O 1
ATOM 2613 N N . GLU A 1 331 ? 23.962 -23.229 6.259 1.00 55.72 328 GLU A N 1
ATOM 2614 C CA . GLU A 1 331 ? 24.378 -23.330 4.85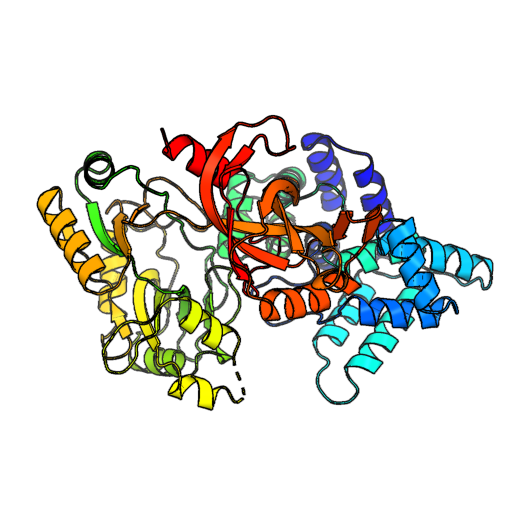5 1.00 55.03 328 GLU A CA 1
ATOM 2615 C C . GLU A 1 331 ? 24.110 -24.711 4.257 1.00 53.90 328 GLU A C 1
ATOM 2616 O O . GLU A 1 331 ? 23.521 -24.808 3.179 1.00 53.99 328 GLU A O 1
ATOM 2622 N N . LYS A 1 332 ? 24.556 -25.763 4.948 1.00 52.36 329 LYS A N 1
ATOM 2623 C CA . LYS A 1 332 ? 24.301 -27.152 4.541 1.00 51.05 329 LYS A CA 1
ATOM 2624 C C . LYS A 1 332 ? 22.808 -27.443 4.403 1.00 49.54 329 LYS A C 1
ATOM 2625 O O . LYS A 1 332 ? 22.354 -27.942 3.369 1.00 49.39 329 LYS A O 1
ATOM 2631 N N . ILE A 1 333 ? 22.055 -27.110 5.450 1.00 47.55 330 ILE A N 1
ATOM 2632 C CA . ILE A 1 333 ? 20.638 -27.466 5.550 1.00 45.56 330 ILE A CA 1
ATOM 2633 C C . ILE A 1 333 ? 19.790 -26.200 5.723 1.00 44.57 330 ILE A C 1
ATOM 2634 O O . ILE A 1 333 ? 19.523 -25.786 6.855 1.00 44.36 330 ILE A O 1
ATOM 2639 N N . PRO A 1 334 ? 19.407 -25.555 4.602 1.00 43.39 331 PRO A N 1
ATOM 2640 C CA . PRO A 1 334 ? 18.428 -24.466 4.637 1.00 42.60 331 PRO A CA 1
ATOM 2641 C C . PRO A 1 334 ? 17.049 -24.931 5.116 1.00 41.70 331 PRO A C 1
ATOM 2642 O O . PRO A 1 334 ? 16.704 -26.108 4.972 1.00 41.39 331 PRO A O 1
ATOM 2646 N N . LEU A 1 335 ? 16.276 -24.008 5.683 1.00 40.48 332 LEU A N 1
ATOM 2647 C CA . LEU A 1 335 ? 14.962 -24.338 6.217 1.00 39.67 332 LEU A CA 1
ATOM 2648 C C . LEU A 1 335 ? 13.910 -23.318 5.826 1.00 39.26 332 LEU A C 1
ATOM 2649 O O . LEU A 1 335 ? 14.227 -22.164 5.536 1.00 38.96 332 LEU A O 1
ATOM 2654 N N . GLU A 1 336 ? 12.653 -23.759 5.819 1.00 38.63 333 GLU A N 1
ATOM 2655 C CA . GLU A 1 336 ? 11.522 -22.839 5.817 1.00 37.92 333 GLU A CA 1
ATOM 2656 C C . GLU A 1 336 ? 10.433 -23.323 6.761 1.00 37.18 333 GLU A C 1
ATOM 2657 O O . GLU A 1 336 ? 10.394 -24.501 7.118 1.00 36.84 333 GLU A O 1
ATOM 2663 N N . ALA A 1 337 ? 9.574 -22.395 7.177 1.00 36.22 334 ALA A N 1
ATOM 2664 C CA . ALA A 1 337 ? 8.536 -22.678 8.159 1.00 35.36 334 ALA A CA 1
ATOM 2665 C C . ALA A 1 337 ? 7.160 -22.441 7.561 1.00 34.68 334 ALA A C 1
ATOM 2666 O O . ALA A 1 337 ? 6.941 -21.448 6.871 1.00 34.58 334 ALA A O 1
ATOM 2668 N N . HIS A 1 338 ? 6.252 -23.378 7.824 1.00 33.81 335 HIS A N 1
ATOM 2669 C CA . HIS A 1 338 ? 4.865 -23.299 7.383 1.00 33.06 335 HIS A CA 1
ATOM 2670 C C . HIS A 1 338 ? 3.960 -23.360 8.597 1.00 32.51 335 HIS A C 1
ATOM 2671 O O . HIS A 1 338 ? 3.900 -24.377 9.291 1.00 32.94 335 HIS A O 1
ATOM 2678 N N . PHE A 1 339 ? 3.262 -22.261 8.849 1.00 31.56 336 PHE A N 1
ATOM 2679 C CA . PHE A 1 339 ? 2.391 -22.148 9.996 1.00 30.87 336 PHE A CA 1
ATOM 2680 C C . PHE A 1 339 ? 0.962 -22.533 9.647 1.00 30.38 336 PHE A C 1
ATOM 2681 O O . PHE A 1 339 ? 0.482 -22.224 8.557 1.00 30.09 336 PHE A O 1
ATOM 2689 N N . PHE A 1 340 ? 0.310 -23.243 10.571 1.00 29.83 337 PHE A N 1
ATOM 2690 C CA . PHE A 1 340 ? -1.052 -23.739 10.369 1.00 29.29 337 PHE A CA 1
ATOM 2691 C C . PHE A 1 340 ? -2.011 -23.419 11.512 1.00 29.04 337 PHE A C 1
ATOM 2692 O O . PHE A 1 340 ? -3.211 -23.632 11.387 1.00 28.96 337 PHE A O 1
ATOM 2700 N N . ASP A 1 341 ? -1.484 -22.927 12.628 1.00 29.04 338 ASP A N 1
ATOM 2701 C CA . ASP A 1 341 ? -2.329 -22.528 13.747 1.00 29.64 338 ASP A CA 1
ATOM 2702 C C . ASP A 1 341 ? -1.714 -21.457 14.654 1.00 29.45 338 ASP A C 1
ATOM 2703 O O . ASP A 1 341 ? -0.520 -21.166 14.587 1.00 29.56 338 ASP A O 1
ATOM 2708 N N . ILE A 1 342 ? -2.561 -20.884 15.499 1.00 29.52 339 ILE A N 1
ATOM 2709 C CA . ILE A 1 342 ? -2.187 -19.805 16.407 1.00 29.67 339 ILE A CA 1
ATOM 2710 C C . ILE A 1 342 ? -2.901 -20.042 17.744 1.00 30.03 339 ILE A C 1
ATOM 2711 O O . ILE A 1 342 ? -4.097 -20.340 17.776 1.00 29.39 339 ILE A O 1
ATOM 2716 N N . LEU A 1 343 ? -2.155 -19.949 18.842 1.00 30.78 340 LEU A N 1
ATOM 2717 C CA . LEU A 1 343 ? -2.685 -20.307 20.164 1.00 31.77 340 LEU A CA 1
ATOM 2718 C C . LEU A 1 343 ? -2.814 -19.057 21.021 1.00 32.78 340 LEU A C 1
ATOM 2719 O O . LEU A 1 343 ? -3.582 -19.008 21.984 1.00 32.79 340 LEU A O 1
ATOM 2724 N N . TYR A 1 344 ? -2.043 -18.046 20.648 1.00 33.97 341 TYR A N 1
ATOM 2725 C CA . TYR A 1 344 ? -1.958 -16.820 21.400 1.00 35.14 341 TYR A CA 1
ATOM 2726 C C . TYR A 1 344 ? -1.842 -15.663 20.433 1.00 35.61 341 TYR A C 1
ATOM 2727 O O . TYR A 1 344 ? -1.011 -15.671 19.531 1.00 35.27 341 TYR A O 1
ATOM 2736 N N . HIS A 1 345 ? -2.704 -14.679 20.626 1.00 36.93 342 HIS A N 1
ATOM 2737 C CA . HIS A 1 345 ? -2.703 -13.464 19.830 1.00 38.64 342 HIS A CA 1
ATOM 2738 C C . HIS A 1 345 ? -3.170 -12.359 20.763 1.00 39.25 342 HIS A C 1
ATOM 2739 O O . HIS A 1 345 ? -4.376 -12.116 20.914 1.00 39.15 342 HIS A O 1
ATOM 2746 N N . ASP A 1 346 ? -2.191 -11.726 21.408 1.00 40.20 343 ASP A N 1
ATOM 2747 C CA . ASP A 1 346 ? -2.406 -10.856 22.571 1.00 41.33 343 ASP A CA 1
ATOM 2748 C C . ASP A 1 346 ? -3.490 -11.398 23.517 1.00 41.18 343 ASP A C 1
ATOM 2749 O O . ASP A 1 346 ? -4.539 -10.780 23.739 1.00 41.20 343 ASP A O 1
ATOM 2754 N N . GLY A 1 347 ? -3.197 -12.574 24.067 1.00 41.11 344 GLY A N 1
ATOM 2755 C CA . GLY A 1 347 ? -4.141 -13.332 24.872 1.00 40.62 344 GLY A CA 1
ATOM 2756 C C . GLY A 1 347 ? -4.413 -14.680 24.229 1.00 40.27 344 GLY A C 1
ATOM 2757 O O . GLY A 1 347 ? -4.302 -14.833 23.007 1.00 39.66 344 GLY A O 1
ATOM 2758 N N . GLU A 1 348 ? -4.762 -15.657 25.064 1.00 40.30 345 GLU A N 1
ATOM 2759 C CA . GLU A 1 348 ? -5.201 -16.977 24.615 1.00 40.19 345 GLU A CA 1
ATOM 2760 C C . GLU A 1 348 ? -6.253 -16.843 23.531 1.00 40.03 345 GLU A C 1
ATOM 2761 O O . GLU A 1 348 ? -7.093 -15.935 23.593 1.00 40.09 345 GLU A O 1
ATOM 2767 N N . CYS A 1 349 ? -6.206 -17.743 22.546 1.00 39.37 346 CYS A N 1
ATOM 2768 C CA . CYS A 1 349 ? -7.214 -17.781 21.479 1.00 39.02 346 CYS A CA 1
ATOM 2769 C C . CYS A 1 349 ? -7.504 -19.220 21.036 1.00 38.45 346 CYS A C 1
ATOM 2770 O O . CYS A 1 349 ? -8.138 -19.456 20.004 1.00 38.32 346 CYS A O 1
ATOM 2773 N N . ILE A 1 350 ? -7.059 -20.168 21.857 1.00 37.91 347 ILE A N 1
ATOM 2774 C CA . ILE A 1 350 ? -7.310 -21.594 21.660 1.00 37.20 347 ILE A CA 1
ATOM 2775 C C . ILE A 1 350 ? -8.775 -22.002 21.800 1.00 37.68 347 ILE A C 1
ATOM 2776 O O . ILE A 1 350 ? -9.170 -23.047 21.282 1.00 37.65 347 ILE A O 1
ATOM 2781 N N . ASP A 1 351 ? -9.579 -21.184 22.482 1.00 38.22 348 ASP A N 1
ATOM 2782 C CA . ASP A 1 351 ? -11.009 -21.480 22.658 1.00 38.86 348 ASP A CA 1
ATOM 2783 C C . ASP A 1 351 ? -11.870 -21.150 21.437 1.00 39.06 348 ASP A C 1
ATOM 2784 O O . ASP A 1 351 ? -13.013 -21.603 21.355 1.00 39.27 348 ASP A O 1
ATOM 2789 N N . LEU A 1 352 ? -11.337 -20.356 20.506 1.00 39.49 349 LEU A N 1
ATOM 2790 C CA . LEU A 1 352 ? -11.937 -20.213 19.171 1.00 40.05 349 LEU A CA 1
ATOM 2791 C C . LEU A 1 352 ? -11.918 -21.643 18.592 1.00 40.57 349 LEU A C 1
ATOM 2792 O O . LEU A 1 352 ? -10.969 -22.381 18.841 1.00 40.91 349 LEU A O 1
ATOM 2797 N N . PRO A 1 353 ? -12.872 -22.014 17.724 1.00 41.09 350 PRO A N 1
ATOM 2798 C CA . PRO A 1 353 ? -13.159 -21.881 16.333 1.00 40.93 350 PRO A CA 1
ATOM 2799 C C . PRO A 1 353 ? -11.921 -21.835 15.436 1.00 40.53 350 PRO A C 1
ATOM 2800 O O . PRO A 1 353 ? -11.290 -20.793 15.279 1.00 40.01 350 PRO A O 1
ATOM 2804 N N . LEU A 1 354 ? -11.576 -23.009 14.903 1.00 40.39 351 LEU A N 1
ATOM 2805 C CA . LEU A 1 354 ? -10.480 -23.169 13.946 1.00 40.72 351 LEU A CA 1
ATOM 2806 C C . LEU A 1 354 ? -10.531 -22.123 12.830 1.00 40.79 351 LEU A C 1
ATOM 2807 O O . LEU A 1 354 ? -9.521 -21.468 12.545 1.00 40.71 351 LEU A O 1
ATOM 2812 N N . ARG A 1 355 ? -11.706 -21.958 12.223 1.00 40.95 352 ARG A N 1
ATOM 2813 C CA . ARG A 1 355 ? -11.907 -20.965 11.158 1.00 41.72 352 ARG A CA 1
ATOM 2814 C C . ARG A 1 355 ? -11.598 -19.534 11.616 1.00 41.28 352 ARG A C 1
ATOM 2815 O O . ARG A 1 355 ? -11.080 -18.728 10.829 1.00 41.30 352 ARG A O 1
ATOM 2823 N N . GLU A 1 356 ? -11.897 -19.237 12.885 1.00 40.89 353 GLU A N 1
ATOM 2824 C CA . GLU A 1 356 ? -11.568 -17.948 13.506 1.00 40.97 353 GLU A CA 1
ATOM 2825 C C . GLU A 1 356 ? -10.073 -17.811 13.836 1.00 40.27 353 GLU A C 1
ATOM 2826 O O . GLU A 1 356 ? -9.484 -16.736 13.653 1.00 40.41 353 GLU A O 1
ATOM 2832 N N . ARG A 1 357 ? -9.461 -18.893 14.324 1.00 39.32 354 ARG A N 1
ATOM 2833 C CA . ARG A 1 357 ? -8.014 -18.907 14.542 1.00 38.57 354 ARG A CA 1
ATOM 2834 C C . ARG A 1 357 ? -7.281 -18.709 13.224 1.00 38.17 354 ARG A C 1
ATOM 2835 O O . ARG A 1 357 ? -6.312 -17.970 13.162 1.00 37.86 354 ARG A O 1
ATOM 2843 N N . ARG A 1 358 ? -7.769 -19.363 12.173 1.00 38.37 355 ARG A N 1
ATOM 2844 C CA . ARG A 1 358 ? -7.195 -19.235 10.831 1.00 38.81 355 ARG A CA 1
ATOM 2845 C C . ARG A 1 358 ? -7.111 -17.761 10.379 1.00 38.72 355 ARG A C 1
ATOM 2846 O O . ARG A 1 358 ? -6.065 -17.304 9.912 1.00 38.88 355 ARG A O 1
ATOM 2854 N N . LYS A 1 359 ? -8.203 -17.021 10.547 1.00 38.74 356 LYS A N 1
ATOM 2855 C CA . LYS A 1 359 ? -8.218 -15.589 10.256 1.00 38.84 356 LYS A CA 1
ATOM 2856 C C . LYS A 1 359 ? -7.133 -14.841 11.033 1.00 38.68 356 LYS A C 1
ATOM 2857 O O . LYS A 1 359 ? -6.379 -14.050 10.452 1.00 38.59 356 LYS A O 1
ATOM 2863 N N . LEU A 1 360 ? -7.057 -15.108 12.338 1.00 38.47 357 LEU A N 1
ATOM 2864 C CA . LEU A 1 360 ? -6.000 -14.572 13.192 1.00 38.41 357 LEU A CA 1
ATOM 2865 C C . LEU A 1 360 ? -4.613 -14.916 12.686 1.00 38.23 357 LEU A C 1
ATOM 2866 O O . LEU A 1 360 ? -3.725 -14.072 12.696 1.00 38.15 357 LEU A O 1
ATOM 2871 N N . LEU A 1 361 ? -4.426 -16.163 12.271 1.00 38.61 358 LEU A N 1
ATOM 2872 C CA . LEU A 1 361 ? -3.146 -16.602 11.721 1.00 38.95 358 LEU A CA 1
ATOM 2873 C C . LEU A 1 361 ? -2.787 -15.846 10.436 1.00 39.73 358 LEU A C 1
ATOM 2874 O O . LEU A 1 361 ? -1.649 -15.410 10.263 1.00 39.17 358 LEU A O 1
ATOM 2879 N N . GLU A 1 362 ? -3.764 -15.700 9.542 1.00 40.94 359 GLU A N 1
ATOM 2880 C CA . GLU A 1 362 ? -3.531 -15.051 8.247 1.00 42.75 359 GLU A CA 1
ATOM 2881 C C . GLU A 1 362 ? -3.047 -13.610 8.395 1.00 43.08 359 GLU A C 1
ATOM 2882 O O . GLU A 1 362 ? -2.079 -13.207 7.743 1.00 43.42 359 GLU A O 1
ATOM 2888 N N . SER A 1 363 ? -3.685 -12.848 9.281 1.00 43.74 360 SER A N 1
ATOM 2889 C CA . SER A 1 363 ? -3.284 -11.457 9.485 1.00 44.57 360 SER A CA 1
ATOM 2890 C C . SER A 1 363 ? -2.015 -11.296 10.341 1.00 45.07 360 SER A C 1
ATOM 2891 O O . SER A 1 363 ? -1.478 -10.191 10.440 1.00 45.25 360 SER A O 1
ATOM 2894 N N . ALA A 1 364 ? -1.526 -12.397 10.924 1.00 45.42 361 ALA A N 1
ATOM 2895 C CA . ALA A 1 364 ? -0.366 -12.360 11.818 1.00 45.71 361 ALA A CA 1
ATOM 2896 C C . ALA A 1 364 ? 0.944 -12.637 11.098 1.00 46.20 361 ALA A C 1
ATOM 2897 O O . ALA A 1 364 ? 2.011 -12.162 11.509 1.00 45.97 361 ALA A O 1
ATOM 2899 N N . VAL A 1 365 ? 0.874 -13.419 10.030 1.00 46.83 362 VAL A N 1
ATOM 2900 C CA . VAL A 1 365 ? 2.066 -13.669 9.233 1.00 47.54 362 VAL A CA 1
ATOM 2901 C C . VAL A 1 365 ? 1.995 -12.999 7.862 1.00 48.00 362 VAL A C 1
ATOM 2902 O O . VAL A 1 365 ? 0.962 -13.009 7.185 1.00 48.25 362 VAL A O 1
ATOM 2906 N N . ASN A 1 366 ? 3.110 -12.382 7.505 1.00 48.52 363 ASN A N 1
ATOM 2907 C CA . ASN A 1 366 ? 3.321 -11.803 6.199 1.00 49.18 363 ASN A CA 1
ATOM 2908 C C . ASN A 1 366 ? 4.259 -12.750 5.463 1.00 48.91 363 ASN A C 1
ATOM 2909 O O . ASN A 1 366 ? 5.451 -12.837 5.779 1.00 48.51 363 ASN A O 1
ATOM 2914 N N . GLU A 1 367 ? 3.696 -13.487 4.508 1.00 49.04 364 GLU A N 1
ATOM 2915 C CA . GLU A 1 367 ? 4.422 -14.545 3.805 1.00 49.35 364 GLU A CA 1
ATOM 2916 C C . GLU A 1 367 ? 5.673 -14.037 3.093 1.00 49.05 364 GLU A C 1
ATOM 2917 O O . GLU A 1 367 ? 5.644 -13.019 2.412 1.00 49.19 364 GLU A O 1
ATOM 2923 N N . SER A 1 368 ? 6.774 -14.745 3.298 1.00 49.16 365 SER A N 1
ATOM 2924 C CA . SER A 1 368 ? 8.025 -14.489 2.598 1.00 49.52 365 SER A CA 1
ATOM 2925 C C . SER A 1 368 ? 8.541 -15.796 1.991 1.00 49.83 365 SER A C 1
ATOM 2926 O O . SER A 1 368 ? 7.819 -16.800 1.958 1.00 49.85 365 SER A O 1
ATOM 2929 N N . GLU A 1 369 ? 9.781 -15.794 1.507 1.00 50.15 366 GLU A N 1
ATOM 2930 C CA . GLU A 1 369 ? 10.345 -17.005 0.908 1.00 50.25 366 GLU A CA 1
ATOM 2931 C C . GLU A 1 369 ? 10.578 -18.095 1.956 1.00 49.63 366 GLU A C 1
ATOM 2932 O O . GLU A 1 369 ? 10.484 -19.284 1.650 1.00 49.70 366 GLU A O 1
ATOM 2938 N N . LYS A 1 370 ? 10.865 -17.682 3.189 1.00 48.87 367 LYS A N 1
ATOM 2939 C CA . LYS A 1 370 ? 11.198 -18.620 4.259 1.00 48.07 367 LYS A CA 1
ATOM 2940 C C . LYS A 1 370 ? 10.085 -18.835 5.295 1.00 47.22 367 LYS A C 1
ATOM 2941 O O . LYS A 1 370 ? 10.190 -19.741 6.120 1.00 47.25 367 LYS A O 1
ATOM 2947 N N . ILE A 1 371 ? 9.038 -18.008 5.248 1.00 46.17 368 ILE A N 1
ATOM 2948 C CA . ILE A 1 371 ? 7.888 -18.128 6.163 1.00 45.41 368 ILE A CA 1
ATOM 2949 C C . ILE A 1 371 ? 6.583 -18.187 5.369 1.00 45.08 368 ILE A C 1
ATOM 2950 O O . ILE A 1 371 ? 6.218 -17.228 4.686 1.00 45.03 368 ILE A O 1
ATOM 2955 N N . LYS A 1 372 ? 5.879 -19.311 5.467 1.00 44.55 369 LYS A N 1
ATOM 2956 C CA . LYS A 1 372 ? 4.642 -19.504 4.719 1.00 44.05 369 LYS A CA 1
ATOM 2957 C C . LYS A 1 372 ? 3.474 -19.854 5.623 1.00 43.59 369 LYS A C 1
ATOM 2958 O O . LYS A 1 372 ? 3.665 -20.311 6.747 1.00 43.24 369 LYS A O 1
ATOM 2964 N N . LEU A 1 373 ? 2.268 -19.622 5.116 1.00 43.32 370 LEU A N 1
ATOM 2965 C CA . LEU A 1 373 ? 1.057 -20.212 5.661 1.00 43.34 370 LEU A CA 1
ATOM 2966 C C . LEU A 1 373 ? 0.763 -21.537 4.978 1.00 43.44 370 LEU A C 1
ATOM 2967 O O . LEU A 1 373 ? 0.953 -21.675 3.766 1.00 43.54 370 LEU A O 1
ATOM 2972 N N . ALA A 1 374 ? 0.300 -22.509 5.758 1.00 43.19 371 ALA A N 1
ATOM 2973 C CA . ALA A 1 374 ? -0.249 -23.728 5.193 1.00 43.17 371 ALA A CA 1
ATOM 2974 C C . ALA A 1 374 ? -1.434 -23.353 4.307 1.00 43.27 371 ALA A C 1
ATOM 2975 O O . ALA A 1 374 ? -2.313 -22.586 4.712 1.00 43.12 371 ALA A O 1
ATOM 2977 N N . LYS A 1 375 ? -1.430 -23.867 3.087 1.00 43.23 372 LYS A N 1
ATOM 2978 C CA . LYS A 1 375 ? -2.576 -23.731 2.224 1.00 43.88 372 LYS A CA 1
ATOM 2979 C C . LYS A 1 375 ? -3.715 -24.521 2.863 1.00 43.37 372 LYS A C 1
ATOM 2980 O O . LYS A 1 375 ? -3.549 -25.670 3.280 1.00 43.40 372 LYS A O 1
ATOM 2986 N N . GLN A 1 376 ? -4.865 -23.881 2.977 1.00 43.06 373 GLN A N 1
ATOM 2987 C CA . GLN A 1 376 ? -6.022 -24.547 3.518 1.00 42.71 373 GLN A CA 1
ATOM 2988 C C . GLN A 1 376 ? -7.189 -24.428 2.555 1.00 42.71 373 GLN A C 1
ATOM 2989 O O . GLN A 1 376 ? -7.407 -23.381 1.957 1.00 42.85 373 GLN A O 1
ATOM 2995 N N . ILE A 1 377 ? -7.919 -25.522 2.395 1.00 42.99 374 ILE A N 1
ATOM 2996 C CA . ILE A 1 377 ? -9.205 -25.499 1.707 1.00 43.20 374 ILE A CA 1
ATOM 2997 C C . ILE A 1 377 ? -10.290 -25.936 2.680 1.00 43.61 374 ILE A C 1
ATOM 2998 O O . ILE A 1 377 ? -10.005 -26.598 3.680 1.00 43.24 374 ILE A O 1
ATOM 3003 N N . VAL A 1 378 ? -11.521 -25.516 2.409 1.00 44.34 375 VAL A N 1
ATOM 3004 C CA . VAL A 1 378 ? -12.677 -25.952 3.186 1.00 45.13 375 VAL A CA 1
ATOM 3005 C C . VAL A 1 378 ? -13.655 -26.580 2.194 1.00 45.77 375 VAL A C 1
ATOM 3006 O O . VAL A 1 378 ? -13.999 -25.967 1.191 1.00 45.93 375 VAL A O 1
ATOM 3010 N N . THR A 1 379 ? -14.086 -27.805 2.463 1.00 46.91 376 THR A N 1
ATOM 3011 C CA . THR A 1 379 ? -14.798 -28.582 1.449 1.00 47.91 376 THR A CA 1
ATOM 3012 C C . THR A 1 379 ? -15.564 -29.770 2.016 1.00 48.39 376 THR A C 1
ATOM 3013 O O . THR A 1 379 ? -15.239 -30.270 3.093 1.00 48.50 376 THR A O 1
ATOM 3017 N N . ASP A 1 380 ? -16.589 -30.200 1.280 1.00 49.18 377 ASP A N 1
ATOM 3018 C CA . ASP A 1 380 ? -17.277 -31.462 1.544 1.00 49.82 377 ASP A CA 1
ATOM 3019 C C . ASP A 1 380 ? -17.032 -32.464 0.414 1.00 49.91 377 ASP A C 1
ATOM 3020 O O . ASP A 1 380 ? -17.560 -33.577 0.432 1.00 49.91 377 ASP A O 1
ATOM 3025 N N . SER A 1 381 ? -16.216 -32.060 -0.558 1.00 50.09 378 SER A N 1
ATOM 3026 C CA . SER A 1 381 ? -15.944 -32.870 -1.748 1.00 50.24 378 SER A CA 1
ATOM 3027 C C . SER A 1 381 ? -14.749 -33.811 -1.562 1.00 50.12 378 SER A C 1
ATOM 3028 O O . SER A 1 381 ? -13.615 -33.356 -1.402 1.00 49.99 378 SER A O 1
ATOM 3031 N N . VAL A 1 382 ? -15.013 -35.118 -1.589 1.00 50.22 379 VAL A N 1
ATOM 3032 C CA . VAL A 1 382 ? -13.954 -36.143 -1.530 1.00 50.40 379 VAL A CA 1
ATOM 3033 C C . VAL A 1 382 ? -12.932 -35.975 -2.666 1.00 50.47 379 VAL A C 1
ATOM 3034 O O . VAL A 1 382 ? -11.744 -36.253 -2.485 1.00 50.46 379 VAL A O 1
ATOM 3038 N N . ASP A 1 383 ? -13.400 -35.503 -3.821 1.00 50.58 380 ASP A N 1
ATOM 3039 C CA . ASP A 1 383 ? -12.548 -35.300 -4.995 1.00 50.59 380 ASP A CA 1
ATOM 3040 C C . ASP A 1 383 ? -11.599 -34.126 -4.828 1.00 50.34 380 ASP A C 1
ATOM 3041 O O . ASP A 1 383 ? -10.459 -34.167 -5.310 1.00 50.20 380 ASP A O 1
ATOM 3046 N N . GLU A 1 384 ? -12.077 -33.077 -4.159 1.00 50.19 381 GLU A N 1
ATOM 3047 C CA . GLU A 1 384 ? -11.248 -31.904 -3.870 1.00 50.10 381 GLU A CA 1
ATOM 3048 C C . GLU A 1 384 ? -10.113 -32.228 -2.890 1.00 49.20 381 GLU A C 1
ATOM 3049 O O . GLU A 1 384 ? -8.970 -31.816 -3.099 1.00 48.93 381 GLU A O 1
ATOM 3055 N N . VAL A 1 385 ? -10.432 -32.979 -1.838 1.00 48.31 382 VAL A N 1
ATOM 3056 C CA . VAL A 1 385 ? -9.420 -33.383 -0.858 1.00 47.77 382 VAL A CA 1
ATOM 3057 C C . VAL A 1 385 ? -8.424 -34.401 -1.424 1.00 47.22 382 VAL A C 1
ATOM 3058 O O . VAL A 1 385 ? -7.243 -34.356 -1.080 1.00 46.99 382 VAL A O 1
ATOM 3062 N N . ARG A 1 386 ? -8.881 -35.276 -2.322 1.00 46.89 383 ARG A N 1
ATOM 3063 C CA . ARG A 1 386 ? -7.967 -36.179 -3.041 1.00 46.56 383 ARG A CA 1
ATOM 3064 C C . ARG A 1 386 ? -7.005 -35.432 -3.980 1.00 45.64 383 ARG A C 1
ATOM 3065 O O . ARG A 1 386 ? -5.859 -35.844 -4.156 1.00 45.49 383 ARG A O 1
ATOM 3073 N N . LYS A 1 387 ? -7.465 -34.324 -4.554 1.00 44.80 384 LYS A N 1
ATOM 3074 C CA . LYS A 1 387 ? -6.622 -33.486 -5.405 1.00 43.94 384 LYS A CA 1
ATOM 3075 C C . LYS A 1 387 ? -5.498 -32.828 -4.608 1.00 43.01 384 LYS A C 1
ATOM 3076 O O . LYS A 1 387 ? -4.372 -32.709 -5.095 1.00 43.15 384 LYS A O 1
ATOM 3082 N N . MET A 1 388 ? -5.816 -32.390 -3.391 1.00 41.95 385 MET A N 1
ATOM 3083 C CA . MET A 1 388 ? -4.827 -31.794 -2.489 1.00 40.65 385 MET A CA 1
ATOM 3084 C C . MET A 1 388 ? -3.843 -32.854 -2.015 1.00 39.32 385 MET A C 1
ATOM 3085 O O . MET A 1 388 ? -2.636 -32.633 -2.026 1.00 39.58 385 MET A O 1
ATOM 3090 N N . TYR A 1 389 ? -4.385 -34.000 -1.611 1.00 38.00 386 TYR A N 1
ATOM 3091 C CA . TYR A 1 389 ? -3.627 -35.200 -1.256 1.00 37.22 386 TYR A CA 1
ATOM 3092 C C . TYR A 1 389 ? -2.613 -35.572 -2.345 1.00 36.63 386 TYR A C 1
ATOM 3093 O O . TYR A 1 389 ? -1.412 -35.675 -2.077 1.00 36.32 386 TYR A O 1
ATOM 3102 N N . ASP A 1 390 ? -3.097 -35.738 -3.574 1.00 36.01 387 ASP A N 1
ATOM 3103 C CA . ASP A 1 390 ? -2.231 -35.993 -4.723 1.00 35.72 387 ASP A CA 1
ATOM 3104 C C . ASP A 1 390 ? -1.151 -34.929 -4.888 1.00 35.32 387 ASP A C 1
ATOM 3105 O O . ASP A 1 390 ? 0.019 -35.264 -5.079 1.00 35.34 387 ASP A O 1
ATOM 3110 N N . GLU A 1 391 ? -1.542 -33.656 -4.797 1.00 35.04 388 GLU A N 1
ATOM 3111 C CA . GLU A 1 391 ? -0.606 -32.537 -4.920 1.00 35.11 388 GLU A CA 1
ATOM 3112 C C . GLU A 1 391 ? 0.463 -32.550 -3.827 1.00 33.90 388 GLU A C 1
ATOM 3113 O O . GLU A 1 391 ? 1.645 -32.321 -4.111 1.00 33.81 388 GLU A O 1
ATOM 3119 N N . ALA A 1 392 ? 0.041 -32.823 -2.590 1.00 32.75 389 ALA A N 1
ATOM 3120 C CA . ALA A 1 392 ? 0.943 -32.878 -1.448 1.00 32.09 389 ALA A CA 1
ATOM 3121 C C . ALA A 1 392 ? 2.002 -33.965 -1.635 1.00 31.65 389 ALA A C 1
ATOM 3122 O O . ALA A 1 392 ? 3.199 -33.719 -1.456 1.00 31.09 389 ALA A O 1
ATOM 3124 N N . ILE A 1 393 ? 1.559 -35.156 -2.025 1.00 31.56 390 ILE A N 1
ATOM 3125 C CA . ILE A 1 393 ? 2.471 -36.278 -2.293 1.00 31.75 390 ILE A CA 1
ATOM 3126 C C . ILE A 1 393 ? 3.434 -36.005 -3.466 1.00 32.19 390 ILE A C 1
ATOM 3127 O O . ILE A 1 393 ? 4.638 -36.252 -3.336 1.00 31.81 390 ILE A O 1
ATOM 3132 N N . SER A 1 394 ? 2.919 -35.462 -4.576 1.00 32.40 391 SER A N 1
ATOM 3133 C CA . SER A 1 394 ? 3.760 -35.094 -5.729 1.00 32.92 391 SER A CA 1
ATOM 3134 C C . SER A 1 394 ? 4.813 -34.047 -5.380 1.00 33.22 391 SER A C 1
ATOM 3135 O O . SER A 1 394 ? 5.878 -33.991 -6.002 1.00 33.87 391 SER A O 1
ATOM 3138 N N . ALA A 1 395 ? 4.515 -33.221 -4.377 1.00 33.36 392 ALA A N 1
ATOM 3139 C CA . ALA A 1 395 ? 5.422 -32.161 -3.931 1.00 32.69 392 ALA A CA 1
ATOM 3140 C C . ALA A 1 395 ? 6.479 -32.698 -2.978 1.00 32.46 392 ALA A C 1
ATOM 3141 O O . ALA A 1 395 ? 7.356 -31.954 -2.526 1.00 32.78 392 ALA A O 1
ATOM 3143 N N . GLY A 1 396 ? 6.387 -33.988 -2.659 1.00 31.89 393 GLY A N 1
ATOM 3144 C CA . GLY A 1 396 ? 7.381 -34.640 -1.812 1.00 31.33 393 GLY A CA 1
ATOM 3145 C C . GLY A 1 396 ? 6.989 -34.716 -0.349 1.00 30.98 393 GLY A C 1
ATOM 3146 O O . GLY A 1 396 ? 7.824 -35.026 0.512 1.00 30.81 393 GLY A O 1
ATOM 3147 N N . HIS A 1 397 ? 5.720 -34.426 -0.071 1.00 30.56 394 HIS A N 1
ATOM 3148 C CA . HIS A 1 397 ? 5.182 -34.495 1.285 1.00 30.17 394 HIS A CA 1
ATOM 3149 C C . HIS A 1 397 ? 4.287 -35.728 1.480 1.00 29.95 394 HIS A C 1
ATOM 3150 O O . HIS A 1 397 ? 4.273 -36.615 0.638 1.00 29.80 394 HIS A O 1
ATOM 3157 N N . GLU A 1 398 ? 3.551 -35.795 2.586 1.00 30.07 395 GLU A N 1
ATOM 3158 C CA . GLU A 1 398 ? 3.061 -37.092 3.087 1.00 30.13 395 GLU A CA 1
ATOM 3159 C C . GLU A 1 398 ? 1.590 -37.397 2.836 1.00 29.27 395 GLU A C 1
ATOM 3160 O O . GLU A 1 398 ? 1.196 -38.572 2.804 1.00 29.27 395 GLU A O 1
ATOM 3166 N N . GLY A 1 399 ? 0.791 -36.348 2.666 1.00 28.41 396 GLY A N 1
ATOM 3167 C CA . GLY A 1 399 ? -0.657 -36.479 2.554 1.00 27.50 396 GLY A CA 1
ATOM 3168 C C . GLY A 1 399 ? -1.360 -35.223 3.028 1.00 27.26 396 GLY A C 1
ATOM 3169 O O . GLY A 1 399 ? -0.895 -34.101 2.782 1.00 26.92 396 GLY A O 1
ATOM 3170 N N . VAL A 1 400 ? -2.472 -35.405 3.728 1.00 27.10 397 VAL A N 1
ATOM 3171 C CA . VAL A 1 400 ? -3.274 -34.271 4.175 1.00 27.34 397 VAL A CA 1
ATOM 3172 C C . VAL A 1 400 ? -3.683 -34.336 5.640 1.00 27.82 397 VAL A C 1
ATOM 3173 O O . VAL A 1 400 ? -3.863 -35.418 6.203 1.00 27.47 397 VAL A O 1
ATOM 3177 N N . MET A 1 401 ? -3.816 -33.157 6.243 1.00 28.43 398 MET A N 1
ATOM 3178 C CA . MET A 1 401 ? -4.465 -33.026 7.535 1.00 29.48 398 MET A CA 1
ATOM 3179 C C . MET A 1 401 ? -5.905 -32.641 7.261 1.00 30.00 398 MET A C 1
ATOM 3180 O O . MET A 1 401 ? -6.171 -31.779 6.420 1.00 30.36 398 MET A O 1
ATOM 3185 N N . ILE A 1 402 ? -6.829 -33.289 7.960 1.00 30.96 399 ILE A N 1
ATOM 3186 C CA . ILE A 1 402 ? -8.256 -33.004 7.832 1.00 31.68 399 ILE A CA 1
ATOM 3187 C C . ILE A 1 402 ? -8.827 -32.608 9.185 1.00 32.08 399 ILE A C 1
ATOM 3188 O O . ILE A 1 402 ? -8.851 -33.414 10.120 1.00 32.64 399 ILE A O 1
ATOM 3193 N N . LYS A 1 403 ? -9.307 -31.370 9.280 1.00 32.21 400 LYS A N 1
ATOM 3194 C CA . LYS A 1 403 ? -9.675 -30.781 10.571 1.00 32.31 400 LYS A CA 1
ATOM 3195 C C . LYS A 1 403 ? -11.094 -30.211 10.593 1.00 32.77 400 LYS A C 1
ATOM 3196 O O . LYS A 1 403 ? -11.554 -29.658 9.602 1.00 33.32 400 LYS A O 1
ATOM 3202 N N . LEU A 1 404 ? -11.771 -30.337 11.734 1.00 33.37 401 LEU A N 1
ATOM 3203 C CA . LEU A 1 404 ? -13.123 -29.798 11.936 1.00 33.88 401 LEU A CA 1
ATOM 3204 C C . LEU A 1 404 ? -13.051 -28.274 12.051 1.00 34.02 401 LEU A C 1
ATOM 3205 O O . LEU A 1 404 ? -12.439 -27.755 12.997 1.00 34.08 401 LEU A O 1
ATOM 3210 N N . PRO A 1 405 ? -13.662 -27.549 11.092 1.00 34.05 402 PRO A N 1
ATOM 3211 C CA . PRO A 1 405 ? -13.580 -26.077 11.067 1.00 34.19 402 PRO A CA 1
ATOM 3212 C C . PRO A 1 405 ? -14.131 -25.382 12.316 1.00 34.07 402 PRO A C 1
ATOM 3213 O O . PRO A 1 405 ? -13.787 -24.233 12.572 1.00 33.97 402 PRO A O 1
ATOM 3217 N N . SER A 1 406 ? -14.953 -26.080 13.094 1.00 34.13 403 SER A N 1
ATOM 3218 C CA . SER A 1 406 ? -15.513 -25.512 14.318 1.00 34.35 403 SER A CA 1
ATOM 3219 C C . SER A 1 406 ? -14.770 -25.923 15.598 1.00 33.86 403 SER A C 1
ATOM 3220 O O . SER A 1 406 ? -15.056 -25.400 16.678 1.00 33.70 403 SER A O 1
ATOM 3223 N N . SER A 1 407 ? -13.824 -26.853 15.476 1.00 33.31 404 SER A N 1
ATOM 3224 C CA . SER A 1 407 ? -13.114 -27.367 16.642 1.00 32.30 404 SER A CA 1
ATOM 3225 C C . SER A 1 407 ? -12.247 -26.277 17.271 1.00 31.57 404 SER A C 1
ATOM 3226 O O . SER A 1 407 ? -11.684 -25.451 16.546 1.00 31.24 404 SER A O 1
ATOM 3229 N N . PRO A 1 408 ? -12.187 -26.240 18.626 1.00 31.15 405 PRO A N 1
ATOM 3230 C CA . PRO A 1 408 ? -11.207 -25.419 19.351 1.00 30.87 405 PRO A CA 1
ATOM 3231 C C . PRO A 1 408 ? -9.859 -26.131 19.410 1.00 30.35 405 PRO A C 1
ATOM 3232 O O . PRO A 1 408 ? -9.762 -27.296 19.043 1.00 31.05 405 PRO A O 1
ATOM 3236 N N . TYR A 1 409 ? -8.833 -25.438 19.869 1.00 29.99 406 TYR A N 1
ATOM 3237 C CA . TYR A 1 409 ? -7.521 -26.038 20.011 1.00 29.51 406 TYR A CA 1
ATOM 3238 C C . TYR A 1 409 ? -7.389 -26.609 21.419 1.00 29.68 406 TYR A C 1
ATOM 3239 O O . TYR A 1 409 ? -7.536 -25.872 22.411 1.00 29.56 406 TYR A O 1
ATOM 3248 N N . ILE A 1 410 ? -7.126 -27.919 21.499 1.00 29.43 407 ILE A N 1
ATOM 3249 C CA . ILE A 1 410 ? -7.058 -28.623 22.783 1.00 29.04 407 ILE A CA 1
ATOM 3250 C C . ILE A 1 410 ? -5.649 -29.163 23.080 1.00 28.67 407 ILE A C 1
ATOM 3251 O O . ILE A 1 410 ? -5.287 -30.261 22.631 1.00 28.18 407 ILE A O 1
ATOM 3256 N N . PRO A 1 411 ? -4.855 -28.395 23.849 1.00 28.24 408 PRO A N 1
ATOM 3257 C CA . PRO A 1 411 ? -3.478 -28.772 24.165 1.00 28.25 408 PRO A CA 1
ATOM 3258 C C . PRO A 1 411 ? -3.324 -30.209 24.672 1.00 28.38 408 PRO A C 1
ATOM 3259 O O . PRO A 1 411 ? -4.063 -30.655 25.566 1.00 28.31 408 PRO A O 1
ATOM 3263 N N . GLY A 1 412 ? -2.389 -30.926 24.062 1.00 28.86 409 GLY A N 1
ATOM 3264 C CA . GLY A 1 412 ? -1.977 -32.247 24.520 1.00 30.02 409 GLY A CA 1
ATOM 3265 C C . GLY A 1 412 ? -2.909 -33.392 24.194 1.00 30.85 409 GLY A C 1
ATOM 3266 O O . GLY A 1 412 ? -2.630 -34.525 24.555 1.00 31.01 409 GLY A O 1
ATOM 3267 N N . LYS A 1 413 ? -3.998 -33.097 23.492 1.00 31.71 410 LYS A N 1
ATOM 3268 C CA . LYS A 1 413 ? -5.050 -34.070 23.240 1.00 32.64 410 LYS A CA 1
ATOM 3269 C C . LYS A 1 413 ? -4.993 -34.617 21.823 1.00 32.41 410 LYS A C 1
ATOM 3270 O O . LYS A 1 413 ? -4.736 -33.880 20.872 1.00 31.92 410 LYS A O 1
ATOM 3276 N N . ARG A 1 414 ? -5.250 -35.920 21.713 1.00 32.56 411 ARG A N 1
ATOM 3277 C CA . ARG A 1 414 ? -5.260 -36.647 20.453 1.00 33.03 411 ARG A CA 1
ATOM 3278 C C . ARG A 1 414 ? -6.667 -37.211 20.171 1.00 33.53 411 ARG A C 1
ATOM 3279 O O . ARG A 1 414 ? -6.931 -38.395 20.352 1.00 33.72 411 ARG A O 1
ATOM 3287 N N . GLY A 1 415 ? -7.577 -36.343 19.752 1.00 34.39 412 GLY A N 1
ATOM 3288 C CA . GLY A 1 415 ? -8.937 -36.764 19.410 1.00 35.33 412 GLY A CA 1
ATOM 3289 C C . GLY A 1 415 ? -9.190 -36.830 17.910 1.00 36.12 412 GLY A C 1
ATOM 3290 O O . GLY A 1 415 ? -8.258 -36.748 17.101 1.00 36.06 412 GLY A O 1
ATOM 3291 N N . LYS A 1 416 ? -10.460 -36.966 17.543 1.00 36.82 413 LYS A N 1
ATOM 3292 C CA . LYS A 1 416 ? -10.851 -37.080 16.143 1.00 37.86 413 LYS A CA 1
ATOM 3293 C C . LYS A 1 416 ? -11.059 -35.734 15.427 1.00 37.52 413 LYS A C 1
ATOM 3294 O O . LYS A 1 416 ? -11.411 -35.717 14.250 1.00 37.91 413 LYS A O 1
ATOM 3300 N N . ASN A 1 417 ? -10.838 -34.615 16.119 1.00 36.97 414 ASN A N 1
ATOM 3301 C CA . ASN A 1 417 ? -11.021 -33.293 15.502 1.00 36.59 414 ASN A CA 1
ATOM 3302 C C . ASN A 1 417 ? -9.981 -32.963 14.424 1.00 35.80 414 ASN A C 1
ATOM 3303 O O . ASN A 1 417 ? -10.232 -32.155 13.527 1.00 35.63 414 ASN A O 1
ATOM 3308 N N . TRP A 1 418 ? -8.808 -33.576 14.545 1.00 34.64 415 TRP A N 1
ATOM 3309 C CA . TRP A 1 418 ? -7.776 -33.519 13.522 1.00 33.43 415 TRP A CA 1
ATOM 3310 C C . TRP A 1 418 ? -7.492 -34.956 13.153 1.00 33.28 415 TRP A C 1
ATOM 3311 O O . TRP A 1 418 ? -7.379 -35.827 14.034 1.00 32.70 415 TRP A O 1
ATOM 3322 N N . LEU A 1 419 ? -7.384 -35.208 11.852 1.00 33.43 416 LEU A N 1
ATOM 3323 C CA . LEU A 1 419 ? -7.009 -36.534 11.358 1.00 33.40 416 LEU A CA 1
ATOM 3324 C C . LEU A 1 419 ? -5.889 -36.413 10.327 1.00 33.29 416 LEU A C 1
ATOM 3325 O O . LEU A 1 419 ? -5.934 -35.543 9.453 1.00 32.98 416 LEU A O 1
ATOM 3330 N N . LYS A 1 420 ? -4.875 -37.265 10.445 1.00 33.19 417 LYS A N 1
ATOM 3331 C CA . LYS A 1 420 ? -3.864 -37.364 9.405 1.00 33.70 417 LYS A CA 1
ATOM 3332 C C . LYS A 1 420 ? -4.192 -38.508 8.460 1.00 33.77 417 LYS A C 1
ATOM 3333 O O . LYS A 1 420 ? -4.493 -39.619 8.891 1.00 33.95 417 LYS A O 1
ATOM 3339 N N . VAL A 1 421 ? -4.167 -38.216 7.168 1.00 33.97 418 VAL A N 1
ATOM 3340 C CA . VAL A 1 421 ? -4.253 -39.260 6.157 1.00 34.23 418 VAL A CA 1
ATOM 3341 C C . VAL A 1 421 ? -3.028 -39.171 5.256 1.00 33.73 418 VAL A C 1
ATOM 3342 O O . VAL A 1 421 ? -2.822 -38.192 4.533 1.00 33.96 418 VAL A O 1
ATOM 3346 N N . LYS A 1 422 ? -2.187 -40.184 5.351 1.00 33.22 419 LYS A N 1
ATOM 3347 C CA . LYS A 1 422 ? -0.993 -40.228 4.537 1.00 32.75 419 LYS A CA 1
ATOM 3348 C C . LYS A 1 422 ? -0.858 -41.552 3.835 1.00 31.97 419 LYS A C 1
ATOM 3349 O O . LYS A 1 422 ? -1.449 -42.546 4.252 1.00 31.95 419 LYS A O 1
ATOM 3355 N N . ALA A 1 423 ? -0.095 -41.540 2.752 1.00 31.41 420 ALA A N 1
ATOM 3356 C CA . ALA A 1 423 ? 0.150 -42.725 1.952 1.00 31.07 420 ALA A CA 1
ATOM 3357 C C . ALA A 1 423 ? 0.976 -43.758 2.727 1.00 30.80 420 ALA A C 1
ATOM 3358 O O . ALA A 1 423 ? 0.644 -44.938 2.734 1.00 30.84 420 ALA A O 1
ATOM 3360 N N . ILE A 1 424 ? 2.034 -43.306 3.391 1.00 30.40 421 ILE A N 1
ATOM 3361 C CA . ILE A 1 424 ? 2.910 -44.208 4.147 1.00 30.40 421 ILE A CA 1
ATOM 3362 C C . ILE A 1 424 ? 2.359 -44.577 5.529 1.00 30.51 421 ILE A C 1
ATOM 3363 O O . ILE A 1 424 ? 1.537 -43.855 6.108 1.00 30.36 421 ILE A O 1
ATOM 3368 N N . MET A 1 425 ? 2.818 -45.696 6.070 1.00 30.83 422 MET A N 1
ATOM 3369 C CA . MET A 1 425 ? 2.420 -46.045 7.428 1.00 32.18 422 MET A CA 1
ATOM 3370 C C . MET A 1 425 ? 3.251 -45.366 8.536 1.00 31.42 422 MET A C 1
ATOM 3371 O O . MET A 1 425 ? 4.244 -44.685 8.269 1.00 31.06 422 MET A O 1
ATOM 3376 N N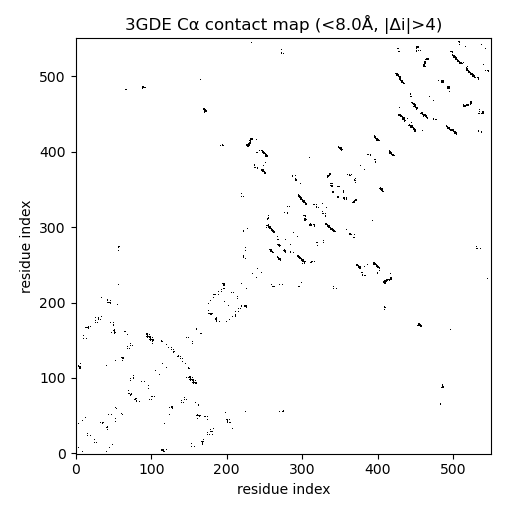 . GLU A 1 426 ? 2.799 -45.514 9.777 1.00 31.43 423 GLU A N 1
ATOM 3377 C CA . GLU A 1 426 ? 3.459 -44.890 10.918 1.00 31.32 423 GLU A CA 1
ATOM 3378 C C . GLU A 1 426 ? 4.729 -45.633 11.268 1.00 30.78 423 GLU A C 1
ATOM 3379 O O . GLU A 1 426 ? 4.821 -46.838 11.048 1.00 30.72 423 GLU A O 1
ATOM 3385 N N . THR A 1 427 ? 5.715 -44.899 11.776 1.00 30.40 424 THR A N 1
ATOM 3386 C CA . THR A 1 427 ? 6.806 -45.518 12.509 1.00 30.21 424 THR A CA 1
ATOM 3387 C C . THR A 1 427 ? 6.526 -45.281 13.981 1.00 30.54 424 THR A C 1
ATOM 3388 O O . THR A 1 427 ? 5.660 -44.467 14.336 1.00 30.52 424 THR A O 1
ATOM 3392 N N . LEU A 1 428 ? 7.229 -46.016 14.836 1.00 30.63 425 LEU A N 1
ATOM 3393 C CA . LEU A 1 428 ? 7.068 -45.873 16.276 1.00 30.79 425 LEU A CA 1
ATOM 3394 C C . LEU A 1 428 ? 8.386 -45.508 16.891 1.00 30.65 425 LEU A C 1
ATOM 3395 O O . LEU A 1 428 ? 9.442 -45.894 16.393 1.00 30.67 425 LEU A O 1
ATOM 3400 N N . ASP A 1 429 ? 8.340 -44.748 17.972 1.00 30.48 426 ASP A N 1
ATOM 3401 C CA . ASP A 1 429 ? 9.541 -44.566 18.734 1.00 30.47 426 ASP A CA 1
ATOM 3402 C C . ASP A 1 429 ? 9.445 -45.285 20.078 1.00 29.64 426 ASP A C 1
ATOM 3403 O O . ASP A 1 429 ? 8.505 -45.079 20.853 1.00 29.46 426 ASP A O 1
ATOM 3408 N N . LEU A 1 430 ? 10.397 -46.193 20.283 1.00 27.86 427 LEU A N 1
ATOM 3409 C CA . LEU A 1 430 ? 10.336 -47.170 21.346 1.00 27.27 427 LEU A CA 1
ATOM 3410 C C . LEU A 1 430 ? 11.639 -47.161 22.139 1.00 27.00 427 LEU A C 1
ATOM 3411 O O . LEU A 1 430 ? 12.709 -46.927 21.589 1.00 26.86 427 LEU A O 1
ATOM 3416 N N . VAL A 1 431 ? 11.533 -47.395 23.440 1.00 27.00 428 VAL A N 1
ATOM 3417 C CA . VAL A 1 431 ? 12.703 -47.391 24.318 1.00 27.14 428 VAL A CA 1
ATOM 3418 C C . VAL A 1 431 ? 13.498 -48.684 24.119 1.00 26.89 428 VAL A C 1
ATOM 3419 O O . VAL A 1 431 ? 12.920 -49.757 24.008 1.00 26.40 428 VAL A O 1
ATOM 3423 N N . VAL A 1 432 ? 14.820 -48.565 24.074 1.00 27.55 429 VAL A N 1
ATOM 3424 C CA . VAL A 1 432 ? 15.689 -49.737 24.062 1.00 28.28 429 VAL A CA 1
ATOM 3425 C C . VAL A 1 432 ? 15.930 -50.218 25.493 1.00 28.67 429 VAL A C 1
ATOM 3426 O O . VAL A 1 432 ? 16.699 -49.614 26.254 1.00 28.87 429 VAL A O 1
ATOM 3430 N N . VAL A 1 433 ? 15.247 -51.292 25.858 1.00 29.73 430 VAL A N 1
ATOM 3431 C CA . VAL A 1 433 ? 15.307 -51.825 27.223 1.00 30.43 430 VAL A CA 1
ATOM 3432 C C . VAL A 1 433 ? 16.271 -53.011 27.372 1.00 31.42 430 VAL A C 1
ATOM 3433 O O . VAL A 1 433 ? 16.609 -53.417 28.489 1.00 31.79 430 VAL A O 1
ATOM 3437 N N . GLY A 1 434 ? 16.713 -53.565 26.247 1.00 32.23 431 GLY A N 1
ATOM 3438 C CA . GLY A 1 434 ? 17.601 -54.727 26.271 1.00 33.24 431 GLY A CA 1
ATOM 3439 C C . GLY A 1 434 ? 18.282 -55.017 24.949 1.00 34.22 431 GLY A C 1
ATOM 3440 O O . GLY A 1 434 ? 18.140 -54.265 23.981 1.00 34.27 431 GLY A O 1
ATOM 3441 N N . GLY A 1 435 ? 19.021 -56.119 24.906 1.00 35.12 432 GLY A N 1
ATOM 3442 C CA . GLY A 1 435 ? 19.794 -56.458 23.729 1.00 36.66 432 GLY A CA 1
ATOM 3443 C C . GLY A 1 435 ? 20.421 -57.838 23.755 1.00 37.98 432 GLY A C 1
ATOM 3444 O O . GLY A 1 435 ? 20.253 -58.599 24.706 1.00 38.09 432 GLY A O 1
ATOM 3445 N N . GLU A 1 436 ? 21.130 -58.157 22.677 1.00 39.06 433 GLU A N 1
ATOM 3446 C CA . GLU A 1 436 ? 21.862 -59.400 22.550 1.00 40.60 433 GLU A CA 1
ATOM 3447 C C . GLU A 1 436 ? 23.200 -59.108 21.894 1.00 40.62 433 GLU A C 1
ATOM 3448 O O . GLU A 1 436 ? 23.285 -58.344 20.929 1.00 40.09 433 GLU A O 1
ATOM 3454 N N . TRP A 1 437 ? 24.249 -59.706 22.450 1.00 41.41 434 TRP A N 1
ATOM 3455 C CA . TRP A 1 437 ? 25.567 -59.665 21.839 1.00 42.15 434 TRP A CA 1
ATOM 3456 C C . TRP A 1 437 ? 25.570 -60.498 20.571 1.00 43.50 434 TRP A C 1
ATOM 3457 O O . TRP A 1 437 ? 24.918 -61.548 20.504 1.00 43.14 434 TRP A O 1
ATOM 3468 N N . GLY A 1 438 ? 26.280 -60.006 19.559 1.00 45.49 435 GLY A N 1
ATOM 3469 C CA . GLY A 1 438 ? 26.525 -60.772 18.334 1.00 48.33 435 GLY A CA 1
ATOM 3470 C C . GLY A 1 438 ? 27.412 -61.986 18.583 1.00 50.39 435 GLY A C 1
ATOM 3471 O O . GLY A 1 438 ? 27.777 -62.291 19.728 1.00 50.16 435 GLY A O 1
ATOM 3472 N N . GLU A 1 439 ? 27.770 -62.678 17.504 1.00 52.68 436 GLU A N 1
ATOM 3473 C CA . GLU A 1 439 ? 28.457 -63.972 17.601 1.00 54.79 436 GLU A CA 1
ATOM 3474 C C . GLU A 1 439 ? 29.661 -64.039 16.663 1.00 55.86 436 GLU A C 1
ATOM 3475 O O . GLU A 1 439 ? 29.716 -63.307 15.660 1.00 56.03 436 GLU A O 1
ATOM 3481 N N . GLY A 1 440 ? 30.621 -64.907 16.998 1.00 56.93 437 GLY A N 1
ATOM 3482 C CA . GLY A 1 440 ? 31.837 -65.079 16.195 1.00 58.43 437 GLY A CA 1
ATOM 3483 C C . GLY A 1 440 ? 32.655 -63.800 16.089 1.00 59.41 437 GLY A C 1
ATOM 3484 O O . GLY A 1 440 ? 33.221 -63.340 17.082 1.00 59.74 437 GLY A O 1
ATOM 3485 N N . LYS A 1 441 ? 32.718 -63.226 14.886 1.00 60.21 438 LYS A N 1
ATOM 3486 C CA . LYS A 1 441 ? 33.385 -61.936 14.688 1.00 61.05 438 LYS A CA 1
ATOM 3487 C C . LYS A 1 441 ? 32.561 -60.792 15.278 1.00 61.22 438 LYS A C 1
ATOM 3488 O O . LYS A 1 441 ? 33.089 -59.977 16.036 1.00 61.47 438 LYS A O 1
ATOM 3494 N N . ARG A 1 442 ? 31.266 -60.760 14.954 1.00 61.37 439 ARG A N 1
ATOM 3495 C CA . ARG A 1 442 ? 30.336 -59.703 15.409 1.00 61.23 439 ARG A CA 1
ATOM 3496 C C . ARG A 1 442 ? 30.092 -59.700 16.932 1.00 60.61 439 ARG A C 1
ATOM 3497 O O . ARG A 1 442 ? 29.269 -58.931 17.442 1.00 60.55 439 ARG A O 1
ATOM 3505 N N . SER A 1 443 ? 30.836 -60.555 17.633 1.00 59.90 440 SER A N 1
ATOM 3506 C CA . SER A 1 443 ? 30.768 -60.740 19.085 1.00 59.13 440 SER A CA 1
ATOM 3507 C C . SER A 1 443 ? 30.987 -59.461 19.888 1.00 58.40 440 SER A C 1
ATOM 3508 O O . SER A 1 443 ? 30.461 -59.321 20.993 1.00 58.43 440 SER A O 1
ATOM 3511 N N . HIS A 1 444 ? 31.778 -58.546 19.330 1.00 57.46 441 HIS A N 1
ATOM 3512 C CA . HIS A 1 444 ? 32.112 -57.271 19.979 1.00 56.33 441 HIS A CA 1
ATOM 3513 C C . HIS A 1 444 ? 31.023 -56.197 19.804 1.00 54.84 441 HIS A C 1
ATOM 3514 O O . HIS A 1 444 ? 31.160 -55.082 20.311 1.00 54.65 441 HIS A O 1
ATOM 3521 N N . TRP A 1 445 ? 29.955 -56.543 19.086 1.00 53.06 442 TRP A N 1
ATOM 3522 C CA . TRP A 1 445 ? 28.816 -55.652 18.896 1.00 51.38 442 TRP A CA 1
ATOM 3523 C C . TRP A 1 445 ? 27.525 -56.248 19.432 1.00 49.65 442 TRP A C 1
ATOM 3524 O O . TRP A 1 445 ? 27.313 -57.461 19.367 1.00 49.16 442 TRP A O 1
ATOM 3535 N N . LEU A 1 446 ? 26.655 -55.378 19.937 1.00 47.56 443 LEU A N 1
ATOM 3536 C CA . LEU A 1 446 ? 25.251 -55.729 20.114 1.00 45.64 443 LEU A CA 1
ATOM 3537 C C . LEU A 1 446 ? 24.638 -55.895 18.722 1.00 44.40 443 LEU A C 1
ATOM 3538 O O . LEU A 1 446 ? 24.925 -55.104 17.820 1.00 44.53 443 LEU A O 1
ATOM 3543 N N . SER A 1 447 ? 23.826 -56.931 18.540 1.00 42.60 444 SER A N 1
ATOM 3544 C CA . SER A 1 447 ? 23.261 -57.234 17.221 1.00 41.17 444 SER A CA 1
ATOM 3545 C C . SER A 1 447 ? 21.740 -57.086 17.177 1.00 39.90 444 SER A C 1
ATOM 3546 O O . SER A 1 447 ? 21.160 -56.860 16.110 1.00 40.21 444 SER A O 1
ATOM 3549 N N . SER A 1 448 ? 21.119 -57.194 18.351 1.00 37.89 445 SER A N 1
ATOM 3550 C CA . SER A 1 448 ? 19.669 -57.274 18.513 1.00 35.83 445 SER A CA 1
ATOM 3551 C C . SER A 1 448 ? 19.217 -56.423 19.712 1.00 34.47 445 SER A C 1
ATOM 3552 O O . SER A 1 448 ? 19.935 -56.346 20.711 1.00 34.09 445 SER A O 1
ATOM 3555 N N . PHE A 1 449 ? 18.032 -55.811 19.622 1.00 32.75 446 PHE A N 1
ATOM 3556 C CA . PHE A 1 449 ? 17.567 -54.820 20.622 1.00 31.05 446 PHE A CA 1
ATOM 3557 C C . PHE A 1 449 ? 16.112 -55.015 21.029 1.00 30.19 446 PHE A C 1
ATOM 3558 O O . PHE A 1 449 ? 15.237 -55.139 20.184 1.00 29.98 446 PHE A O 1
ATOM 3566 N N . GLU A 1 450 ? 15.866 -55.044 22.333 1.00 29.86 447 GLU A N 1
ATOM 3567 C CA . GLU A 1 450 ? 14.512 -55.186 22.889 1.00 29.55 447 GLU A CA 1
ATOM 3568 C C . GLU A 1 450 ? 13.859 -53.816 22.979 1.00 28.66 447 GLU A C 1
ATOM 3569 O O . GLU A 1 450 ? 14.501 -52.848 23.412 1.00 28.09 447 GLU A O 1
ATOM 3575 N N . LEU A 1 451 ? 12.589 -53.740 22.581 1.00 27.75 448 LEU A N 1
ATOM 3576 C CA . LEU A 1 451 ? 11.906 -52.450 22.417 1.00 27.37 448 LEU A CA 1
ATOM 3577 C C . LEU A 1 451 ? 10.641 -52.362 23.249 1.00 27.04 448 LEU A C 1
ATOM 3578 O O . LEU A 1 451 ? 9.872 -53.323 23.332 1.00 27.12 448 LEU A O 1
ATOM 3583 N N . ALA A 1 452 ? 10.420 -51.201 23.861 1.00 26.43 449 ALA A N 1
ATOM 3584 C CA . ALA A 1 452 ? 9.283 -51.035 24.758 1.00 26.26 449 ALA A CA 1
ATOM 3585 C C . ALA A 1 452 ? 8.559 -49.725 24.537 1.00 26.20 449 ALA A C 1
ATOM 3586 O O . ALA A 1 452 ? 9.177 -48.706 24.233 1.00 26.16 449 ALA A O 1
ATOM 3588 N N . CYS A 1 453 ? 7.240 -49.773 24.677 1.00 26.66 450 CYS A N 1
ATOM 3589 C CA . CYS A 1 453 ? 6.418 -48.577 24.684 1.00 27.09 450 CYS A CA 1
ATOM 3590 C C . CYS A 1 453 ? 6.158 -48.146 26.143 1.00 27.33 450 CYS A C 1
ATOM 3591 O O . CYS A 1 453 ? 6.463 -48.882 27.075 1.00 27.22 450 CYS A O 1
ATOM 3594 N N . LEU A 1 454 ? 5.585 -46.960 26.322 1.00 27.77 451 LEU A N 1
ATOM 3595 C CA . LEU A 1 454 ? 5.378 -46.375 27.636 1.00 28.59 451 LEU A CA 1
ATOM 3596 C C . LEU A 1 454 ? 3.928 -46.462 28.142 1.00 29.13 451 LEU A C 1
ATOM 3597 O O . LEU A 1 454 ? 2.979 -46.216 27.400 1.00 29.57 451 LEU A O 1
ATOM 3602 N N . ASP A 1 455 ? 3.768 -46.838 29.407 1.00 29.86 452 ASP A N 1
ATOM 3603 C CA . ASP A 1 455 ? 2.492 -46.708 30.093 1.00 30.17 452 ASP A CA 1
ATOM 3604 C C . ASP A 1 455 ? 2.554 -45.368 30.817 1.00 30.30 452 ASP A C 1
ATOM 3605 O O . ASP A 1 455 ? 3.269 -45.235 31.808 1.00 30.31 452 ASP A O 1
ATOM 3610 N N . PRO A 1 456 ? 1.835 -44.353 30.304 1.00 30.42 453 PRO A N 1
ATOM 3611 C CA . PRO A 1 456 ? 1.968 -42.999 30.847 1.00 30.63 453 PRO A CA 1
ATOM 3612 C C . PRO A 1 456 ? 1.357 -42.786 32.248 1.00 30.64 453 PRO A C 1
ATOM 3613 O O . PRO A 1 456 ? 1.645 -41.774 32.873 1.00 30.81 453 PRO A O 1
ATOM 3617 N N . VAL A 1 457 ? 0.538 -43.714 32.740 1.00 30.55 454 VAL A N 1
ATOM 3618 C CA . VAL A 1 457 ? 0.041 -43.578 34.112 1.00 30.58 454 VAL A CA 1
ATOM 3619 C C . VAL A 1 457 ? 1.047 -44.033 35.177 1.00 30.41 454 VAL A C 1
ATOM 3620 O O . VAL A 1 457 ? 1.212 -43.360 36.200 1.00 29.89 454 VAL A O 1
ATOM 3624 N N . THR A 1 458 ? 1.745 -45.136 34.906 1.00 29.98 455 THR A N 1
ATOM 3625 C CA . THR A 1 458 ? 2.709 -45.695 35.842 1.00 29.93 455 THR A CA 1
ATOM 3626 C C . THR A 1 458 ? 4.174 -45.394 35.487 1.00 29.94 455 THR A C 1
ATOM 3627 O O . THR A 1 458 ? 5.074 -45.611 36.305 1.00 29.01 455 THR A O 1
ATOM 3631 N N . GLY A 1 459 ? 4.406 -44.927 34.259 1.00 30.22 456 GLY A N 1
ATOM 3632 C CA . GLY A 1 459 ? 5.758 -44.765 33.713 1.00 30.85 456 GLY A CA 1
ATOM 3633 C C . GLY A 1 459 ? 6.497 -46.073 33.424 1.00 31.19 456 GLY A C 1
ATOM 3634 O O . GLY A 1 459 ? 7.693 -46.071 33.124 1.00 31.23 456 GLY A O 1
ATOM 3635 N N . LYS A 1 460 ? 5.801 -47.197 33.533 1.00 31.67 457 LYS A N 1
ATOM 3636 C CA . LYS A 1 460 ? 6.418 -48.496 33.249 1.00 32.52 457 LYS A CA 1
ATOM 3637 C C . LYS A 1 460 ? 6.624 -48.698 31.742 1.00 32.15 457 LYS A C 1
ATOM 3638 O O . LYS A 1 460 ? 5.862 -48.174 30.932 1.00 32.04 457 LYS A O 1
ATOM 3644 N N . LEU A 1 461 ? 7.671 -49.437 31.381 1.00 32.26 458 LEU A N 1
ATOM 3645 C CA . LEU A 1 461 ? 7.951 -49.759 29.980 1.00 32.51 458 LEU A CA 1
ATOM 3646 C C . LEU A 1 461 ? 7.433 -51.149 29.668 1.00 32.66 458 LEU A C 1
ATOM 3647 O O . LEU A 1 461 ? 7.810 -52.121 30.334 1.00 32.94 458 LEU A O 1
ATOM 3652 N N . LEU A 1 462 ? 6.562 -51.239 28.666 1.00 32.67 459 LEU A N 1
ATOM 3653 C CA . LEU A 1 462 ? 5.974 -52.509 28.267 1.00 32.76 459 LEU A CA 1
ATOM 3654 C C . LEU A 1 462 ? 6.589 -52.977 26.946 1.00 32.96 459 LEU A C 1
ATOM 3655 O O . LEU A 1 462 ? 6.496 -52.284 25.920 1.00 32.80 459 LEU A O 1
ATOM 3660 N N . LYS A 1 463 ? 7.234 -54.146 26.990 1.00 33.18 460 LYS A N 1
ATOM 3661 C CA . LYS A 1 463 ? 7.875 -54.740 25.814 1.00 33.47 460 LYS A CA 1
ATOM 3662 C C . LYS A 1 463 ? 6.897 -54.946 24.673 1.00 33.16 460 LYS A C 1
ATOM 3663 O O . LYS A 1 463 ? 5.742 -55.301 24.879 1.00 32.94 460 LYS A O 1
ATOM 3669 N N . VAL A 1 464 ? 7.390 -54.738 23.463 1.00 32.86 461 VAL A N 1
ATOM 3670 C CA . VAL A 1 464 ? 6.535 -54.690 22.298 1.00 32.99 461 VAL A CA 1
ATOM 3671 C C . VAL A 1 464 ? 7.191 -55.411 21.103 1.00 33.02 461 VAL A C 1
ATOM 3672 O O . VAL A 1 464 ? 6.536 -55.740 20.120 1.00 33.03 461 VAL A O 1
ATOM 3676 N N . GLY A 1 465 ? 8.483 -55.688 21.212 1.00 32.95 462 GLY A N 1
ATOM 3677 C CA . GLY A 1 465 ? 9.164 -56.416 20.159 1.00 33.11 462 GLY A CA 1
ATOM 3678 C C . GLY A 1 465 ? 10.671 -56.414 20.263 1.00 33.04 462 GLY A C 1
ATOM 3679 O O . GLY A 1 465 ? 11.243 -55.988 21.273 1.00 32.34 462 GLY A O 1
ATOM 3680 N N . ARG A 1 466 ? 11.297 -56.903 19.197 1.00 33.15 463 ARG A N 1
ATOM 3681 C CA . ARG A 1 466 ? 12.741 -57.021 19.100 1.00 33.68 463 ARG A CA 1
ATOM 3682 C C . ARG A 1 466 ? 13.192 -56.764 17.667 1.00 33.14 463 ARG A C 1
ATOM 3683 O O . ARG A 1 466 ? 12.591 -57.277 16.729 1.00 33.33 463 ARG A O 1
ATOM 3691 N N . VAL A 1 467 ? 14.263 -55.989 17.514 1.00 32.68 464 VAL A N 1
ATOM 3692 C CA . VAL A 1 467 ? 14.719 -55.537 16.202 1.00 31.96 464 VAL A CA 1
ATOM 3693 C C . VAL A 1 467 ? 16.186 -55.899 15.950 1.00 32.19 464 VAL A C 1
ATOM 3694 O O . VAL A 1 467 ? 17.023 -55.770 16.842 1.00 31.17 464 VAL A O 1
ATOM 3698 N N . ALA A 1 468 ? 16.471 -56.350 14.721 1.00 32.33 465 ALA A N 1
ATOM 3699 C CA . ALA A 1 468 ? 17.820 -56.756 14.315 1.00 32.56 465 ALA A CA 1
ATOM 3700 C C . ALA A 1 468 ? 18.160 -56.280 12.902 1.00 32.95 465 ALA A C 1
ATOM 3701 O O . ALA A 1 468 ? 19.336 -56.211 12.533 1.00 33.49 465 ALA A O 1
ATOM 3703 N N . THR A 1 469 ? 17.136 -55.944 12.117 1.00 33.08 466 THR A N 1
ATOM 3704 C CA . THR A 1 469 ? 17.346 -55.458 10.750 1.00 33.35 466 THR A CA 1
ATOM 3705 C C . THR A 1 469 ? 17.328 -53.936 10.666 1.00 32.80 466 THR A C 1
ATOM 3706 O O . THR A 1 469 ? 16.715 -53.267 11.489 1.00 32.60 466 THR A O 1
ATOM 3710 N N . GLY A 1 470 ? 18.007 -53.405 9.656 1.00 32.89 467 GLY A N 1
ATOM 3711 C CA . GLY A 1 470 ? 18.003 -51.984 9.368 1.00 32.66 467 GLY A CA 1
ATOM 3712 C C . GLY A 1 470 ? 19.258 -51.284 9.841 1.00 33.13 467 GLY A C 1
ATOM 3713 O O . GLY A 1 470 ? 19.379 -50.068 9.672 1.00 32.99 467 GLY A O 1
ATOM 3714 N N . PHE A 1 471 ? 20.189 -52.047 10.422 1.00 33.35 468 PHE A N 1
ATOM 3715 C CA . PHE A 1 471 ? 21.434 -51.498 10.995 1.00 34.12 468 PHE A CA 1
ATOM 3716 C C . PHE A 1 471 ? 22.623 -51.637 10.041 1.00 35.06 468 PHE A C 1
ATOM 3717 O O . PHE A 1 471 ? 22.822 -52.702 9.459 1.00 35.63 468 PHE A O 1
ATOM 3725 N N . THR A 1 472 ? 23.416 -50.576 9.889 1.00 36.24 469 THR A N 1
ATOM 3726 C CA . THR A 1 472 ? 24.747 -50.702 9.272 1.00 37.23 469 THR A CA 1
ATOM 3727 C C . THR A 1 472 ? 25.705 -51.160 10.354 1.00 38.21 469 THR A C 1
ATOM 3728 O O . THR A 1 472 ? 25.364 -51.142 11.539 1.00 38.25 469 THR A O 1
ATOM 3732 N N . GLU A 1 473 ? 26.912 -51.552 9.975 1.00 39.44 470 GLU A N 1
ATOM 3733 C CA . GLU A 1 473 ? 27.839 -52.008 10.997 1.00 41.01 470 GLU A CA 1
ATOM 3734 C C . GLU A 1 473 ? 28.442 -50.886 11.820 1.00 40.79 470 GLU A C 1
ATOM 3735 O O . GLU A 1 473 ? 28.753 -51.083 12.988 1.00 40.95 470 GLU A O 1
ATOM 3741 N N . GLU A 1 474 ? 28.554 -49.700 11.232 1.00 40.95 471 GLU A N 1
ATOM 3742 C CA . GLU A 1 474 ? 28.910 -48.527 12.005 1.00 41.99 471 GLU A CA 1
ATOM 3743 C C . GLU A 1 474 ? 27.785 -48.150 13.003 1.00 41.43 471 GLU A C 1
ATOM 3744 O O . GLU A 1 474 ? 28.077 -47.734 14.124 1.00 41.42 471 GLU A O 1
ATOM 3750 N N . ASP A 1 475 ? 26.519 -48.324 12.604 1.00 40.91 472 ASP A N 1
ATOM 3751 C CA . ASP A 1 475 ? 25.384 -48.227 13.532 1.00 40.24 472 ASP A CA 1
ATOM 3752 C C . ASP A 1 475 ? 25.624 -49.100 14.752 1.00 40.00 472 ASP A C 1
ATOM 3753 O O . ASP A 1 475 ? 25.492 -48.635 15.875 1.00 39.82 472 ASP A O 1
ATOM 3758 N N . LEU A 1 476 ? 25.982 -50.362 14.521 1.00 39.75 473 LEU A N 1
ATOM 3759 C CA . LEU A 1 476 ? 26.224 -51.314 15.614 1.00 39.68 473 LEU A CA 1
ATOM 3760 C C . LEU A 1 476 ? 27.437 -50.952 16.467 1.00 39.53 473 LEU A C 1
ATOM 3761 O O . LEU A 1 476 ? 27.416 -51.146 17.669 1.00 39.42 473 LEU A O 1
ATOM 3766 N N . GLU A 1 477 ? 28.481 -50.428 15.834 1.00 39.98 474 GLU A N 1
ATOM 3767 C CA . GLU A 1 477 ? 29.658 -49.927 16.539 1.00 40.94 474 GLU A CA 1
ATOM 3768 C C . GLU A 1 477 ? 29.242 -48.817 17.491 1.00 40.26 474 GLU A C 1
ATOM 3769 O O . GLU A 1 477 ? 29.558 -48.860 18.679 1.00 39.74 474 GLU A O 1
ATOM 3775 N N . GLU A 1 478 ? 28.526 -47.834 16.946 1.00 39.93 475 GLU A N 1
ATOM 3776 C CA . GLU A 1 478 ? 28.127 -46.634 17.679 1.00 40.22 475 GLU A CA 1
ATOM 3777 C C . GLU A 1 478 ? 27.146 -46.931 18.816 1.00 39.07 475 GLU A C 1
ATOM 3778 O O . GLU A 1 478 ? 27.268 -46.371 19.901 1.00 39.04 475 GLU A O 1
ATOM 3784 N N . LEU A 1 479 ? 26.192 -47.823 18.561 1.00 38.25 476 LEU A N 1
ATOM 3785 C CA . LEU A 1 479 ? 25.149 -48.155 19.525 1.00 37.42 476 LEU A CA 1
ATOM 3786 C C . LEU A 1 479 ? 25.674 -49.011 20.669 1.00 37.37 476 LEU A C 1
ATOM 3787 O O . LEU A 1 479 ? 25.200 -48.890 21.805 1.00 36.60 476 LEU A O 1
ATOM 3792 N N . THR A 1 480 ? 26.637 -49.879 20.350 1.00 37.41 477 THR A N 1
ATOM 3793 C CA . THR A 1 480 ? 27.344 -50.692 21.342 1.00 37.46 477 THR A CA 1
ATOM 3794 C C . THR A 1 480 ? 28.112 -49.793 22.321 1.00 37.80 477 THR A C 1
ATOM 3795 O O . THR A 1 480 ? 28.074 -50.016 23.534 1.00 37.36 477 THR A O 1
ATOM 3799 N N . GLU A 1 481 ? 28.779 -48.768 21.795 1.00 38.13 478 GLU A N 1
ATOM 3800 C CA . GLU A 1 481 ? 29.560 -47.871 22.639 1.00 39.09 478 GLU A CA 1
ATOM 3801 C C . GLU A 1 481 ? 28.681 -47.034 23.564 1.00 38.74 478 GLU A C 1
ATOM 3802 O O . GLU A 1 481 ? 29.049 -46.790 24.711 1.00 38.66 478 GLU A O 1
ATOM 3808 N N . MET A 1 482 ? 27.515 -46.615 23.080 1.00 38.45 479 MET A N 1
ATOM 3809 C CA . MET A 1 482 ? 26.615 -45.826 23.916 1.00 38.43 479 MET A CA 1
ATOM 3810 C C . MET A 1 482 ? 25.762 -46.645 24.890 1.00 37.46 479 MET A C 1
ATOM 3811 O O . MET A 1 482 ? 25.264 -46.101 25.870 1.00 37.56 479 MET A O 1
ATOM 3816 N N . PHE A 1 483 ? 25.639 -47.948 24.640 1.00 36.76 480 PHE A N 1
ATOM 3817 C CA . PHE A 1 483 ? 24.833 -48.845 25.480 1.00 36.24 480 PHE A CA 1
ATOM 3818 C C . PHE A 1 483 ? 25.607 -49.576 26.549 1.00 35.69 480 PHE A C 1
ATOM 3819 O O . PHE A 1 483 ? 25.055 -49.912 27.600 1.00 35.24 480 PHE A O 1
ATOM 3827 N N . ARG A 1 484 ? 26.866 -49.873 26.240 1.00 34.91 481 ARG A N 1
ATOM 3828 C CA . ARG A 1 484 ? 27.759 -50.591 27.144 1.00 34.66 481 ARG A CA 1
ATOM 3829 C C . ARG A 1 484 ? 27.689 -50.101 28.609 1.00 33.30 481 ARG A C 1
ATOM 3830 O O . ARG A 1 484 ? 27.469 -50.917 29.499 1.00 33.13 481 ARG A O 1
ATOM 3838 N N . PRO A 1 485 ? 27.848 -48.772 28.856 1.00 32.52 482 PRO A N 1
ATOM 3839 C CA . PRO A 1 485 ? 27.810 -48.264 30.247 1.00 31.91 482 PRO A CA 1
ATOM 3840 C C . PRO A 1 485 ? 26.484 -48.513 30.966 1.00 31.09 482 PRO A C 1
ATOM 3841 O O . PRO A 1 485 ? 26.439 -48.536 32.196 1.00 30.82 482 PRO A O 1
ATOM 3845 N N . LEU A 1 486 ? 25.423 -48.707 30.188 1.00 30.28 483 LEU A N 1
ATOM 3846 C CA . LEU A 1 486 ? 24.074 -48.834 30.718 1.00 29.59 483 LEU A CA 1
ATOM 3847 C C . LEU A 1 486 ? 23.681 -50.278 31.009 1.00 29.35 483 LEU A C 1
ATOM 3848 O O . LEU A 1 486 ? 22.545 -50.527 31.411 1.00 28.57 483 LEU A O 1
ATOM 3853 N N . ILE A 1 487 ? 24.605 -51.222 30.808 1.00 29.69 484 ILE A N 1
ATOM 3854 C CA . ILE A 1 487 ? 24.299 -52.636 31.059 1.00 30.55 484 ILE A CA 1
ATOM 3855 C C . ILE A 1 487 ? 24.154 -52.895 32.556 1.00 31.89 484 ILE A C 1
ATOM 3856 O O . ILE A 1 487 ? 25.058 -52.632 33.358 1.00 31.61 484 ILE A O 1
ATOM 3861 N N . VAL A 1 488 ? 22.994 -53.431 32.901 1.00 33.33 485 VAL A N 1
ATOM 3862 C CA . VAL A 1 488 ? 22.541 -53.506 34.264 1.00 35.14 485 VAL A CA 1
ATOM 3863 C C . VAL A 1 488 ? 22.191 -54.980 34.581 1.00 36.34 485 VAL A C 1
ATOM 3864 O O . VAL A 1 488 ? 21.925 -55.364 35.719 1.00 36.28 485 VAL A O 1
ATOM 3868 N N . SER A 1 489 ? 22.209 -55.795 33.538 1.00 38.27 486 SER A N 1
ATOM 3869 C CA . SER A 1 489 ? 22.018 -57.232 33.655 1.00 40.60 486 SER A CA 1
ATOM 3870 C C . SER A 1 489 ? 22.688 -57.863 32.448 1.00 41.99 486 SER A C 1
ATOM 3871 O O . SER A 1 489 ? 22.553 -57.367 31.329 1.00 41.98 486 SER A O 1
ATOM 3874 N N . GLN A 1 490 ? 23.453 -58.921 32.687 1.00 43.97 487 GLN A N 1
ATOM 3875 C CA . GLN A 1 490 ? 23.976 -59.743 31.596 1.00 45.65 487 GLN A CA 1
ATOM 3876 C C . GLN A 1 490 ? 23.872 -61.219 31.941 1.00 46.36 487 GLN A C 1
ATOM 3877 O O . GLN A 1 490 ? 24.585 -61.711 32.826 1.00 46.59 487 GLN A O 1
ATOM 3883 N N . GLN A 1 491 ? 22.953 -61.896 31.251 1.00 47.18 488 GLN A N 1
ATOM 3884 C CA . GLN A 1 491 ? 22.812 -63.347 31.312 1.00 48.16 488 GLN A CA 1
ATOM 3885 C C . GLN A 1 491 ? 23.254 -63.937 29.972 1.00 47.96 488 GLN A C 1
ATOM 3886 O O . GLN A 1 491 ? 22.429 -64.195 29.084 1.00 48.20 488 GLN A O 1
ATOM 3892 N N . GLY A 1 492 ? 24.566 -64.112 29.826 1.00 47.74 489 GLY A N 1
ATOM 3893 C CA . GLY A 1 492 ? 25.148 -64.679 28.616 1.00 47.29 489 GLY A CA 1
ATOM 3894 C C . GLY A 1 492 ? 25.165 -63.728 27.438 1.00 46.90 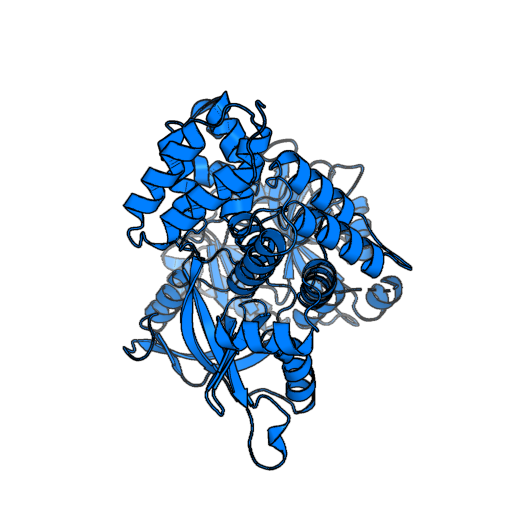489 GLY A C 1
ATOM 3895 O O . GLY A 1 492 ? 26.006 -62.827 27.361 1.00 47.45 489 GLY A O 1
ATOM 3896 N N . LYS A 1 493 ? 24.238 -63.937 26.511 1.00 46.15 490 LYS A N 1
ATOM 3897 C CA . LYS A 1 493 ? 24.099 -63.058 25.358 1.00 45.59 490 LYS A CA 1
ATOM 3898 C C . LYS A 1 493 ? 23.107 -61.935 25.659 1.00 44.48 490 LYS A C 1
ATOM 3899 O O . LYS A 1 493 ? 23.261 -60.826 25.153 1.00 44.58 490 LYS A O 1
ATOM 3905 N N . LYS A 1 494 ? 22.100 -62.246 26.480 1.00 43.08 491 LYS A N 1
ATOM 3906 C CA . LYS A 1 494 ? 21.076 -61.298 26.933 1.00 41.77 491 LYS A CA 1
ATOM 3907 C C . LYS A 1 494 ? 21.619 -60.222 27.879 1.00 40.32 491 LYS A C 1
ATOM 3908 O O . LYS A 1 494 ? 22.200 -60.541 28.930 1.00 39.89 491 LYS A O 1
ATOM 3914 N N . VAL A 1 495 ? 21.420 -58.957 27.506 1.00 38.25 492 VAL A N 1
ATOM 3915 C CA . VAL A 1 495 ? 21.667 -57.833 28.412 1.00 36.56 492 VAL A CA 1
ATOM 3916 C C . VAL A 1 495 ? 20.403 -56.981 28.595 1.00 35.93 492 VAL A C 1
ATOM 3917 O O . VAL A 1 495 ? 19.530 -56.939 27.718 1.00 35.42 492 VAL A O 1
ATOM 3921 N N . GLU A 1 496 ? 20.307 -56.334 29.752 1.00 34.57 493 GLU A N 1
ATOM 3922 C CA . GLU A 1 496 ? 19.272 -55.346 30.004 1.00 33.96 493 GLU A CA 1
ATOM 3923 C C . GLU A 1 496 ? 19.935 -53.989 30.208 1.00 32.38 493 GLU A C 1
ATOM 3924 O O . GLU A 1 496 ? 21.053 -53.912 30.724 1.00 32.29 493 GLU A O 1
ATOM 3930 N N . PHE A 1 497 ? 19.257 -52.933 29.771 1.00 30.99 494 PHE A N 1
ATOM 3931 C CA . PHE A 1 497 ? 19.759 -51.567 29.902 1.00 29.99 494 PHE A CA 1
ATOM 3932 C C . PHE A 1 497 ? 18.916 -50.714 30.833 1.00 29.58 494 PHE A C 1
ATOM 3933 O O . PHE A 1 497 ? 17.715 -50.943 30.987 1.00 29.11 494 PHE A O 1
ATOM 3941 N N . ILE A 1 498 ? 19.576 -49.732 31.447 1.00 29.15 495 ILE A N 1
ATOM 3942 C CA . ILE A 1 498 ? 18.922 -48.542 31.993 1.00 28.68 495 ILE A CA 1
ATOM 3943 C C . ILE A 1 498 ? 18.185 -47.864 30.833 1.00 28.45 495 ILE A C 1
ATOM 3944 O O . ILE A 1 498 ? 18.811 -47.496 29.846 1.00 28.28 495 ILE A O 1
ATOM 3949 N N . PRO A 1 499 ? 16.852 -47.735 30.934 1.00 28.62 496 PRO A N 1
ATOM 3950 C CA . PRO A 1 499 ? 16.082 -47.073 29.872 1.00 29.12 496 PRO A CA 1
ATOM 3951 C C . PRO A 1 499 ? 16.568 -45.637 29.632 1.00 29.36 496 PRO A C 1
ATOM 3952 O O . PRO A 1 499 ? 16.663 -44.851 30.572 1.00 29.80 496 PRO A O 1
ATOM 3956 N N . LYS A 1 500 ? 16.893 -45.319 28.384 1.00 29.06 497 LYS A N 1
ATOM 3957 C CA . LYS A 1 500 ? 17.599 -44.084 28.062 1.00 29.23 497 LYS A CA 1
ATOM 3958 C C . LYS A 1 500 ? 17.384 -43.701 26.591 1.00 28.53 497 LYS A C 1
ATOM 3959 O O . LYS A 1 500 ? 16.908 -42.614 26.271 1.00 28.39 497 LYS A O 1
ATOM 3965 N N . TYR A 1 501 ? 17.714 -44.623 25.701 1.00 28.05 498 TYR A N 1
ATOM 3966 C CA . TYR A 1 501 ? 17.721 -44.320 24.275 1.00 27.28 498 TYR A CA 1
ATOM 3967 C C . TYR A 1 501 ? 16.443 -44.769 23.588 1.00 26.30 498 TYR A C 1
ATOM 3968 O O . TYR A 1 501 ? 15.834 -45.771 23.966 1.00 26.00 498 TYR A O 1
ATOM 3977 N N . VAL A 1 502 ? 16.029 -43.993 22.596 1.00 25.38 499 VAL A N 1
ATOM 3978 C CA . VAL A 1 502 ? 14.806 -44.267 21.854 1.00 25.00 499 VAL A CA 1
ATOM 3979 C C . VAL A 1 502 ? 15.156 -44.498 20.374 1.00 24.41 499 VAL A C 1
ATOM 3980 O O . VAL A 1 502 ? 15.882 -43.703 19.774 1.00 24.45 499 VAL A O 1
ATOM 3984 N N . PHE A 1 503 ? 14.656 -45.594 19.803 1.00 23.84 500 PHE A N 1
ATOM 3985 C CA . PHE A 1 503 ? 14.832 -45.870 18.369 1.00 23.54 500 PHE A CA 1
ATOM 3986 C C . PHE A 1 503 ? 13.559 -45.518 17.616 1.00 23.18 500 PHE A C 1
ATOM 3987 O O . PHE A 1 503 ? 12.465 -45.766 18.116 1.00 23.38 500 PHE A O 1
ATOM 3995 N N . GLU A 1 504 ? 13.693 -44.952 16.419 1.00 22.91 501 GLU A N 1
ATOM 3996 C CA . GLU A 1 504 ? 12.581 -44.946 15.464 1.00 22.87 501 GLU A CA 1
ATOM 3997 C C . GLU A 1 504 ? 12.526 -46.306 14.751 1.00 23.21 501 GLU A C 1
ATOM 3998 O O . GLU A 1 504 ? 13.515 -46.749 14.152 1.00 22.84 501 GLU A O 1
ATOM 4004 N N . VAL A 1 505 ? 11.364 -46.950 14.825 1.00 23.49 502 VAL A N 1
ATOM 4005 C CA . VAL A 1 505 ? 11.172 -48.319 14.363 1.00 24.02 502 VAL A CA 1
ATOM 4006 C C . VAL A 1 505 ? 9.998 -48.391 13.378 1.00 24.92 502 VAL A C 1
ATOM 4007 O O . VAL A 1 505 ? 8.895 -47.909 13.676 1.00 23.94 502 VAL A O 1
ATOM 4011 N N . ALA A 1 506 ? 10.251 -48.991 12.211 1.00 25.57 503 ALA A N 1
ATOM 4012 C CA . ALA A 1 506 ? 9.197 -49.325 11.260 1.00 26.61 503 ALA A CA 1
ATOM 4013 C C . ALA A 1 506 ? 8.755 -50.773 11.478 1.00 27.52 503 ALA A C 1
ATOM 4014 O O . ALA A 1 506 ? 9.473 -51.571 12.075 1.00 27.79 503 ALA A O 1
ATOM 4016 N N . TYR A 1 507 ? 7.578 -51.118 10.976 1.00 28.48 504 TYR A N 1
ATOM 4017 C CA . TYR A 1 507 ? 7.042 -52.462 11.144 1.00 29.47 504 TYR A CA 1
ATOM 4018 C C . TYR A 1 507 ? 6.075 -52.780 10.006 1.00 30.09 504 TYR A C 1
ATOM 4019 O O . TYR A 1 507 ? 5.587 -51.869 9.334 1.00 30.23 504 TYR A O 1
ATOM 4028 N N . GLN A 1 508 ? 5.795 -54.066 9.797 1.00 30.94 505 GLN A N 1
ATOM 4029 C CA . GLN A 1 508 ? 4.758 -54.482 8.840 1.00 31.74 505 GLN A CA 1
ATOM 4030 C C . GLN A 1 508 ? 3.380 -54.548 9.499 1.00 32.63 505 GLN A C 1
ATOM 4031 O O . GLN A 1 508 ? 2.375 -54.140 8.907 1.00 32.32 505 GLN A O 1
ATOM 4037 N N . GLU A 1 509 ? 3.350 -55.056 10.729 1.00 33.61 506 GLU A N 1
ATOM 4038 C CA . GLU A 1 509 ? 2.105 -55.280 11.449 1.00 35.32 506 GLU A CA 1
ATOM 4039 C C . GLU A 1 509 ? 2.310 -55.274 12.966 1.00 34.90 506 GLU A C 1
ATOM 4040 O O . GLU A 1 509 ? 3.368 -55.652 13.455 1.00 34.77 506 GLU A O 1
ATOM 4046 N N . ILE A 1 510 ? 1.301 -54.812 13.695 1.00 35.49 507 ILE A N 1
ATOM 4047 C CA . ILE A 1 510 ? 1.208 -55.051 15.135 1.00 36.28 507 ILE A CA 1
ATOM 4048 C C . ILE A 1 510 ? 0.225 -56.213 15.331 1.00 37.21 507 ILE A C 1
ATOM 4049 O O . ILE A 1 510 ? -0.913 -56.140 14.871 1.00 36.42 507 ILE A O 1
ATOM 4054 N N . GLN A 1 511 ? 0.673 -57.288 15.977 1.00 38.83 508 GLN A N 1
ATOM 4055 C CA . GLN A 1 511 ? -0.238 -58.375 16.354 1.00 40.92 508 GLN A CA 1
ATOM 4056 C C . GLN A 1 511 ? -0.530 -58.338 17.851 1.00 41.26 508 GLN A C 1
ATOM 4057 O O . GLN A 1 511 ? 0.282 -57.847 18.633 1.00 41.05 508 GLN A O 1
ATOM 4063 N N . LYS A 1 512 ? -1.685 -58.871 18.247 1.00 42.54 509 LYS A N 1
ATOM 4064 C CA . LYS A 1 512 ? -1.918 -59.214 19.650 1.00 43.75 509 LYS A CA 1
ATOM 4065 C C . LYS A 1 512 ? -1.190 -60.520 19.962 1.00 44.15 509 LYS A C 1
ATOM 4066 O O . LYS A 1 512 ? -1.236 -61.467 19.180 1.00 44.06 509 LYS A O 1
ATOM 4072 N N . SER A 1 513 ? -0.506 -60.553 21.102 1.00 44.77 510 SER A N 1
ATOM 4073 C CA . SER A 1 513 ? 0.374 -61.666 21.456 1.00 45.24 510 SER A CA 1
ATOM 4074 C C . SER A 1 513 ? 0.537 -61.742 22.969 1.00 45.61 510 SER A C 1
ATOM 4075 O O . SER A 1 513 ? 0.633 -60.707 23.637 1.00 45.96 510 SER A O 1
ATOM 4078 N N . PRO A 1 514 ? 0.563 -62.966 23.522 1.00 45.84 511 PRO A N 1
ATOM 4079 C CA . PRO A 1 514 ? 0.794 -63.083 24.956 1.00 45.89 511 PRO A CA 1
ATOM 4080 C C . PRO A 1 514 ? 2.272 -63.029 25.342 1.00 45.82 511 PRO A C 1
ATOM 4081 O O . PRO A 1 514 ? 2.581 -62.981 26.529 1.00 46.34 511 PRO A O 1
ATOM 4085 N N . LYS A 1 515 ? 3.176 -63.023 24.363 1.00 45.63 512 LYS A N 1
ATOM 4086 C CA . LYS A 1 515 ? 4.609 -63.125 24.661 1.00 45.50 512 LYS A CA 1
ATOM 4087 C C . LYS A 1 515 ? 5.215 -61.932 25.415 1.00 45.23 512 LYS A C 1
ATOM 4088 O O . LYS A 1 515 ? 6.241 -62.076 26.084 1.00 45.51 512 LYS A O 1
ATOM 4094 N N . TYR A 1 516 ? 4.587 -60.765 25.318 1.00 44.74 513 TYR A N 1
ATOM 4095 C CA . TYR A 1 516 ? 5.053 -59.609 26.071 1.00 44.05 513 TYR A CA 1
ATOM 4096 C C . TYR A 1 516 ? 3.965 -59.024 26.949 1.00 43.75 513 TYR A C 1
ATOM 4097 O O . TYR A 1 516 ? 2.778 -59.058 26.625 1.00 43.66 513 TYR A O 1
ATOM 4106 N N . GLU A 1 517 ? 4.419 -58.457 28.056 1.00 43.49 514 GLU A N 1
ATOM 4107 C CA . GLU A 1 517 ? 3.607 -57.715 29.007 1.00 43.27 514 GLU A CA 1
ATOM 4108 C C . GLU A 1 517 ? 2.630 -56.725 28.353 1.00 42.36 514 GLU A C 1
ATOM 4109 O O . GLU A 1 517 ? 1.529 -56.513 28.857 1.00 42.73 514 GLU A O 1
ATOM 4115 N N . SER A 1 518 ? 3.027 -56.135 27.229 1.00 41.11 515 SER A N 1
ATOM 4116 C CA . SER A 1 518 ? 2.200 -55.144 26.539 1.00 39.81 515 SER A CA 1
ATOM 4117 C C . SER A 1 518 ? 0.922 -55.731 25.946 1.00 38.91 515 SER A C 1
ATOM 4118 O O . SER A 1 518 ? -0.065 -55.025 25.787 1.00 38.70 515 SER A O 1
ATOM 4121 N N . GLY A 1 519 ? 0.957 -57.020 25.617 1.00 38.33 516 GLY A N 1
ATOM 4122 C CA . GLY A 1 519 ? -0.133 -57.679 24.902 1.00 37.30 516 GLY A CA 1
ATOM 4123 C C . GLY A 1 519 ? -0.021 -57.538 23.388 1.00 36.69 516 GLY A C 1
ATOM 4124 O O . GLY A 1 519 ? -0.953 -57.868 22.662 1.00 36.87 516 GLY A O 1
ATOM 4125 N N . TYR A 1 520 ? 1.123 -57.045 22.912 1.00 36.06 517 TYR A N 1
ATOM 4126 C CA . TYR A 1 520 ? 1.335 -56.751 21.490 1.00 35.26 517 TYR A CA 1
ATOM 4127 C C . TYR A 1 520 ? 2.738 -57.117 21.052 1.00 34.84 517 TYR A C 1
ATOM 4128 O O . TYR A 1 520 ? 3.674 -57.088 21.849 1.00 34.62 517 TYR A O 1
ATOM 4137 N N . ALA A 1 521 ? 2.875 -57.464 19.776 1.00 34.34 518 ALA A N 1
ATOM 4138 C CA . ALA A 1 521 ? 4.176 -57.766 19.194 1.00 33.82 518 ALA A CA 1
ATOM 4139 C C . ALA A 1 521 ? 4.290 -57.141 17.810 1.00 33.48 518 ALA A C 1
ATOM 4140 O O . ALA A 1 521 ? 3.338 -57.171 17.022 1.00 33.81 518 ALA A O 1
ATOM 4142 N N . LEU A 1 522 ? 5.452 -56.567 17.519 1.00 32.74 519 LEU A N 1
ATOM 4143 C CA . LEU A 1 522 ? 5.718 -56.049 16.184 1.00 32.25 519 LEU A CA 1
ATOM 4144 C C . LEU A 1 522 ? 6.136 -57.189 15.254 1.00 32.23 519 LEU A C 1
ATOM 4145 O O . LEU A 1 522 ? 7.006 -58.010 15.595 1.00 32.03 519 LEU A O 1
ATOM 4150 N N . ARG A 1 523 ? 5.485 -57.236 14.092 1.00 31.81 520 ARG A N 1
ATOM 4151 C CA . ARG A 1 523 ? 5.819 -58.162 13.017 1.00 31.59 520 ARG A CA 1
ATOM 4152 C C . ARG A 1 523 ? 6.728 -57.420 12.030 1.00 30.66 520 ARG A C 1
ATOM 4153 O O . ARG A 1 523 ? 6.372 -56.360 11.515 1.00 30.59 520 ARG A O 1
ATOM 4161 N N . PHE A 1 524 ? 7.916 -57.973 11.807 1.00 29.92 521 PHE A N 1
ATOM 4162 C CA . PHE A 1 524 ? 8.961 -57.376 10.952 1.00 29.50 521 PHE A CA 1
ATOM 4163 C C . PHE A 1 524 ? 9.370 -55.948 11.331 1.00 28.87 521 PHE A C 1
ATOM 4164 O O . PHE A 1 524 ? 9.343 -55.046 10.485 1.00 28.74 521 PHE A O 1
ATOM 4172 N N . PRO A 1 525 ? 9.799 -55.752 12.597 1.00 28.24 522 PRO A N 1
ATOM 4173 C CA . PRO A 1 525 ? 10.299 -54.447 13.010 1.00 27.44 522 PRO A CA 1
ATOM 4174 C C . PRO A 1 525 ? 11.616 -54.157 12.289 1.00 26.83 522 PRO A C 1
ATOM 4175 O O . PRO A 1 525 ? 12.390 -55.072 12.003 1.00 26.31 522 PRO A O 1
ATOM 4179 N N . ARG A 1 526 ? 11.859 -52.893 11.976 1.00 26.20 523 ARG A N 1
ATOM 4180 C CA . ARG A 1 526 ? 13.035 -52.539 11.201 1.00 25.88 523 ARG A CA 1
ATOM 4181 C C . ARG A 1 526 ? 13.539 -51.205 11.701 1.00 25.58 523 ARG A C 1
ATOM 4182 O O . ARG A 1 526 ? 12.771 -50.257 11.820 1.00 25.90 523 ARG A O 1
ATOM 4190 N N . PHE A 1 527 ? 14.836 -51.143 11.987 1.00 25.70 524 PHE A N 1
ATOM 4191 C CA . PHE A 1 527 ? 15.460 -49.945 12.525 1.00 25.60 524 PHE A CA 1
ATOM 4192 C C . PHE A 1 527 ? 15.526 -48.858 11.464 1.00 25.75 524 PHE A C 1
ATOM 4193 O O . PHE A 1 527 ? 16.004 -49.093 10.358 1.00 25.84 524 PHE A O 1
ATOM 4201 N N . VAL A 1 528 ? 15.023 -47.676 11.808 1.00 25.59 525 VAL A N 1
ATOM 4202 C CA . VAL A 1 528 ? 15.127 -46.501 10.952 1.00 25.49 525 VAL A CA 1
ATOM 4203 C C . VAL A 1 528 ? 16.305 -45.618 11.404 1.00 26.16 525 VAL A C 1
ATOM 4204 O O . VAL A 1 528 ? 17.253 -45.412 10.645 1.00 25.91 525 VAL A O 1
ATOM 4208 N N . ARG A 1 529 ? 16.241 -45.115 12.643 1.00 26.62 526 ARG A N 1
ATOM 4209 C CA . ARG A 1 529 ? 17.323 -44.336 13.248 1.00 26.78 526 ARG A CA 1
ATOM 4210 C C . ARG A 1 529 ? 17.188 -44.195 14.766 1.00 27.58 526 ARG A C 1
ATOM 4211 O O . ARG A 1 529 ? 16.106 -44.390 15.336 1.00 27.20 526 ARG A O 1
ATOM 4219 N N . LEU A 1 530 ? 18.298 -43.819 15.402 1.00 28.09 527 LEU A N 1
ATOM 4220 C CA . LEU A 1 530 ? 18.312 -43.439 16.805 1.00 29.15 527 LEU A CA 1
ATOM 4221 C C . LEU A 1 530 ? 17.642 -42.074 16.949 1.00 29.24 527 LEU A C 1
ATOM 4222 O O . LEU A 1 530 ? 17.955 -41.159 16.206 1.00 29.36 527 LEU A O 1
ATOM 4227 N N . ARG A 1 531 ? 16.729 -41.933 17.905 1.00 29.70 528 ARG A N 1
ATOM 4228 C CA . ARG A 1 531 ? 16.104 -40.631 18.131 1.00 30.63 528 ARG A CA 1
ATOM 4229 C C . ARG A 1 531 ? 16.642 -39.935 19.386 1.00 31.87 528 ARG A C 1
ATOM 4230 O O . ARG A 1 531 ? 16.123 -40.101 20.486 1.00 31.27 528 ARG A O 1
ATOM 4238 N N . ASP A 1 532 ? 17.702 -39.156 19.197 1.00 33.68 529 ASP A N 1
ATOM 4239 C CA . ASP A 1 532 ? 18.269 -38.345 20.280 1.00 35.93 529 ASP A CA 1
ATOM 4240 C C . ASP A 1 532 ? 17.329 -37.224 20.712 1.00 35.89 529 ASP A C 1
ATOM 4241 O O . ASP A 1 532 ? 17.390 -36.773 21.853 1.00 36.23 529 ASP A O 1
ATOM 4246 N N . ASP A 1 533 ? 16.464 -36.789 19.797 1.00 35.90 530 ASP A N 1
ATOM 4247 C CA . ASP A 1 533 ? 15.464 -35.759 20.091 1.00 36.03 530 ASP A CA 1
ATOM 4248 C C . ASP A 1 533 ? 14.367 -36.245 21.060 1.00 35.93 530 ASP A C 1
ATOM 4249 O O . ASP A 1 533 ? 13.471 -35.474 21.429 1.00 35.85 530 ASP A O 1
ATOM 4254 N N . LYS A 1 534 ? 14.444 -37.516 21.461 1.00 35.63 531 LYS A N 1
ATOM 4255 C CA . LYS A 1 534 ? 13.399 -38.150 22.264 1.00 35.60 531 LYS A CA 1
ATOM 4256 C C . LYS A 1 534 ? 13.939 -38.821 23.533 1.00 36.01 531 LYS A C 1
ATOM 4257 O O . LYS A 1 534 ? 14.783 -39.724 23.459 1.00 35.86 531 LYS A O 1
ATOM 4263 N N . ASP A 1 535 ? 13.441 -38.369 24.686 1.00 36.28 532 ASP A N 1
ATOM 4264 C CA . ASP A 1 535 ? 13.685 -39.025 25.977 1.00 36.98 532 ASP A CA 1
ATOM 4265 C C . ASP A 1 535 ? 12.734 -40.216 26.131 1.00 36.29 532 ASP A C 1
ATOM 4266 O O . ASP A 1 535 ? 11.769 -40.329 25.373 1.00 36.51 532 ASP A O 1
ATOM 4271 N N . VAL A 1 536 ? 12.974 -41.077 27.119 1.00 35.91 533 VAL A N 1
ATOM 4272 C CA . VAL A 1 536 ? 12.122 -42.266 27.311 1.00 35.84 533 VAL A CA 1
ATOM 4273 C C . VAL A 1 536 ? 10.666 -41.913 27.596 1.00 35.80 533 VAL A C 1
ATOM 4274 O O . VAL A 1 536 ? 9.770 -42.671 27.238 1.00 35.61 533 VAL A O 1
ATOM 4278 N N . ASP A 1 537 ? 10.412 -40.760 28.208 1.00 36.27 534 ASP A N 1
ATOM 4279 C CA . ASP A 1 537 ? 9.015 -40.375 28.414 1.00 36.66 534 ASP A CA 1
ATOM 4280 C C . ASP A 1 537 ? 8.375 -39.698 27.193 1.00 36.03 534 ASP A C 1
ATOM 4281 O O . ASP A 1 537 ? 7.223 -39.280 27.253 1.00 36.51 534 ASP A O 1
ATOM 4286 N N . GLU A 1 538 ? 9.107 -39.628 26.081 1.00 35.32 535 GLU A N 1
ATOM 4287 C CA . GLU A 1 538 ? 8.500 -39.244 24.800 1.00 35.09 535 GLU A CA 1
ATOM 4288 C C . GLU A 1 538 ? 8.349 -40.422 23.821 1.00 34.07 535 GLU A C 1
ATOM 4289 O O . GLU A 1 538 ? 8.009 -40.222 22.657 1.00 33.82 535 GLU A O 1
ATOM 4295 N N . ALA A 1 539 ? 8.580 -41.642 24.308 1.00 32.81 536 ALA A N 1
ATOM 4296 C CA . ALA A 1 539 ? 8.346 -42.838 23.518 1.00 31.97 536 ALA A CA 1
ATOM 4297 C C . ALA A 1 539 ? 6.851 -43.008 23.349 1.00 31.68 536 ALA A C 1
ATOM 4298 O O . ALA A 1 539 ? 6.068 -42.550 24.183 1.00 31.63 536 ALA A O 1
ATOM 4300 N N . ASP A 1 540 ? 6.454 -43.666 22.271 1.00 31.15 537 ASP A N 1
ATOM 4301 C CA . ASP A 1 540 ? 5.042 -43.896 22.021 1.00 31.16 537 ASP A CA 1
ATOM 4302 C C . ASP A 1 540 ? 4.407 -44.743 23.114 1.00 30.94 537 ASP A C 1
ATOM 4303 O O . ASP A 1 540 ? 5.043 -45.634 23.677 1.00 30.39 537 ASP A O 1
ATOM 4308 N N . THR A 1 541 ? 3.155 -44.420 23.422 1.00 31.06 538 THR A N 1
ATOM 4309 C CA . THR A 1 541 ? 2.451 -44.986 24.568 1.00 31.36 538 THR A CA 1
ATOM 4310 C C . THR A 1 541 ? 1.716 -46.266 24.209 1.00 31.91 538 THR A C 1
ATOM 4311 O O . THR A 1 541 ? 1.408 -46.502 23.034 1.00 32.09 538 THR A O 1
ATOM 4315 N N . ILE A 1 542 ? 1.444 -47.096 25.215 1.00 32.38 539 ILE A N 1
ATOM 4316 C CA . ILE A 1 542 ? 0.610 -48.293 25.022 1.00 32.94 539 ILE A CA 1
ATOM 4317 C C . ILE A 1 542 ? -0.750 -47.976 24.360 1.00 33.62 539 ILE A C 1
ATOM 4318 O O . ILE A 1 542 ? -1.264 -48.774 23.567 1.00 33.72 539 ILE A O 1
ATOM 4323 N N . GLU A 1 543 ? -1.305 -46.806 24.678 1.00 34.14 540 GLU A N 1
ATOM 4324 C CA . GLU A 1 543 ? -2.526 -46.309 24.047 1.00 35.41 540 GLU A CA 1
ATOM 4325 C C . GLU A 1 543 ? -2.359 -46.099 22.537 1.00 35.00 540 GLU A C 1
ATOM 4326 O O . GLU A 1 543 ? -3.234 -46.476 21.762 1.00 35.07 540 GLU A O 1
ATOM 4332 N N . ARG A 1 544 ? -1.237 -45.507 22.128 1.00 35.05 541 ARG A N 1
ATOM 4333 C CA . ARG A 1 544 ? -0.923 -45.340 20.711 1.00 35.05 541 ARG A CA 1
ATOM 4334 C C . ARG A 1 544 ? -0.879 -46.699 19.989 1.00 34.86 541 ARG A C 1
ATOM 4335 O O . ARG A 1 544 ? -1.529 -46.883 18.953 1.00 34.60 541 ARG A O 1
ATOM 4343 N N . VAL A 1 545 ? -0.118 -47.640 20.547 1.00 34.46 542 VAL A N 1
ATOM 4344 C CA . VAL A 1 545 ? 0.027 -48.972 19.965 1.00 34.23 542 VAL A CA 1
ATOM 4345 C C . VAL A 1 545 ? -1.349 -49.628 19.772 1.00 34.98 542 VAL A C 1
ATOM 4346 O O . VAL A 1 545 ? -1.649 -50.152 18.691 1.00 34.69 542 VAL A O 1
ATOM 4350 N N . GLU A 1 546 ? -2.175 -49.566 20.821 1.00 35.83 543 GLU A N 1
ATOM 4351 C CA . GLU A 1 546 ? -3.554 -50.062 20.803 1.00 36.93 543 GLU A CA 1
ATOM 4352 C C . GLU A 1 546 ? -4.377 -49.463 19.664 1.00 36.69 543 GLU A C 1
ATOM 4353 O O . GLU A 1 546 ? -5.028 -50.195 18.924 1.00 36.71 543 GLU A O 1
ATOM 4359 N N . ASN A 1 547 ? -4.356 -48.136 19.545 1.00 36.88 544 ASN A N 1
ATOM 4360 C CA . ASN A 1 547 ? -5.074 -47.433 18.480 1.00 37.49 544 ASN A CA 1
ATOM 4361 C C . ASN A 1 547 ? -4.540 -47.798 17.096 1.00 37.52 544 ASN A C 1
ATOM 4362 O O . ASN A 1 547 ? -5.318 -48.013 16.166 1.00 37.60 544 ASN A O 1
ATOM 4367 N N . LEU A 1 548 ? -3.220 -47.879 16.965 1.00 37.45 545 LEU A N 1
ATOM 4368 C CA . LEU A 1 548 ? -2.620 -48.272 15.689 1.00 37.91 545 LEU A CA 1
ATOM 4369 C C . LEU A 1 548 ? -2.963 -49.712 15.310 1.00 38.51 545 LEU A C 1
ATOM 4370 O O . LEU A 1 548 ? -3.187 -50.005 14.132 1.00 38.25 545 LEU A O 1
ATOM 4375 N N . TYR A 1 549 ? -3.033 -50.593 16.312 1.00 39.31 546 TYR A N 1
ATOM 4376 C CA . TYR A 1 549 ? -3.489 -51.973 16.109 1.00 40.12 546 TYR A CA 1
ATOM 4377 C C . TYR A 1 549 ? -4.933 -52.036 15.594 1.00 40.99 546 TYR A C 1
ATOM 4378 O O . TYR A 1 549 ? -5.195 -52.648 14.567 1.00 41.04 546 TYR A O 1
ATOM 4387 N N . LYS A 1 550 ? -5.851 -51.398 16.318 1.00 42.38 547 LYS A N 1
ATOM 4388 C CA . LYS A 1 550 ? -7.281 -51.369 15.973 1.00 44.10 547 LYS A CA 1
ATOM 4389 C C . LYS A 1 550 ? -7.547 -50.835 14.572 1.00 44.73 547 LYS A C 1
ATOM 4390 O O . LYS A 1 550 ? -8.547 -51.186 13.947 1.00 44.78 547 LYS A O 1
ATOM 4396 N N . LEU A 1 551 ? -6.635 -49.989 14.102 1.00 45.76 548 LEU A N 1
ATOM 4397 C CA . LEU A 1 551 ? -6.769 -49.288 12.838 1.00 46.73 548 LEU A CA 1
ATOM 4398 C C . LEU A 1 551 ? -6.324 -50.135 11.643 1.00 47.16 548 LEU A C 1
ATOM 4399 O O . LEU A 1 551 ? -6.557 -49.765 10.494 1.00 47.04 548 LEU A O 1
ATOM 4404 N N . GLN A 1 552 ? -5.681 -51.265 11.920 1.00 47.86 549 GLN A N 1
ATOM 4405 C CA . GLN A 1 552 ? -5.349 -52.243 10.883 1.00 48.62 549 GLN A CA 1
ATOM 4406 C C . GLN A 1 552 ? -6.594 -52.986 10.400 1.00 49.29 549 GLN A C 1
ATOM 4407 O O . GLN A 1 552 ? -6.618 -53.510 9.286 1.00 49.62 549 GLN A O 1
ATOM 4413 N N . PHE A 1 553 ? -7.621 -53.015 11.248 1.00 50.15 550 PHE A N 1
ATOM 4414 C CA . PHE A 1 553 ? -8.899 -53.659 10.946 1.00 50.91 550 PHE A CA 1
ATOM 4415 C C . PHE A 1 553 ? -10.067 -52.674 11.045 1.00 50.92 550 PHE A C 1
ATOM 4416 O O . PHE A 1 553 ? -9.902 -51.464 10.865 1.00 51.01 550 PHE A O 1
#

Organism: Archaeoglobus fulgidus (strain ATCC 49558 / DSM 4304 / JCM 9628 / NBRC 100126 / VC-16) (NCBI:txid224325)

InterPro domains:
  IPR000977 DNA ligase, ATP-dependent [TIGR00574] (58-547)
  IPR012308 DNA ligase, ATP-dependent, N-terminal [PF04675] (3-177)
  IPR012309 DNA ligase, ATP-dependent, C-terminal [PF04679] (439-531)
  IPR012310 DNA ligase, ATP-dependent, central [PF01068] (226-419)
  IPR012310 DNA ligase, ATP-dependent, central [PS50160] (337-452)
  IPR012340 Nucleic acid-binding, OB-fold [G3DSA:2.40.50.140] (419-555)
  IPR012340 Nucleic acid-binding, OB-fold [SSF50249] (422-549)
  IPR016059 DNA ligase, ATP-dependent, conserved site [PS00333] (395-419)
  IPR016059 DNA ligase, ATP-dependent, conserved site [PS00697] (247-255)
  IPR022865 DNA ligase, ATP-dependent, bacterial/archaeal [MF_00407] (1-547)
  IPR036599 DNA ligase, ATP-dependent, N-terminal domain superfamily [G3DSA:1.10.3260.10] (1-221)
  IPR036599 DNA ligase, ATP-dependent, N-terminal domain superfamily [SSF117018] (2-242)
  IPR050191 ATP-dependent DNA ligase [PTHR45674] (2-551)

Sequence (551 aa):
GSHMLFAEFAEFCERLEKISSTLELTARIAAFLQKIEDERDLYDVVLFITGKVYPPWDERELGVGIGLLYEALENVSGVKRSEIESMIREYGDLGLVAEQLIKKKKMTTLAFEELTVRKVRETFDEIASLTGEGSMKRKIMLLTGLYGLATPLEARYLTRLILNEMRLGVGEGIMRDAIARAFRADPETVERAYMITNDLGRVAVVAKKEGEEGLRKMKIEIHIPVRMMLAQVAESLESAVREMRTAAVEWKFDGSRVQVHWDGSRVTIYSRRLENVTNALPDIVEEIKKSVKPGVILDGEVIAVKEGKPMPFQHVLRRFRRDVAKMVEKIPLEAHFFDILYHDGECIDLPLRERRKLLESAVNESEKIKLAKQIVTDSVDEVRKMYDEAISAGHEGVMIKLPSSPYIPGKRGKNWLKVKAIMETLDLVVVGGEWGEGKRSHWLSSFELACLDPVTGKLLKVGRVATGFTEEDLEELTEMFRPLIVSQQGKKVEFIPKYVFEVAYQEIQKSPKYESGYALRFPRFVRLRDDKDVDEADTIERVENLYKLQF

Foldseek 3Di:
DLFAWLVVLLVLLVVLLVDDDLVVLLQSLLVVLLPDDPLVLSLLSLQLSQLHLDQQLPPFDLPDDVVLVLLLLCLQQVDHSVVLLVVLQVVLANLLSLLVSLVVRCVVPPDAAIGGSVLLSVLSVVSRVFDDPCSSVVNSVSSSVNSNRHHSSSSSSSRCSSLSHSNSLAFPQSSLSSLCSNLVEDSVLLVQLCQQQVRNSVSSSQSNPPNHVSSNPDFHDFPRDGFAEAEAADLALLVLLVVQQKWKKFFFFQAWKWKWGFDDPFIWIATNSGRTQRVLCPPARVLCNPWFAGWWIFIKGKWWDDPHATDGHVLVVVSSVDVNCVSCVVTPIAIETEFTQTHPTGDLQFFSLVRRVVVVVGGHDDPRYYYTDIDIDSDSVVQVVNQVVSVVRVGFGMKIARRGDGTRRPDYDSRIYDYGPDDDWFKWWFFKFFADDDPSNLWTQKTWTFAAARRRRDTWTAEMERAADDVVNRVVVRVVFVSQFSHDDDGITGGSTWWIFTKDADAWDQDPPIPLRIYGHRIHTDGTCPVDTRSRGHHSVSSVSSRVSVD

Radius of gyration: 24.49 Å; Cα contacts (8 Å, |Δi|>4): 1106; chains: 1; bounding box: 57×56×67 Å

Solvent-accessible surface area: 24867 Å² total; per-residue (Å²): 123,115,84,18,61,0,7,92,0,0,63,22,0,65,122,0,67,180,15,101,46,51,144,99,3,10,37,110,0,2,42,30,0,79,153,12,138,48,76,130,3,0,58,1,0,0,6,1,1,28,3,38,8,20,9,73,44,26,119,114,140,19,52,16,41,13,22,24,0,4,49,0,0,35,85,18,7,42,25,130,80,85,101,0,48,52,25,1,110,128,83,21,10,2,0,53,0,0,36,56,3,4,120,74,70,64,148,101,87,132,62,204,24,95,4,36,1,24,91,0,28,100,17,0,47,62,0,20,79,35,125,56,190,48,21,89,128,129,22,8,118,40,2,21,37,8,6,40,77,0,22,35,23,0,0,20,0,3,0,6,0,13,30,92,38,10,129,8,20,16,8,50,7,1,0,64,42,0,0,5,139,7,26,201,14,65,47,110,2,0,50,126,4,19,22,14,1,10,13,11,0,73,0,0,21,31,1,58,126,94,17,32,117,8,5,161,144,27,141,5,83,36,21,32,0,0,53,3,6,23,4,49,31,13,137,37,6,62,18,3,4,164,104,8,198,61,0,0,0,3,53,40,15,26,15,11,32,0,0,0,0,17,47,36,100,132,8,10,0,6,10,64,42,6,73,25,3,17,110,6,0,50,15,0,16,102,17,0,82,148,6,8,67,68,6,0,0,0,0,0,23,0,6,0,27,73,167,82,132,48,48,51,42,42,45,0,19,116,1,13,148,168,156,42,72,149,36,30,123,140,10,37,1,32,1,20,0,25,5,0,0,40,48,112,26,68,11,15,114,57,34,7,112,69,1,28,136,42,0,83,84,2,11,100,93,37,134,54,0,72,24,0,128,41,42,89,10,103,41,48,112,87,0,94,130,10,36,78,83,0,64,100,36,45,17,30,0,0,24,0,2,52,19,54,2,45,1,63,14,20,110,68,27,123,49,2,8,26,10,35,66,109,98,20,50,0,3,0,0,0,24,2,2,50,32,1,119,66,181,91,57,100,23,0,32,4,0,26,0,0,0,14,28,46,56,17,34,111,42,34,55,0,3,114,0,54,67,35,33,76,102,109,36,10,78,95,5,1,116,52,1,108,58,8,10,12,21,90,126,50,108,132,3,95,8,7,19,100,40,0,0,7,0,29,12,121,69,0,65,127,19,141,144,27,117,12,24,18,10,16,116,122,19,131,14,54,59,42,24,67,39,21,89,38,73,34,4,22,37,24,107,29,0,63,64,13,41,143,61,64,155

Nearest PDB structures (foldseek):
  3gde-assembly1_A  TM=1.002E+00  e=2.960E-100  Archaeoglobus fulgidus
  2cfm-assembly1_A  TM=8.829E-01  e=4.570E-62  Pyrococcus furiosus
  3rr5-assembly1_A  TM=7.371E-01  e=3.557E-59  Thermococcus sp. 1519
  6wbo-assembly1_A  TM=7.087E-01  e=6.456E-59  Thermococcus gammatolerans
  4eq5-assembly1_A  TM=9.171E-01  e=8.219E-50  Thermococcus sibiricus MM 739

CATH classification: 1.10.3260.10 (+2 more: 3.30.470.30, 2.40.50.140)

Secondary structure (DSSP, 8-state):
--SPBHHHHHHHHHHHTT---HHHHHHHHHHHHHT--SHHHHHHHHHHHTT-SS-TTSS------HHHHHHHHHHHH---HHHHHHHHHHHS-HHHHHHHHHHHHHHHS------BHHHHHHHHHHHHH--STTHHHHHHHHHHHHHHH--HHHHHHHHHHHTT---SS--HHHHHHHHHHHTT--HHHHHHHHHHH--HHHHHHHHHHHHHHHHHT----TTS--PPPEEEEPS-HHHHHHHSSSEEEEEE-SSEEEEEEE-SS--EEEETT--B-GGG-HHHHHHHHHHB-SSEEEEEEEEEEETTEEE-HHHHHHHHH--THHHHHHS-EEEEEEEEEEESSB-TTSBHHHHHHHHHHHB---SSEEEPPEEEES-HHHHHHHHHHHHHTT--EEEEE-TTPBP-TT-EEEEEEEEESSPPPEEEEEEEEEE--TTGGGSEEEEEEEEE-TTT--EEEEEEE-SS--HHHHHHHHHHHGGGEEEEETTEEEE-S--EEEEE-SEEEE-SSSTTSEEEES-EEEEE-TT--GGGSPBHHHHHHHHHTT-

B-factor: mean 37.04, std 10.6, range [2.75, 216.28]